Protein AF-A0A7I8XQY8-F1 (afdb_monomer)

Mean predicted aligned error: 16.62 Å

Radius of gyration: 31.5 Å; Cα contacts (8 Å, |Δi|>4): 261; chains: 1; bounding box: 73×99×75 Å

Structure (mmCIF, N/CA/C/O backbone):
data_AF-A0A7I8XQY8-F1
#
_entry.id   AF-A0A7I8XQY8-F1
#
loop_
_atom_site.group_PDB
_atom_site.id
_atom_site.type_symbol
_atom_site.label_atom_id
_atom_site.label_alt_id
_atom_site.label_comp_id
_atom_site.label_asym_id
_atom_site.label_entity_id
_atom_site.label_seq_id
_atom_site.pdbx_PDB_ins_code
_atom_site.Cartn_x
_atom_site.Cartn_y
_atom_site.Cartn_z
_atom_site.occupancy
_atom_site.B_iso_or_equiv
_atom_site.auth_seq_id
_atom_site.auth_comp_id
_atom_site.auth_asym_id
_atom_site.auth_atom_id
_atom_site.pdbx_PDB_model_num
ATOM 1 N N . MET A 1 1 ? -1.467 8.878 -18.994 1.00 71.81 1 MET A N 1
ATOM 2 C CA . MET A 1 1 ? -2.081 10.105 -18.421 1.00 71.81 1 MET A CA 1
ATOM 3 C C . MET A 1 1 ? -1.182 11.354 -18.354 1.00 71.81 1 MET A C 1
ATOM 5 O O . MET A 1 1 ? -1.746 12.441 -18.318 1.00 71.81 1 MET A O 1
ATOM 9 N N . TYR A 1 2 ? 0.158 11.271 -18.325 1.00 83.44 2 TYR A N 1
ATOM 10 C CA . TYR A 1 2 ? 1.060 12.410 -18.026 1.00 83.44 2 TYR A CA 1
ATOM 11 C C . TYR A 1 2 ? 1.220 13.486 -19.133 1.00 83.44 2 TYR A C 1
ATOM 13 O O . TYR A 1 2 ? 2.331 13.811 -19.542 1.00 83.44 2 TYR A O 1
ATOM 21 N N . ASN A 1 3 ? 0.113 14.069 -19.599 1.00 79.19 3 ASN A N 1
ATOM 22 C CA . ASN A 1 3 ? 0.091 15.165 -20.573 1.00 79.19 3 ASN A CA 1
ATOM 23 C C . ASN A 1 3 ? -0.238 16.500 -19.882 1.00 79.19 3 ASN A C 1
ATOM 25 O O . ASN A 1 3 ? -1.257 16.617 -19.199 1.00 79.19 3 ASN A O 1
ATOM 29 N N . PHE A 1 4 ? 0.591 17.526 -20.083 1.00 82.50 4 PHE A N 1
ATOM 30 C CA . PHE A 1 4 ? 0.445 18.851 -19.465 1.00 82.50 4 PHE A CA 1
ATOM 31 C C . PHE A 1 4 ? 0.315 19.942 -20.538 1.00 82.50 4 PHE A C 1
ATOM 33 O O . PHE A 1 4 ? 1.008 19.886 -21.553 1.00 82.50 4 PHE A O 1
ATOM 40 N N . ASN A 1 5 ? -0.562 20.931 -20.328 1.00 81.62 5 ASN A N 1
ATOM 41 C CA . ASN A 1 5 ? -0.655 22.107 -21.197 1.00 81.62 5 ASN A CA 1
ATOM 42 C C . ASN A 1 5 ? 0.425 23.141 -20.814 1.00 81.62 5 ASN A C 1
ATOM 44 O O . ASN A 1 5 ? 0.528 23.543 -19.654 1.00 81.62 5 ASN A O 1
ATOM 48 N N . VAL A 1 6 ? 1.196 23.599 -21.805 1.00 83.38 6 VAL A N 1
ATOM 49 C CA . VAL A 1 6 ? 2.226 24.646 -21.662 1.00 83.38 6 VAL A CA 1
ATOM 50 C C . VAL A 1 6 ? 1.632 25.964 -21.149 1.00 83.38 6 VAL A C 1
ATOM 52 O O . VAL A 1 6 ? 2.266 26.644 -20.347 1.00 83.38 6 VAL A O 1
ATOM 55 N N . GLY A 1 7 ? 0.394 26.299 -21.526 1.00 81.06 7 GLY A N 1
ATOM 56 C CA . GLY A 1 7 ? -0.305 27.499 -21.056 1.00 81.06 7 GLY A CA 1
ATOM 57 C C . GLY A 1 7 ? -0.424 27.573 -19.531 1.00 81.06 7 GLY A C 1
ATOM 58 O O . GLY A 1 7 ? -0.224 28.639 -18.959 1.00 81.06 7 GLY A O 1
ATOM 59 N N . VAL A 1 8 ? -0.628 26.442 -18.846 1.00 80.62 8 VAL A N 1
ATOM 60 C CA . VAL A 1 8 ? -0.712 26.413 -17.373 1.00 80.62 8 VAL A CA 1
ATOM 61 C C . VAL A 1 8 ? 0.657 26.659 -16.721 1.00 80.62 8 VAL A C 1
ATOM 63 O O . VAL A 1 8 ? 0.723 27.230 -15.634 1.00 80.62 8 VAL A O 1
ATOM 66 N N . LEU A 1 9 ? 1.757 26.296 -17.393 1.00 81.19 9 LEU A N 1
ATOM 67 C CA . LEU A 1 9 ? 3.116 26.632 -16.951 1.00 81.19 9 LEU A CA 1
ATOM 68 C C . LEU A 1 9 ? 3.424 28.124 -17.160 1.00 81.19 9 LEU A C 1
ATOM 70 O O . LEU A 1 9 ? 4.067 28.732 -16.307 1.00 81.19 9 LEU A O 1
ATOM 74 N N . LEU A 1 10 ? 2.907 28.736 -18.231 1.00 84.94 10 LEU A N 1
ATOM 75 C CA . LEU A 1 10 ? 2.990 30.186 -18.445 1.00 84.94 10 LEU A CA 1
ATOM 76 C C . LEU A 1 10 ? 2.165 30.954 -17.396 1.00 84.94 10 LEU A C 1
ATOM 78 O O . LEU A 1 10 ? 2.685 31.868 -16.764 1.00 84.94 10 LEU A O 1
ATOM 82 N N . GLU A 1 11 ? 0.935 30.522 -17.096 1.00 84.88 11 GLU A N 1
ATOM 83 C CA . GLU A 1 11 ? 0.156 31.101 -15.992 1.00 84.88 11 GLU A CA 1
ATOM 84 C C . GLU A 1 11 ? 0.830 30.919 -14.619 1.00 84.88 11 GLU A C 1
ATOM 86 O O . GLU A 1 11 ? 0.592 31.704 -13.697 1.00 84.88 11 GLU A O 1
ATOM 91 N N . LEU A 1 12 ? 1.589 29.836 -14.414 1.00 83.94 12 LEU A N 1
ATOM 92 C CA . LEU A 1 12 ? 2.356 29.610 -13.186 1.00 83.94 12 LEU A CA 1
ATOM 93 C C . LEU A 1 12 ? 3.515 30.613 -13.093 1.00 83.94 12 LEU A C 1
ATOM 95 O O . LEU A 1 12 ? 3.674 31.262 -12.060 1.00 83.94 12 LEU A O 1
ATOM 99 N N . PHE A 1 13 ? 4.262 30.779 -14.187 1.00 85.81 13 PHE A N 1
ATOM 100 C CA . PHE A 1 13 ? 5.341 31.755 -14.322 1.00 85.81 13 PHE A CA 1
ATOM 101 C C . PHE A 1 13 ? 4.848 33.186 -14.065 1.00 85.81 13 PHE A C 1
ATOM 103 O O . PHE A 1 13 ? 5.383 33.868 -13.190 1.00 85.81 13 PHE A O 1
ATOM 110 N N . ASP A 1 14 ? 3.771 33.608 -14.735 1.00 84.69 14 ASP A N 1
ATOM 111 C CA . ASP A 1 14 ? 3.189 34.945 -14.571 1.00 84.69 14 ASP A CA 1
ATOM 112 C C . ASP A 1 14 ? 2.736 35.208 -13.129 1.00 84.69 14 ASP A C 1
ATOM 114 O O . ASP A 1 14 ? 2.962 36.297 -12.600 1.00 84.69 14 ASP A O 1
ATOM 118 N N . ARG A 1 15 ? 2.142 34.214 -12.452 1.00 85.56 15 ARG A N 1
ATOM 119 C CA . ARG A 1 15 ? 1.747 34.338 -11.037 1.00 85.56 15 ARG A CA 1
ATOM 120 C C . ARG A 1 15 ? 2.945 34.538 -10.111 1.00 85.56 15 ARG A C 1
ATOM 122 O O . ARG A 1 15 ? 2.868 35.374 -9.213 1.00 85.56 15 ARG A O 1
ATOM 129 N N . ILE A 1 16 ? 4.041 33.811 -10.324 1.00 83.31 16 ILE A N 1
ATOM 130 C CA . ILE A 1 16 ? 5.259 33.921 -9.502 1.00 83.31 16 ILE A CA 1
ATOM 131 C C . ILE A 1 16 ? 5.960 35.261 -9.768 1.00 83.31 16 ILE A C 1
ATOM 133 O O . ILE A 1 16 ? 6.323 35.967 -8.829 1.00 83.31 16 ILE A O 1
ATOM 137 N N . PHE A 1 17 ? 6.048 35.680 -11.033 1.00 81.81 17 PHE A N 1
ATOM 138 C CA . PHE A 1 17 ? 6.603 36.980 -11.414 1.00 81.81 17 PHE A CA 1
ATOM 139 C C . PHE A 1 17 ? 5.788 38.162 -10.853 1.00 81.81 17 PHE A C 1
ATOM 141 O O . PHE A 1 17 ? 6.355 39.152 -10.388 1.00 81.81 17 PHE A O 1
ATOM 148 N N . GLN A 1 18 ? 4.453 38.057 -10.839 1.00 83.19 18 GLN A N 1
ATOM 149 C CA . GLN A 1 18 ? 3.571 39.054 -10.222 1.00 83.19 18 GLN A CA 1
ATOM 150 C C . GLN A 1 18 ? 3.697 39.085 -8.692 1.00 83.19 18 GLN A C 1
ATOM 152 O O . GLN A 1 18 ? 3.715 40.174 -8.116 1.00 83.19 18 GLN A O 1
ATOM 157 N N . LYS A 1 19 ? 3.813 37.919 -8.039 1.00 81.75 19 LYS A N 1
ATOM 158 C CA . LYS A 1 19 ? 3.994 37.790 -6.584 1.00 81.75 19 LYS A CA 1
ATOM 159 C C . LYS A 1 19 ? 5.303 38.441 -6.121 1.00 81.75 19 LYS A C 1
ATOM 161 O O . LYS A 1 19 ? 5.281 39.300 -5.243 1.00 81.75 19 LYS A O 1
ATOM 166 N N . ASN A 1 20 ? 6.421 38.111 -6.766 1.00 75.88 20 ASN A N 1
ATOM 167 C CA . ASN A 1 20 ? 7.767 38.487 -6.306 1.00 75.88 20 ASN A CA 1
ATOM 168 C C . ASN A 1 20 ? 8.225 39.853 -6.869 1.00 75.88 20 ASN A C 1
ATOM 170 O O . ASN A 1 20 ? 9.399 40.234 -6.814 1.00 75.88 20 ASN A O 1
ATOM 174 N N . ARG A 1 21 ? 7.282 40.643 -7.407 1.00 68.94 21 ARG A N 1
ATOM 175 C CA . ARG A 1 21 ? 7.532 41.917 -8.101 1.00 68.94 21 ARG A CA 1
ATOM 176 C C . ARG A 1 21 ? 8.273 42.956 -7.250 1.00 68.94 21 ARG A C 1
ATOM 178 O O . ARG A 1 21 ? 8.983 43.791 -7.814 1.00 68.94 21 ARG A O 1
ATOM 185 N N . ASN A 1 22 ? 8.167 42.886 -5.921 1.00 68.31 22 ASN A N 1
ATOM 186 C CA . ASN A 1 22 ? 8.643 43.920 -4.993 1.00 68.31 22 ASN A CA 1
ATOM 187 C C . ASN A 1 22 ? 9.753 43.462 -4.019 1.00 68.31 22 ASN A C 1
ATOM 189 O O . ASN A 1 22 ? 10.175 44.265 -3.195 1.00 68.31 22 ASN A O 1
ATOM 193 N N . GLU A 1 23 ? 10.218 42.208 -4.074 1.00 62.81 23 GLU A N 1
ATOM 194 C CA . GLU A 1 23 ? 10.983 41.604 -2.960 1.00 62.81 23 GLU A CA 1
ATOM 195 C C . GLU A 1 23 ? 12.460 42.037 -2.850 1.00 62.81 23 GLU A C 1
ATOM 197 O O . GLU A 1 23 ? 13.035 41.956 -1.767 1.00 62.81 23 GLU A O 1
ATOM 202 N N . SER A 1 24 ? 13.075 42.547 -3.923 1.00 61.44 24 SER A N 1
ATOM 203 C CA . SER A 1 24 ? 14.451 43.069 -3.894 1.00 61.44 24 SER A CA 1
ATOM 204 C C . SER A 1 24 ? 14.675 44.257 -4.837 1.00 61.44 24 SER A C 1
ATOM 206 O O . SER A 1 24 ? 13.964 44.437 -5.839 1.00 61.44 24 SER A O 1
ATOM 208 N N . SER A 1 25 ? 15.695 45.055 -4.497 1.00 63.25 25 SER A N 1
ATOM 209 C CA . SER A 1 25 ? 16.247 46.156 -5.298 1.00 63.25 25 SER A CA 1
ATOM 210 C C . SER A 1 25 ? 17.385 45.715 -6.226 1.00 63.25 25 SER A C 1
ATOM 212 O O . SER A 1 25 ? 17.472 46.225 -7.341 1.00 63.25 25 SER A O 1
ATOM 214 N N . ASP A 1 26 ? 18.224 44.761 -5.806 1.00 78.50 26 ASP A N 1
ATOM 215 C CA . ASP A 1 26 ? 19.160 44.084 -6.709 1.00 78.50 26 ASP A CA 1
ATOM 216 C C . ASP A 1 26 ? 18.408 43.118 -7.635 1.00 78.50 26 ASP A C 1
ATOM 218 O O . ASP A 1 26 ? 17.552 42.346 -7.193 1.00 78.50 26 ASP A O 1
ATOM 222 N N . VAL A 1 27 ? 18.756 43.175 -8.920 1.00 78.88 27 VAL A N 1
ATOM 223 C CA . VAL A 1 27 ? 18.166 42.392 -10.008 1.00 78.88 27 VAL A CA 1
ATOM 224 C C . VAL A 1 27 ? 18.697 40.959 -10.012 1.00 78.88 27 VAL A C 1
ATOM 226 O O . VAL A 1 27 ? 17.931 40.048 -10.318 1.00 78.88 27 VAL A O 1
ATOM 229 N N . LEU A 1 28 ? 19.964 40.729 -9.648 1.00 79.25 28 LEU A N 1
ATOM 230 C CA . LEU A 1 28 ? 20.546 39.382 -9.661 1.00 79.25 28 LEU A CA 1
ATOM 231 C C . LEU A 1 28 ? 19.956 38.517 -8.541 1.00 79.25 28 LEU A C 1
ATOM 233 O O . LEU A 1 28 ? 19.417 37.448 -8.824 1.00 79.25 28 LEU A O 1
ATOM 237 N N . ALA A 1 29 ? 19.927 39.027 -7.306 1.00 78.69 29 ALA A N 1
ATOM 238 C CA . ALA A 1 29 ? 19.223 38.386 -6.195 1.00 78.69 29 ALA A CA 1
ATOM 239 C C . ALA A 1 29 ? 17.729 38.151 -6.500 1.00 78.69 29 ALA A C 1
ATOM 241 O O . ALA A 1 29 ? 17.167 37.129 -6.107 1.00 78.69 29 ALA A O 1
ATOM 242 N N . LYS A 1 30 ? 17.081 39.058 -7.248 1.00 79.56 30 LYS A N 1
ATOM 243 C CA . LYS A 1 30 ? 15.674 38.902 -7.656 1.00 79.56 30 LYS A CA 1
ATOM 244 C C . LYS A 1 30 ? 15.454 37.716 -8.582 1.00 79.56 30 LYS A C 1
ATOM 246 O O . LYS A 1 30 ? 14.470 36.995 -8.436 1.00 79.56 30 LYS A O 1
ATOM 251 N N . LEU A 1 31 ? 16.344 37.559 -9.561 1.00 82.69 31 LEU A N 1
ATOM 252 C CA . LEU A 1 31 ? 16.255 36.501 -10.558 1.00 82.69 31 LEU A CA 1
ATOM 253 C C . LEU A 1 31 ? 16.474 35.129 -9.921 1.00 82.69 31 LEU A C 1
ATOM 255 O O . LEU A 1 31 ? 15.721 34.219 -10.249 1.00 82.69 31 LEU A O 1
ATOM 259 N N . ASP A 1 32 ? 17.404 34.996 -8.970 1.00 82.88 32 ASP A N 1
ATOM 260 C CA . ASP A 1 32 ? 17.580 33.748 -8.214 1.00 82.88 32 ASP A CA 1
ATOM 261 C C . ASP A 1 32 ? 16.344 33.427 -7.353 1.00 82.88 32 ASP A C 1
ATOM 263 O O . ASP A 1 32 ? 15.780 32.347 -7.484 1.00 82.88 32 ASP A O 1
ATOM 267 N N . ILE A 1 33 ? 15.805 34.380 -6.577 1.00 83.44 33 ILE A N 1
ATOM 268 C CA . ILE A 1 33 ? 14.571 34.159 -5.787 1.00 83.44 33 ILE A CA 1
ATOM 269 C C . ILE A 1 33 ? 13.397 33.700 -6.674 1.00 83.44 33 ILE A C 1
ATOM 271 O O . ILE A 1 33 ? 12.697 32.740 -6.339 1.00 83.44 33 ILE A O 1
ATOM 275 N N . ILE A 1 34 ? 13.191 34.352 -7.825 1.00 84.44 34 ILE A N 1
ATOM 276 C CA . ILE A 1 34 ? 12.155 33.967 -8.798 1.00 84.44 34 ILE A CA 1
ATOM 277 C C . ILE A 1 34 ? 12.449 32.587 -9.402 1.00 84.44 34 ILE A C 1
ATOM 279 O O . ILE A 1 34 ? 11.519 31.799 -9.576 1.00 84.44 34 ILE A O 1
ATOM 283 N N . TYR A 1 35 ? 13.712 32.270 -9.692 1.00 83.81 35 TYR A N 1
ATOM 284 C CA . TYR A 1 35 ? 14.127 30.971 -10.218 1.00 83.81 35 TYR A CA 1
ATOM 285 C C . TYR A 1 35 ? 13.852 29.841 -9.218 1.00 83.81 35 TYR A C 1
ATOM 287 O O . TYR A 1 35 ? 13.151 28.890 -9.560 1.00 83.81 35 TYR A O 1
ATOM 295 N N . GLN A 1 36 ? 14.299 29.977 -7.965 1.00 84.50 36 GLN A N 1
ATOM 296 C CA . GLN A 1 36 ? 14.071 28.986 -6.909 1.00 84.50 36 GLN A CA 1
ATOM 297 C C . GLN A 1 36 ? 12.573 28.737 -6.666 1.00 84.50 36 GLN A C 1
ATOM 299 O O . GLN A 1 36 ? 12.148 27.586 -6.525 1.00 84.50 36 GLN A O 1
ATOM 304 N N . GLU A 1 37 ? 11.738 29.787 -6.648 1.00 85.12 37 GLU A N 1
ATOM 305 C CA . GLU A 1 37 ? 10.289 29.611 -6.493 1.00 85.12 37 GLU A CA 1
ATOM 306 C C . GLU A 1 37 ? 9.640 28.996 -7.742 1.00 85.12 37 GLU A C 1
ATOM 308 O O . GLU A 1 37 ? 8.815 28.096 -7.602 1.00 85.12 37 GLU A O 1
ATOM 313 N N . LEU A 1 38 ? 10.053 29.375 -8.956 1.00 86.06 38 LEU A N 1
ATOM 314 C CA . LEU A 1 38 ? 9.571 28.768 -10.202 1.00 86.06 38 LEU A CA 1
ATOM 315 C C . LEU A 1 38 ? 9.901 27.272 -10.283 1.00 86.06 38 LEU A C 1
ATOM 317 O O . LEU A 1 38 ? 9.017 26.466 -10.587 1.00 86.06 38 LEU A O 1
ATOM 321 N N . VAL A 1 39 ? 11.143 26.895 -9.973 1.00 84.69 39 VAL A N 1
ATOM 322 C CA . VAL A 1 39 ? 11.623 25.507 -9.906 1.00 84.69 39 VAL A CA 1
ATOM 323 C C . VAL A 1 39 ? 10.778 24.711 -8.908 1.00 84.69 39 VAL A C 1
ATOM 325 O O . VAL A 1 39 ? 10.167 23.701 -9.270 1.00 84.69 39 VAL A O 1
ATOM 328 N N . LYS A 1 40 ? 10.647 25.214 -7.675 1.00 84.50 40 LYS A N 1
ATOM 329 C CA . LYS A 1 40 ? 9.878 24.587 -6.589 1.00 84.50 40 LYS A CA 1
ATOM 330 C C . LYS A 1 40 ? 8.387 24.446 -6.918 1.00 84.50 40 LYS A C 1
ATOM 332 O O . LYS A 1 40 ? 7.803 23.380 -6.715 1.00 84.50 40 LYS A O 1
ATOM 337 N N . SER A 1 41 ? 7.758 25.491 -7.451 1.00 82.94 41 SER A N 1
ATOM 338 C CA . SER A 1 41 ? 6.340 25.484 -7.823 1.00 82.94 41 SER A CA 1
ATOM 339 C C . SER A 1 41 ? 6.052 24.568 -9.011 1.00 82.94 41 SER A C 1
ATOM 341 O O . SER A 1 41 ? 5.048 23.856 -8.987 1.00 82.94 41 SER A O 1
ATOM 343 N N . THR A 1 42 ? 6.936 24.528 -10.012 1.00 86.19 42 THR A N 1
ATOM 344 C CA . THR A 1 42 ? 6.819 23.620 -11.166 1.00 86.19 42 THR A CA 1
ATOM 345 C C . THR A 1 42 ? 6.962 22.166 -10.723 1.00 86.19 42 THR A C 1
ATOM 347 O O . THR A 1 42 ? 6.120 21.333 -11.065 1.00 86.19 42 THR A O 1
ATOM 350 N N . PHE A 1 43 ? 7.960 21.871 -9.882 1.00 86.06 43 PHE A N 1
ATOM 351 C CA . PHE A 1 43 ? 8.168 20.543 -9.309 1.00 86.06 43 PHE A CA 1
ATOM 352 C C . PHE A 1 43 ? 6.935 20.054 -8.532 1.00 86.06 43 PHE A C 1
ATOM 354 O O . PHE A 1 43 ? 6.469 18.935 -8.761 1.00 86.06 43 PHE A O 1
ATOM 361 N N . TYR A 1 44 ? 6.343 20.893 -7.671 1.00 83.50 44 TYR A N 1
ATOM 362 C CA . TYR A 1 44 ? 5.111 20.536 -6.957 1.00 83.50 44 TYR A CA 1
ATOM 363 C C . TYR A 1 44 ? 3.880 20.432 -7.864 1.00 83.50 44 TYR A C 1
ATOM 365 O O . TYR A 1 44 ? 3.024 19.588 -7.601 1.00 83.50 44 TYR A O 1
ATOM 373 N N . TYR A 1 45 ? 3.756 21.262 -8.905 1.00 84.56 45 TYR A N 1
ATOM 374 C CA . TYR A 1 45 ? 2.634 21.181 -9.845 1.00 84.56 45 TYR A CA 1
ATOM 375 C C . TYR A 1 45 ? 2.634 19.841 -10.593 1.00 84.56 45 TYR A C 1
ATOM 377 O O . TYR A 1 45 ? 1.613 19.154 -10.610 1.00 84.56 45 TYR A O 1
ATOM 385 N N . VAL A 1 46 ? 3.788 19.425 -11.128 1.00 86.31 46 VAL A N 1
ATOM 386 C CA . VAL A 1 46 ? 3.931 18.133 -11.818 1.00 86.31 46 VAL A CA 1
ATOM 387 C C . VAL A 1 46 ? 3.796 16.963 -10.837 1.00 86.31 46 VAL A C 1
ATOM 389 O O . VAL A 1 46 ? 3.028 16.041 -11.098 1.00 86.31 46 VAL A O 1
ATOM 392 N N . SER A 1 47 ? 4.448 17.013 -9.670 1.00 85.81 47 SER A N 1
ATOM 393 C CA . SER A 1 47 ? 4.450 15.899 -8.701 1.00 85.81 47 SER A CA 1
ATOM 394 C C . SER A 1 47 ? 3.067 15.539 -8.140 1.00 85.81 47 SER A C 1
ATOM 396 O O . SER A 1 47 ? 2.861 14.396 -7.736 1.00 85.81 47 SER A O 1
ATOM 398 N N . ARG A 1 48 ? 2.100 16.471 -8.149 1.00 82.06 48 ARG A N 1
ATOM 399 C CA . ARG A 1 48 ? 0.687 16.204 -7.794 1.00 82.06 48 ARG A CA 1
ATOM 400 C C . ARG A 1 48 ? -0.027 15.294 -8.795 1.00 82.06 48 ARG A C 1
ATOM 402 O O . ARG A 1 48 ? -0.993 14.636 -8.425 1.00 82.06 48 ARG A O 1
ATOM 409 N N . ALA A 1 49 ? 0.430 15.272 -10.045 1.00 82.44 49 ALA A N 1
ATOM 410 C CA . ALA A 1 49 ? -0.143 14.484 -11.131 1.00 82.44 49 ALA A CA 1
ATOM 411 C C . ALA A 1 49 ? 0.537 13.116 -11.325 1.00 82.44 49 ALA A C 1
ATOM 413 O O . ALA A 1 49 ? 0.019 12.299 -12.081 1.00 82.44 49 ALA A O 1
ATOM 414 N N . LEU A 1 50 ? 1.685 12.875 -10.679 1.00 84.75 50 LEU A N 1
ATOM 415 C CA . LEU A 1 50 ? 2.458 11.633 -10.783 1.00 84.75 50 LEU A CA 1
ATOM 416 C C . LEU A 1 50 ? 2.069 10.633 -9.691 1.00 84.75 50 LEU A C 1
ATOM 418 O O . LEU A 1 50 ? 1.960 11.023 -8.524 1.00 84.75 50 LEU A O 1
ATOM 422 N N . TYR A 1 51 ? 1.961 9.350 -10.043 1.00 81.69 51 TYR A N 1
ATOM 423 C CA . TYR A 1 51 ? 1.919 8.246 -9.076 1.00 81.69 51 TYR A CA 1
ATOM 424 C C . TYR A 1 51 ? 3.207 8.193 -8.246 1.00 81.69 51 TYR A C 1
ATOM 426 O O . TYR A 1 51 ? 4.273 8.568 -8.741 1.00 81.69 51 TYR A O 1
ATOM 434 N N . LYS A 1 52 ? 3.135 7.701 -6.999 1.00 76.69 52 LYS A N 1
ATOM 435 C CA . LYS A 1 52 ? 4.277 7.587 -6.063 1.00 76.69 52 LYS A CA 1
ATOM 436 C C . LYS A 1 52 ? 5.556 7.076 -6.735 1.00 76.69 52 LYS A C 1
ATOM 438 O O . LYS A 1 52 ? 6.594 7.726 -6.633 1.00 76.69 52 LYS A O 1
ATOM 443 N N . GLN A 1 53 ? 5.448 5.948 -7.440 1.00 79.88 53 GLN A N 1
ATOM 444 C CA . GLN A 1 53 ? 6.548 5.240 -8.110 1.00 79.88 53 GLN A CA 1
ATOM 445 C C . GLN A 1 53 ? 7.311 6.107 -9.132 1.00 79.88 53 GLN A C 1
ATOM 447 O O . GLN A 1 53 ? 8.517 5.964 -9.309 1.00 79.88 53 GLN A O 1
ATOM 452 N N . ASP A 1 54 ? 6.628 7.058 -9.775 1.00 82.94 54 ASP A N 1
ATOM 453 C CA . ASP A 1 54 ? 7.211 7.896 -10.823 1.00 82.94 54 ASP A CA 1
ATOM 454 C C . ASP A 1 54 ? 7.848 9.179 -10.269 1.00 82.94 54 ASP A C 1
ATOM 456 O O . ASP A 1 54 ? 8.591 9.851 -10.983 1.00 82.94 54 ASP A O 1
ATOM 460 N N . ARG A 1 55 ? 7.606 9.531 -8.995 1.00 85.06 55 ARG A N 1
ATOM 461 C CA . ARG A 1 55 ? 8.103 10.785 -8.396 1.00 85.06 55 ARG A CA 1
ATOM 462 C C . ARG A 1 55 ? 9.624 10.805 -8.250 1.00 85.06 55 ARG A C 1
ATOM 464 O O . ARG A 1 55 ? 10.229 11.831 -8.546 1.00 85.06 55 ARG A O 1
ATOM 471 N N . LEU A 1 56 ? 10.246 9.687 -7.860 1.00 82.31 56 LEU A N 1
ATOM 472 C CA . LEU A 1 56 ? 11.710 9.571 -7.800 1.00 82.31 56 LEU A CA 1
ATOM 473 C C . LEU A 1 56 ? 12.323 9.636 -9.207 1.00 82.31 56 LEU A C 1
ATOM 475 O O . LEU A 1 56 ? 13.244 10.412 -9.449 1.00 82.31 56 LEU A O 1
ATOM 479 N N . THR A 1 57 ? 11.750 8.886 -10.150 1.00 83.56 57 THR A N 1
ATOM 480 C CA . THR A 1 57 ? 12.124 8.884 -11.573 1.00 83.56 57 THR A CA 1
ATOM 481 C C . THR A 1 57 ? 12.067 10.295 -12.177 1.00 83.56 57 THR A C 1
ATOM 483 O O . THR A 1 57 ? 13.008 10.729 -12.844 1.00 83.56 57 THR A O 1
ATOM 486 N N . PHE A 1 58 ? 11.000 11.050 -11.891 1.00 85.31 58 PHE A N 1
ATOM 487 C CA . PHE A 1 58 ? 10.856 12.450 -12.290 1.00 85.31 58 PHE A CA 1
ATOM 488 C C . PHE A 1 58 ? 11.879 13.361 -11.603 1.00 85.31 58 PHE A C 1
ATOM 490 O O . PHE A 1 58 ? 12.533 14.137 -12.294 1.00 85.31 58 PHE A O 1
ATOM 497 N N . ALA A 1 59 ? 12.069 13.254 -10.284 1.00 84.38 59 ALA A N 1
ATOM 498 C CA . ALA A 1 59 ? 13.019 14.085 -9.542 1.00 84.38 59 ALA A CA 1
ATOM 499 C C . ALA A 1 59 ? 14.464 13.905 -10.037 1.00 84.38 59 ALA A C 1
ATOM 501 O O . ALA A 1 59 ? 15.144 14.891 -10.315 1.00 84.38 59 ALA A O 1
ATOM 502 N N . LEU A 1 60 ? 14.905 12.659 -10.244 1.00 80.81 60 LEU A N 1
ATOM 503 C CA . LEU A 1 60 ? 16.219 12.357 -10.819 1.00 80.81 60 LEU A CA 1
ATOM 504 C C . LEU A 1 60 ? 16.363 12.948 -12.230 1.00 80.81 60 LEU A C 1
ATOM 506 O O . LEU A 1 60 ? 17.389 13.547 -12.546 1.00 80.81 60 LEU A O 1
ATOM 510 N N . ARG A 1 61 ? 15.326 12.842 -13.074 1.00 79.44 61 ARG A N 1
ATOM 511 C CA . ARG A 1 61 ? 15.347 13.406 -14.433 1.00 79.44 61 ARG A CA 1
ATOM 512 C C . ARG A 1 61 ? 15.284 14.939 -14.459 1.00 79.44 61 ARG A C 1
ATOM 514 O O . ARG A 1 61 ? 15.827 15.536 -15.384 1.00 79.44 61 ARG A O 1
ATOM 521 N N . PHE A 1 62 ? 14.645 15.557 -13.471 1.00 81.50 62 PHE A N 1
ATOM 522 C CA . PHE A 1 62 ? 14.555 17.006 -13.298 1.00 81.50 62 PHE A CA 1
ATOM 523 C C . PHE A 1 62 ? 15.918 17.588 -12.885 1.00 81.50 62 PHE A C 1
ATOM 525 O O . PHE A 1 62 ? 16.423 18.490 -13.544 1.00 81.50 62 PHE A O 1
ATOM 532 N N . VAL A 1 63 ? 16.574 16.981 -11.889 1.00 78.12 63 VAL A N 1
ATOM 533 C CA . VAL A 1 63 ? 17.926 17.355 -11.419 1.00 78.12 63 VAL A CA 1
ATOM 534 C C . VAL A 1 63 ? 19.022 17.067 -12.461 1.00 78.12 63 VAL A C 1
ATOM 536 O O . VAL A 1 63 ? 20.046 17.751 -12.498 1.00 78.12 63 VAL A O 1
ATOM 539 N N . LYS A 1 64 ? 18.808 16.099 -13.368 1.00 69.38 64 LYS A N 1
ATOM 540 C CA . LYS A 1 64 ? 19.750 15.749 -14.452 1.00 69.38 64 LYS A CA 1
ATOM 541 C C . LYS A 1 64 ? 20.198 16.948 -15.294 1.00 69.38 64 LYS A C 1
ATOM 543 O O . LYS A 1 64 ? 21.299 16.913 -15.831 1.00 69.38 64 LYS A O 1
ATOM 548 N N . ALA A 1 65 ? 19.356 17.973 -15.434 1.00 58.88 65 ALA A N 1
ATOM 549 C CA . ALA A 1 65 ? 19.637 19.143 -16.264 1.00 58.88 65 ALA A CA 1
ATOM 550 C C . ALA A 1 65 ? 20.806 20.014 -15.758 1.00 58.88 65 ALA A C 1
ATOM 552 O O . ALA A 1 65 ? 21.353 20.777 -16.549 1.00 58.88 65 ALA A O 1
ATOM 553 N N . GLU A 1 66 ? 21.188 19.897 -14.480 1.00 59.00 66 GLU A N 1
ATOM 554 C CA . GLU A 1 66 ? 22.174 20.784 -13.842 1.00 59.00 66 GLU A CA 1
ATOM 555 C C . GLU A 1 66 ? 23.448 20.072 -13.355 1.00 59.00 66 GLU A C 1
ATOM 557 O O . GLU A 1 66 ? 24.494 20.711 -13.264 1.00 59.00 66 GLU A O 1
ATOM 562 N N . LEU A 1 67 ? 23.380 18.772 -13.018 1.00 64.75 67 LEU A N 1
ATOM 563 C CA . LEU A 1 67 ? 24.416 18.107 -12.203 1.00 64.75 67 LEU A CA 1
ATOM 564 C C . LEU A 1 67 ? 25.187 16.942 -12.853 1.00 64.75 67 LEU A C 1
ATOM 566 O O . LEU A 1 67 ? 26.109 16.437 -12.217 1.00 64.75 67 LEU A O 1
ATOM 570 N N . PHE A 1 68 ? 24.844 16.487 -14.065 1.00 61.34 68 PHE A N 1
ATOM 571 C CA . PHE A 1 68 ? 25.460 15.291 -14.671 1.00 61.34 68 PHE A CA 1
ATOM 572 C C . PHE A 1 68 ? 25.805 15.484 -16.151 1.00 61.34 68 PHE A C 1
ATOM 574 O O . PHE A 1 68 ? 24.950 15.923 -16.926 1.00 61.34 68 PHE A O 1
ATOM 581 N N . ASP A 1 69 ? 27.005 15.060 -16.569 1.00 63.47 69 ASP A N 1
ATOM 582 C CA . ASP A 1 69 ? 27.321 14.928 -17.997 1.00 63.47 69 ASP A CA 1
ATOM 583 C C . ASP A 1 69 ? 26.458 13.830 -18.650 1.00 63.47 69 ASP A C 1
ATOM 585 O O . ASP A 1 69 ? 26.051 12.852 -18.015 1.00 63.47 69 ASP A O 1
ATOM 589 N N . ASP A 1 70 ? 26.192 13.955 -19.952 1.00 62.94 70 ASP A N 1
ATOM 590 C CA . ASP A 1 70 ? 25.410 12.968 -20.696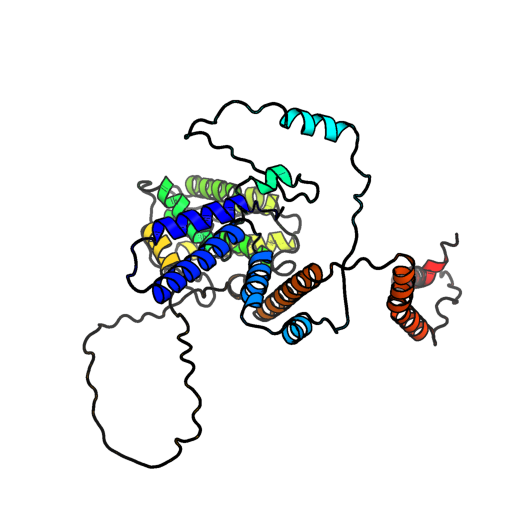 1.00 62.94 70 ASP A CA 1
ATOM 591 C C . ASP A 1 70 ? 26.069 11.582 -20.714 1.00 62.94 70 ASP A C 1
ATOM 593 O O . ASP A 1 70 ? 25.362 10.571 -20.721 1.00 62.94 70 ASP A O 1
ATOM 597 N N . LYS A 1 71 ? 27.406 11.492 -20.668 1.00 55.12 71 LYS A N 1
ATOM 598 C CA . LYS A 1 71 ? 28.110 10.199 -20.631 1.00 55.12 71 LYS A CA 1
ATOM 599 C C . LYS A 1 71 ? 27.994 9.536 -19.264 1.00 55.12 71 LYS A C 1
ATOM 601 O O . LYS A 1 71 ? 27.681 8.349 -19.195 1.00 55.12 71 LYS A O 1
ATOM 606 N N . GLU A 1 72 ? 28.171 10.302 -18.189 1.00 60.19 72 GLU A N 1
ATOM 607 C CA . GLU A 1 72 ? 27.987 9.831 -16.810 1.00 60.19 72 GLU A CA 1
ATOM 608 C C . GLU A 1 72 ? 26.544 9.381 -16.570 1.00 60.19 72 GLU A C 1
ATOM 610 O O . GLU A 1 72 ? 26.306 8.290 -16.051 1.00 60.19 72 GLU A O 1
ATOM 615 N N . TRP A 1 73 ? 25.570 10.170 -17.030 1.00 64.44 73 TRP A N 1
ATOM 616 C CA . TRP A 1 73 ? 24.155 9.828 -16.936 1.00 64.44 73 TRP A CA 1
ATOM 617 C C . TRP A 1 73 ? 23.796 8.568 -17.737 1.00 64.44 73 TRP A C 1
ATOM 619 O O . TRP A 1 73 ? 23.032 7.724 -17.263 1.00 64.44 73 TRP A O 1
ATOM 629 N N . ASN A 1 74 ? 24.344 8.404 -18.945 1.00 61.56 74 ASN A N 1
ATOM 630 C CA . ASN A 1 74 ? 24.119 7.199 -19.743 1.00 61.56 74 ASN A CA 1
ATOM 631 C C . ASN A 1 74 ? 24.779 5.961 -19.118 1.00 61.56 74 ASN A C 1
ATOM 633 O O . ASN A 1 74 ? 24.148 4.902 -19.101 1.00 61.56 74 ASN A O 1
ATOM 637 N N . PHE A 1 75 ? 25.967 6.098 -18.519 1.00 54.97 75 PHE A N 1
ATOM 638 C CA . PHE A 1 75 ? 26.611 5.037 -17.742 1.00 54.97 75 PHE A CA 1
ATOM 639 C C . PHE A 1 75 ? 25.808 4.664 -16.485 1.00 54.97 75 PHE A C 1
ATOM 641 O O . PHE A 1 75 ? 25.565 3.481 -16.254 1.00 54.97 75 PHE A O 1
ATOM 648 N N . PHE A 1 76 ? 25.307 5.645 -15.725 1.00 61.22 76 PHE A N 1
ATOM 649 C CA . PHE A 1 76 ? 24.402 5.430 -14.585 1.00 61.22 76 PHE A CA 1
ATOM 650 C C . PHE A 1 76 ? 23.112 4.705 -15.008 1.00 61.22 76 PHE A C 1
ATOM 652 O O . PHE A 1 76 ? 22.681 3.745 -14.370 1.00 61.22 76 PHE A O 1
ATOM 659 N N . CYS A 1 77 ? 22.542 5.082 -16.156 1.00 65.06 77 CYS A N 1
ATOM 660 C CA . CYS A 1 77 ? 21.424 4.365 -16.770 1.00 65.06 77 CYS A CA 1
ATOM 661 C C . CYS A 1 77 ? 21.827 3.008 -17.385 1.00 65.06 77 CYS A C 1
ATOM 663 O O . CYS A 1 77 ? 20.966 2.286 -17.880 1.00 65.06 77 CYS A O 1
ATOM 665 N N . GLY A 1 78 ? 23.100 2.606 -17.362 1.00 56.38 78 GLY A N 1
ATOM 666 C CA . GLY A 1 78 ? 23.597 1.345 -17.923 1.00 56.38 78 GLY A CA 1
ATOM 667 C C . GLY A 1 78 ? 23.443 1.217 -19.443 1.00 56.38 78 GLY A C 1
ATOM 668 O O . GLY A 1 78 ? 23.283 0.104 -19.942 1.00 56.38 78 GLY A O 1
ATOM 669 N N . ASN A 1 79 ? 23.451 2.334 -20.172 1.00 56.62 79 ASN A N 1
ATOM 670 C CA . ASN A 1 79 ? 23.480 2.352 -21.631 1.00 56.62 79 ASN A CA 1
ATOM 671 C C . ASN A 1 79 ? 24.939 2.457 -22.105 1.00 56.62 79 ASN A C 1
ATOM 673 O O . ASN A 1 79 ? 25.621 3.435 -21.802 1.00 56.62 79 ASN A O 1
ATOM 677 N N . LEU A 1 80 ? 25.403 1.479 -22.888 1.00 44.41 80 LEU A N 1
ATOM 678 C CA . LEU A 1 80 ? 26.595 1.658 -23.721 1.00 44.41 80 LEU A CA 1
ATOM 679 C C . LEU A 1 80 ? 26.245 2.586 -24.895 1.00 44.41 80 LEU A C 1
ATOM 681 O O . LEU A 1 80 ? 25.117 2.566 -25.388 1.00 44.41 80 LEU A O 1
ATOM 685 N N . VAL A 1 81 ? 27.199 3.426 -25.290 1.00 37.38 81 VAL A N 1
ATOM 686 C CA . VAL A 1 81 ? 26.990 4.561 -26.200 1.00 37.38 81 VAL A CA 1
ATOM 687 C C . VAL A 1 81 ? 27.295 4.150 -27.643 1.00 37.38 81 VAL A C 1
ATOM 689 O O . VAL A 1 81 ? 28.342 3.554 -27.868 1.00 37.38 81 VAL A O 1
ATOM 692 N N . ASP A 1 82 ? 26.390 4.453 -28.585 1.00 30.38 82 ASP A N 1
ATOM 693 C CA . ASP A 1 82 ? 26.705 5.259 -29.784 1.00 30.38 82 ASP A CA 1
ATOM 694 C C . ASP A 1 82 ? 25.457 5.614 -30.635 1.00 30.38 82 ASP A C 1
ATOM 696 O O . ASP A 1 82 ? 24.608 4.771 -30.908 1.00 30.38 82 ASP A O 1
ATOM 700 N N . GLU A 1 83 ? 25.413 6.898 -31.021 1.00 30.09 83 GLU A N 1
ATOM 701 C CA . GLU A 1 83 ? 24.687 7.605 -32.108 1.00 30.09 83 GLU A CA 1
ATOM 702 C C . GLU A 1 83 ? 23.145 7.492 -32.322 1.00 30.09 83 GLU A C 1
ATOM 704 O O . GLU A 1 83 ? 22.444 6.601 -31.851 1.00 30.09 83 GLU A O 1
ATOM 709 N N . ALA A 1 84 ? 22.592 8.538 -32.965 1.00 30.52 84 ALA A N 1
ATOM 710 C CA . ALA A 1 84 ? 21.168 8.933 -33.049 1.00 30.52 84 ALA A CA 1
ATOM 711 C C . ALA A 1 84 ? 21.031 10.066 -34.126 1.00 30.52 84 ALA A C 1
ATOM 713 O O . ALA A 1 84 ? 22.066 10.537 -34.587 1.00 30.52 84 ALA A O 1
ATOM 714 N N . VAL A 1 85 ? 19.909 10.661 -34.584 1.00 34.91 85 VAL A N 1
ATOM 715 C CA . VAL A 1 85 ? 18.418 10.563 -34.485 1.00 34.91 85 VAL A CA 1
ATOM 716 C C . VAL A 1 85 ? 17.862 11.521 -35.604 1.00 34.91 85 VAL A C 1
ATOM 718 O O . VAL A 1 85 ? 18.670 12.204 -36.228 1.00 34.91 85 VAL A O 1
ATOM 721 N N . LEU A 1 86 ? 16.595 11.694 -36.030 1.00 38.88 86 LEU A N 1
ATOM 722 C CA . LEU A 1 86 ? 15.246 11.489 -35.475 1.00 38.88 86 LEU A CA 1
ATOM 723 C C . LEU A 1 86 ? 14.414 10.443 -36.278 1.00 38.88 86 LEU A C 1
ATOM 725 O O . LEU A 1 86 ? 14.803 9.283 -36.348 1.00 38.88 86 LEU A O 1
ATOM 729 N N . ASP A 1 87 ? 13.237 10.835 -36.799 1.00 31.80 87 ASP A N 1
ATOM 730 C CA . ASP A 1 87 ? 12.141 9.993 -37.304 1.00 31.80 87 ASP A CA 1
ATOM 731 C C . ASP A 1 87 ? 11.101 10.818 -38.121 1.00 31.80 87 ASP A C 1
ATOM 733 O O . ASP A 1 87 ? 11.157 12.049 -38.123 1.00 31.80 87 ASP A O 1
ATOM 737 N N . SER A 1 88 ? 10.107 10.173 -38.759 1.00 32.69 88 SER A N 1
ATOM 738 C CA . SER A 1 88 ? 8.853 10.814 -39.212 1.00 32.69 88 SER A CA 1
ATOM 739 C C . SER A 1 88 ? 7.594 9.936 -39.020 1.00 32.69 88 SER A C 1
ATOM 741 O O . SER A 1 88 ? 7.590 8.729 -39.258 1.00 32.69 88 SER A O 1
ATOM 743 N N . ALA A 1 89 ? 6.504 10.553 -38.553 1.00 42.41 89 ALA A N 1
ATOM 744 C CA . ALA A 1 89 ? 5.348 9.885 -37.945 1.00 42.41 89 ALA A CA 1
ATOM 745 C C . ALA A 1 89 ? 4.452 9.033 -38.875 1.00 42.41 89 ALA A C 1
ATOM 747 O O . ALA A 1 89 ? 4.290 9.313 -40.059 1.00 42.41 89 ALA A O 1
ATOM 748 N N . SER A 1 90 ? 3.741 8.075 -38.269 1.00 36.06 90 SER A N 1
ATOM 749 C CA . SER A 1 90 ? 2.427 7.586 -38.725 1.00 36.06 90 SER A CA 1
ATOM 750 C C . SER A 1 90 ? 1.655 6.985 -37.536 1.00 36.06 90 SER A C 1
ATOM 752 O O . SER A 1 90 ? 2.266 6.440 -36.615 1.00 36.06 90 SER A O 1
ATOM 754 N N . ALA A 1 91 ? 0.326 7.140 -37.511 1.00 35.03 91 ALA A N 1
ATOM 755 C CA . ALA A 1 91 ? -0.531 6.710 -36.398 1.00 35.03 91 ALA A CA 1
ATOM 756 C C . ALA A 1 91 ? -1.205 5.346 -36.683 1.00 35.03 91 ALA A C 1
ATOM 758 O O . ALA A 1 91 ? -1.565 5.087 -37.833 1.00 35.03 91 ALA A O 1
ATOM 759 N N . PRO A 1 92 ? -1.392 4.472 -35.674 1.00 40.16 92 PRO A N 1
ATOM 760 C CA . PRO A 1 92 ? -1.901 3.115 -35.879 1.00 40.16 92 PRO A CA 1
ATOM 761 C C . PRO A 1 92 ? -3.438 3.045 -35.983 1.00 40.16 92 PRO A C 1
ATOM 763 O O . PRO A 1 92 ? -4.171 3.763 -35.306 1.00 40.16 92 PRO A O 1
ATOM 766 N N . SER A 1 93 ? -3.928 2.131 -36.821 1.00 42.44 93 SER A N 1
ATOM 767 C CA . SER A 1 93 ? -5.300 2.088 -37.349 1.00 42.44 93 SER A CA 1
ATOM 768 C C . SER A 1 93 ? -6.259 1.180 -36.558 1.00 42.44 93 SER A C 1
ATOM 770 O O . SER A 1 93 ? -6.742 0.185 -37.096 1.00 42.44 93 SER A O 1
ATOM 772 N N . TRP A 1 94 ? -6.513 1.482 -35.279 1.00 48.84 94 TRP A N 1
ATOM 773 C CA . TRP A 1 94 ? -7.293 0.603 -34.381 1.00 48.84 94 TRP A CA 1
ATOM 774 C C . TRP A 1 94 ? -8.538 1.239 -33.729 1.00 48.84 94 TRP A C 1
ATOM 776 O O . TRP A 1 94 ? -9.159 0.611 -32.875 1.00 48.84 94 TRP A O 1
ATOM 786 N N . LEU A 1 95 ? -8.953 2.448 -34.135 1.00 38.47 95 LEU A N 1
ATOM 787 C CA . LEU A 1 95 ? -10.243 3.007 -33.699 1.00 38.47 95 LEU A CA 1
ATOM 788 C C . LEU A 1 95 ? -11.421 2.327 -34.412 1.00 38.47 95 LEU A C 1
ATOM 790 O O . LEU A 1 95 ? -11.437 2.251 -35.640 1.00 38.47 95 LEU A O 1
ATOM 794 N N . SER A 1 96 ? -12.443 1.936 -33.648 1.00 53.12 96 SER A N 1
ATOM 795 C CA . SER A 1 96 ? -13.758 1.558 -34.173 1.00 53.12 96 SER A CA 1
ATOM 796 C C . SER A 1 96 ? -14.641 2.787 -34.441 1.00 53.12 96 SER A C 1
ATOM 798 O O . SER A 1 96 ? -14.481 3.854 -33.840 1.00 53.12 96 SER A O 1
ATOM 800 N N . GLU A 1 97 ? -15.583 2.631 -35.371 1.00 48.75 97 GLU A N 1
ATOM 801 C CA . GLU A 1 97 ? -16.363 3.726 -35.966 1.00 48.75 97 GLU A CA 1
ATOM 802 C C . GLU A 1 97 ? -17.294 4.438 -34.959 1.00 48.75 97 GLU A C 1
ATOM 804 O O . GLU A 1 97 ? -17.482 5.654 -35.025 1.00 48.75 97 GLU A O 1
ATOM 809 N N . GLU A 1 98 ? -17.796 3.721 -33.948 1.00 46.41 98 GLU A N 1
ATOM 810 C CA . GLU A 1 98 ? -18.701 4.269 -32.924 1.00 46.41 98 GLU A CA 1
ATOM 811 C C . GLU A 1 98 ? -18.023 5.261 -31.957 1.00 46.41 98 GLU A C 1
ATOM 813 O O . GLU A 1 98 ? -18.668 6.190 -31.460 1.00 46.41 98 GLU A O 1
ATOM 818 N N . VAL A 1 99 ? -16.716 5.115 -31.701 1.00 49.31 99 VAL A N 1
ATOM 819 C CA . VAL A 1 99 ? -15.996 5.937 -30.705 1.00 49.31 99 VAL A CA 1
ATOM 820 C C . VAL A 1 99 ? -15.765 7.366 -31.211 1.00 49.31 99 VAL A C 1
ATOM 822 O O . VAL A 1 99 ? -15.804 8.320 -30.430 1.00 49.31 99 VAL A O 1
ATOM 825 N N . GLN A 1 100 ? -15.597 7.554 -32.525 1.00 46.66 100 GLN A N 1
ATOM 826 C CA . GLN A 1 100 ? -15.394 8.883 -33.118 1.00 46.66 100 GLN A CA 1
ATOM 827 C C . GLN A 1 100 ? -16.627 9.787 -32.950 1.00 46.66 100 GLN A C 1
ATOM 829 O O . GLN A 1 100 ? -16.499 10.985 -32.682 1.00 46.66 100 GLN A O 1
ATOM 834 N N . LEU A 1 101 ? -17.827 9.209 -33.050 1.00 45.91 101 LEU A N 1
ATOM 835 C CA . LEU A 1 101 ? -19.096 9.942 -33.062 1.00 45.91 101 LEU A CA 1
ATOM 836 C C . LEU A 1 101 ? -19.470 10.495 -31.670 1.00 45.91 101 LEU A C 1
ATOM 838 O O . LEU A 1 101 ? -20.087 11.557 -31.568 1.00 45.91 101 LEU A O 1
ATOM 842 N N . GLN A 1 102 ? -19.032 9.835 -30.592 1.00 40.97 102 GLN A N 1
ATOM 843 C CA . GLN A 1 102 ? -19.180 10.334 -29.217 1.00 40.97 102 GLN A CA 1
ATOM 844 C C . GLN A 1 102 ? -18.237 11.516 -28.928 1.00 40.97 102 GLN A C 1
ATOM 846 O O . GLN A 1 102 ? -18.662 12.529 -28.372 1.00 40.97 102 GLN A O 1
ATOM 851 N N . VAL A 1 103 ? -16.969 11.432 -29.352 1.00 39.06 103 VAL A N 1
ATOM 852 C CA . VAL A 1 103 ? -15.972 12.496 -29.116 1.00 39.06 103 VAL A CA 1
ATOM 853 C C . VAL A 1 103 ? -16.279 13.757 -29.935 1.00 39.06 103 VAL A C 1
ATOM 855 O O . VAL A 1 103 ? -16.087 14.868 -29.438 1.00 39.06 103 VAL A O 1
ATOM 858 N N . ALA A 1 104 ? -16.817 13.616 -31.151 1.00 40.47 104 ALA A N 1
ATOM 859 C CA . ALA A 1 104 ? -17.248 14.751 -31.972 1.00 40.47 104 ALA A CA 1
ATOM 860 C C . ALA A 1 104 ? -18.325 15.609 -31.276 1.00 40.47 104 ALA A C 1
ATOM 862 O O . ALA A 1 104 ? -18.217 16.836 -31.243 1.00 40.47 104 ALA A O 1
ATOM 863 N N . ARG A 1 105 ? -19.319 14.972 -30.638 1.00 40.75 105 ARG A N 1
ATOM 864 C CA . ARG A 1 105 ? -20.431 15.656 -29.947 1.00 40.75 105 ARG A CA 1
ATOM 865 C C . ARG A 1 105 ? -19.997 16.486 -28.736 1.00 40.75 105 ARG A C 1
ATOM 867 O O . ARG A 1 105 ? -20.691 17.429 -28.373 1.00 40.75 105 ARG A O 1
ATOM 874 N N . LEU A 1 106 ? -18.839 16.187 -28.147 1.00 41.28 106 LEU A N 1
ATOM 875 C CA . LEU A 1 106 ? -18.245 16.969 -27.056 1.00 41.28 106 LEU A CA 1
ATOM 876 C C . LEU A 1 106 ? -17.518 18.243 -27.529 1.00 41.28 106 LEU A C 1
ATOM 878 O O . LEU A 1 106 ? -17.060 19.022 -26.694 1.00 41.28 106 LEU A O 1
ATOM 882 N N . ARG A 1 107 ? -17.402 18.474 -28.847 1.00 38.41 107 ARG A N 1
ATOM 883 C CA . ARG A 1 107 ? -16.624 19.586 -29.421 1.00 38.41 107 ARG A CA 1
ATOM 884 C C . ARG A 1 107 ? -17.447 20.763 -29.953 1.00 38.41 107 ARG A C 1
ATOM 886 O O . ARG A 1 107 ? -16.885 21.843 -30.098 1.00 38.41 107 ARG A O 1
ATOM 893 N N . GLU A 1 108 ? -18.746 20.595 -30.204 1.00 37.31 108 GLU A N 1
ATOM 894 C CA . GLU A 1 108 ? -19.598 21.655 -30.784 1.00 37.31 108 GLU A CA 1
ATOM 895 C C . GLU A 1 108 ? -20.317 22.540 -29.746 1.00 37.31 108 GLU A C 1
ATOM 897 O O . GLU A 1 108 ? -20.902 23.561 -30.102 1.00 37.31 108 GLU A O 1
ATOM 902 N N . SER A 1 109 ? -20.247 22.221 -28.448 1.00 37.22 109 SER A N 1
ATOM 903 C CA . SER A 1 109 ? -20.901 23.007 -27.391 1.00 37.22 109 SER A CA 1
ATOM 904 C C . SER A 1 109 ? -19.930 23.909 -26.613 1.00 37.22 109 SER A C 1
ATOM 906 O O . SER A 1 109 ? -19.632 23.641 -25.449 1.00 37.22 109 SER A O 1
ATOM 908 N N . HIS A 1 110 ? -19.463 25.005 -27.223 1.00 39.75 110 HIS A N 1
ATOM 909 C CA . HIS A 1 110 ? -18.803 26.103 -26.496 1.00 39.75 110 HIS A CA 1
ATOM 910 C C . HIS A 1 110 ? -19.159 27.491 -27.055 1.00 39.75 110 HIS A C 1
ATOM 912 O O . HIS A 1 110 ? -18.571 27.971 -28.019 1.00 39.75 110 HIS A O 1
ATOM 918 N N . THR A 1 111 ? -20.095 28.178 -26.392 1.00 38.12 111 THR A N 1
ATOM 919 C CA . THR A 1 111 ? -20.184 29.657 -26.386 1.00 38.12 111 THR A CA 1
ATOM 920 C C . THR A 1 111 ? -20.989 30.154 -25.181 1.00 38.12 111 THR A C 1
ATOM 922 O O . THR A 1 111 ? -21.977 30.878 -25.281 1.00 38.12 111 THR A O 1
ATOM 925 N N . ARG A 1 112 ? -20.541 29.775 -23.982 1.00 40.53 112 ARG A N 1
ATOM 926 C CA . ARG A 1 112 ? -20.884 30.500 -22.756 1.00 40.53 112 ARG A CA 1
ATOM 927 C C . ARG A 1 112 ? -19.653 30.532 -21.868 1.00 40.53 112 ARG A C 1
ATOM 929 O O . ARG A 1 112 ? -19.058 29.487 -21.623 1.00 40.53 112 ARG A O 1
ATOM 936 N N . SER A 1 113 ? -19.262 31.714 -21.404 1.00 47.75 113 SER A N 1
ATOM 937 C CA . SER A 1 113 ? -18.260 31.816 -20.350 1.00 47.75 113 SER A CA 1
ATOM 938 C C . SER A 1 113 ? -18.797 31.097 -19.103 1.00 47.75 113 SER A C 1
ATOM 940 O O . SER A 1 113 ? -19.942 31.353 -18.709 1.00 47.75 113 SER A O 1
ATOM 942 N N . PRO A 1 114 ? -18.031 30.178 -18.486 1.00 51.38 114 PRO A N 1
ATOM 943 C CA . PRO A 1 114 ? -18.431 29.593 -17.214 1.00 51.38 114 PRO A CA 1
ATOM 944 C C . PRO A 1 114 ? -18.529 30.700 -16.159 1.00 51.38 114 PRO A C 1
ATOM 946 O O . PRO A 1 114 ? -17.791 31.688 -16.207 1.00 51.38 114 PRO A O 1
ATOM 949 N N . SER A 1 115 ? -19.428 30.549 -15.183 1.00 52.09 115 SER A N 1
ATOM 950 C CA . SER A 1 115 ? -19.435 31.469 -14.043 1.00 52.09 115 SER A CA 1
ATOM 951 C C . SER A 1 115 ? -18.096 31.361 -13.293 1.00 52.09 115 SER A C 1
ATOM 953 O O . SER A 1 115 ? -17.549 30.260 -13.203 1.00 52.09 115 SER A O 1
ATOM 955 N N . PRO A 1 116 ? -17.570 32.440 -12.680 1.00 67.00 116 PRO A N 1
ATOM 956 C CA . PRO A 1 116 ? -16.317 32.374 -11.910 1.00 67.00 116 PRO A CA 1
ATOM 957 C C . PRO A 1 116 ? -16.323 31.323 -10.779 1.00 67.00 116 PRO A C 1
ATOM 959 O O . PRO A 1 116 ? -15.272 30.859 -10.331 1.00 67.00 116 PRO A O 1
ATOM 962 N N . SER A 1 117 ? -17.519 30.925 -10.336 1.00 71.62 117 SER A N 1
ATOM 963 C CA . SER A 1 117 ? -17.795 29.873 -9.353 1.00 71.62 117 SER A CA 1
ATOM 964 C C . SER A 1 117 ? -17.816 28.439 -9.906 1.00 71.62 117 SER A C 1
ATOM 966 O O . SER A 1 117 ? -17.731 27.505 -9.114 1.00 71.62 117 SER A O 1
ATOM 968 N N . PHE A 1 118 ? -17.937 28.228 -11.221 1.00 60.62 118 PHE A N 1
ATOM 969 C CA . PHE A 1 118 ? -18.074 26.888 -11.802 1.00 60.62 118 PHE A CA 1
ATOM 970 C C . PHE A 1 118 ? -16.794 26.060 -11.632 1.00 60.62 118 PHE A C 1
ATOM 972 O O . PHE A 1 118 ? -15.687 26.558 -11.843 1.00 60.62 118 PHE A O 1
ATOM 979 N N . ARG A 1 119 ? -16.939 24.784 -11.267 1.00 63.34 119 ARG A N 1
ATOM 980 C CA . ARG A 1 119 ? -15.851 23.802 -11.170 1.00 63.34 119 ARG A CA 1
ATOM 981 C C . ARG A 1 119 ? -16.354 22.470 -11.717 1.00 63.34 119 ARG A C 1
ATOM 983 O O . ARG A 1 119 ? -17.430 22.025 -11.328 1.00 63.34 119 ARG A O 1
ATOM 990 N N . LEU A 1 120 ? -15.567 21.845 -12.587 1.00 59.06 120 LEU A N 1
ATOM 991 C CA . LEU A 1 120 ? -15.793 20.483 -13.062 1.00 59.06 120 LEU A CA 1
ATOM 992 C C . LEU A 1 120 ? -14.854 19.540 -12.304 1.00 59.06 120 LEU A C 1
ATOM 994 O O . LEU A 1 120 ? -13.661 19.817 -12.201 1.00 59.06 120 LEU A O 1
ATOM 998 N N . TRP A 1 121 ? -15.395 18.437 -11.796 1.00 66.69 121 TRP A N 1
ATOM 999 C CA . TRP A 1 121 ? -14.637 17.364 -11.155 1.00 66.69 121 TRP A CA 1
ATOM 1000 C C . TRP A 1 121 ? -14.794 16.094 -11.987 1.00 66.69 121 TRP A C 1
ATOM 1002 O O . TRP A 1 121 ? -15.898 15.787 -12.432 1.00 66.69 121 TRP A O 1
ATOM 1012 N N . LEU A 1 122 ? -13.693 15.377 -12.207 1.00 59.31 122 LEU A N 1
ATOM 1013 C CA . LEU A 1 122 ? -13.644 14.148 -12.995 1.00 59.31 122 LEU A CA 1
ATOM 1014 C C . LEU A 1 122 ? -12.849 13.094 -12.221 1.00 59.31 122 LEU A C 1
ATOM 1016 O O . LEU A 1 122 ? -11.773 13.386 -11.703 1.00 59.31 122 LEU A O 1
ATOM 1020 N N . SER A 1 123 ? -13.373 11.873 -12.177 1.00 63.31 123 SER A N 1
ATOM 1021 C CA . SER A 1 123 ? -12.718 10.685 -11.627 1.00 63.31 123 SER A CA 1
ATOM 1022 C C . SER A 1 123 ? -12.535 9.669 -12.751 1.00 63.31 123 SER A C 1
ATOM 1024 O O . SER A 1 123 ? -13.518 9.298 -13.393 1.00 63.31 123 SER A O 1
ATOM 1026 N N . ALA A 1 124 ? -11.300 9.238 -13.004 1.00 66.69 124 ALA A N 1
ATOM 1027 C CA . ALA A 1 124 ? -10.974 8.273 -14.049 1.00 66.69 124 ALA A CA 1
ATOM 1028 C C . ALA A 1 124 ? -9.753 7.434 -13.651 1.00 66.69 124 ALA A C 1
ATOM 1030 O O . ALA A 1 124 ? -8.837 7.936 -12.997 1.00 66.69 124 ALA A O 1
ATOM 1031 N N . GLU A 1 125 ? -9.740 6.176 -14.079 1.00 67.81 125 GLU A N 1
ATOM 1032 C CA . GLU A 1 125 ? -8.605 5.261 -13.935 1.00 67.81 125 GLU A CA 1
ATOM 1033 C C . GLU A 1 125 ? -7.551 5.487 -15.040 1.00 67.81 125 GLU A C 1
ATOM 1035 O O . GLU A 1 125 ? -7.864 6.076 -16.083 1.00 67.81 125 GLU A O 1
ATOM 1040 N N . PRO A 1 126 ? -6.287 5.062 -14.838 1.00 72.69 126 PRO A N 1
ATOM 1041 C CA . PRO A 1 126 ? -5.223 5.244 -15.821 1.00 72.69 126 PRO A CA 1
ATOM 1042 C C . PRO A 1 126 ? -5.393 4.349 -17.052 1.00 72.69 126 PRO A C 1
ATOM 1044 O O . PRO A 1 126 ? -4.903 3.224 -17.099 1.00 72.69 126 PRO A O 1
ATOM 1047 N N . ASP A 1 127 ? -5.999 4.905 -18.097 1.00 71.44 127 ASP A N 1
ATOM 1048 C CA . ASP A 1 127 ? -6.023 4.304 -19.429 1.00 71.44 127 ASP A CA 1
ATOM 1049 C C . ASP A 1 127 ? -4.954 4.929 -20.356 1.00 71.44 127 ASP A C 1
ATOM 1051 O O . ASP A 1 127 ? -4.703 6.142 -20.358 1.00 71.44 127 ASP A O 1
ATOM 1055 N N . ASN A 1 128 ? -4.323 4.078 -21.168 1.00 72.06 128 ASN A N 1
ATOM 1056 C CA . ASN A 1 128 ? -3.410 4.453 -22.247 1.00 72.06 128 ASN A CA 1
ATOM 1057 C C . ASN A 1 128 ? -4.153 4.987 -23.484 1.00 72.06 128 ASN A C 1
ATOM 1059 O O . ASN A 1 128 ? -3.557 5.710 -24.281 1.00 72.06 128 ASN A O 1
ATOM 1063 N N . GLN A 1 129 ? -5.440 4.660 -23.638 1.00 72.19 129 GLN A N 1
ATOM 1064 C CA . GLN A 1 129 ? -6.300 5.140 -24.724 1.00 72.19 129 GLN A CA 1
ATOM 1065 C C . GLN A 1 129 ? -6.947 6.506 -24.415 1.00 72.19 129 GLN A C 1
ATOM 1067 O O . GLN A 1 129 ? -7.566 7.111 -25.292 1.00 72.19 129 GLN A O 1
ATOM 1072 N N . PHE A 1 130 ? -6.792 7.023 -23.187 1.00 66.25 130 PHE A N 1
ATOM 1073 C CA . PHE A 1 130 ? -7.462 8.245 -22.738 1.00 66.25 130 PHE A CA 1
ATOM 1074 C C . PHE A 1 130 ? -7.052 9.477 -23.583 1.00 66.25 130 PHE A C 1
ATOM 1076 O O . PHE A 1 130 ? -5.857 9.787 -23.671 1.00 66.25 130 PHE A O 1
ATOM 1083 N N . PRO A 1 131 ? -8.003 10.243 -24.163 1.00 69.50 131 PRO A N 1
ATOM 1084 C CA . PRO A 1 131 ? -7.693 11.344 -25.077 1.00 69.50 131 PRO A CA 1
ATOM 1085 C C . PRO A 1 131 ? -6.766 12.426 -24.497 1.00 69.50 131 PRO A C 1
ATOM 1087 O O . PRO A 1 131 ? -7.016 13.005 -23.439 1.00 69.50 131 PRO A O 1
ATOM 1090 N N . ALA A 1 132 ? -5.709 12.766 -25.242 1.00 70.12 132 ALA A N 1
ATOM 1091 C CA . ALA A 1 132 ? -4.675 13.698 -24.787 1.00 70.12 132 ALA A CA 1
ATOM 1092 C C . ALA A 1 132 ? -5.160 15.149 -24.587 1.00 70.12 132 ALA A C 1
ATOM 1094 O O . ALA A 1 132 ? -4.627 15.840 -23.724 1.00 70.12 132 ALA A O 1
ATOM 1095 N N . VAL A 1 133 ? -6.170 15.597 -25.343 1.00 68.12 133 VAL A N 1
ATOM 1096 C CA . VAL A 1 133 ? -6.697 16.977 -25.289 1.00 68.12 133 VAL A CA 1
ATOM 1097 C C . VAL A 1 133 ? -7.355 17.301 -23.934 1.00 68.12 133 VAL A C 1
ATOM 1099 O O . VAL A 1 133 ? -6.847 18.183 -23.246 1.00 68.12 133 VAL A O 1
ATOM 1102 N N . PRO A 1 134 ? -8.402 16.583 -23.466 1.00 62.69 134 PRO A N 1
ATOM 1103 C CA . PRO A 1 134 ? -8.971 16.835 -22.139 1.00 62.69 134 PRO A CA 1
ATOM 1104 C C . PRO A 1 134 ? -7.987 16.544 -20.999 1.00 62.69 134 PRO A C 1
ATOM 1106 O O . PRO A 1 134 ? -8.134 17.119 -19.925 1.00 62.69 134 PRO A O 1
ATOM 1109 N N . LEU A 1 135 ? -6.959 15.705 -21.212 1.00 68.56 135 LEU A N 1
ATOM 1110 C CA . LEU A 1 135 ? -5.854 15.614 -20.256 1.00 68.56 135 LEU A CA 1
ATOM 1111 C C . LEU A 1 135 ? -5.077 16.926 -20.191 1.00 68.56 135 LEU A C 1
ATOM 1113 O O . LEU A 1 135 ? -4.907 17.438 -19.094 1.00 68.56 135 LEU A O 1
ATOM 1117 N N . GLN A 1 136 ? -4.608 17.485 -21.310 1.00 72.31 136 GLN A N 1
ATOM 1118 C CA . GLN A 1 136 ? -3.778 18.697 -21.315 1.00 72.31 136 GLN A CA 1
ATOM 1119 C C . GLN A 1 136 ? -4.398 19.824 -20.474 1.00 72.31 136 GLN A C 1
ATOM 1121 O O . GLN A 1 136 ? -3.722 20.312 -19.562 1.00 72.31 136 GLN A O 1
ATOM 1126 N N . ASP A 1 137 ? -5.682 20.120 -20.685 1.00 65.56 137 ASP A N 1
ATOM 1127 C CA . ASP A 1 137 ? -6.405 21.229 -20.041 1.00 65.56 137 ASP A CA 1
ATOM 1128 C C . ASP A 1 137 ? -6.921 20.936 -18.615 1.00 65.56 137 ASP A C 1
ATOM 1130 O O . ASP A 1 137 ? -7.375 21.844 -17.918 1.00 65.56 137 ASP A O 1
ATOM 1134 N N . ALA A 1 138 ? -6.833 19.692 -18.134 1.00 68.06 138 ALA A N 1
ATOM 1135 C CA . ALA A 1 138 ? -7.257 19.330 -16.781 1.00 68.06 138 ALA A CA 1
ATOM 1136 C C . ALA A 1 138 ? -6.183 19.596 -15.708 1.00 68.06 138 ALA A C 1
ATOM 1138 O O . ALA A 1 138 ? -4.984 19.378 -15.911 1.00 68.06 138 ALA A O 1
ATOM 1139 N N . LEU A 1 139 ? -6.621 19.944 -14.494 1.00 76.44 139 LEU A N 1
ATOM 1140 C CA . LEU A 1 139 ? -5.818 19.753 -13.283 1.00 76.44 139 LEU A CA 1
ATOM 1141 C C . LEU A 1 139 ? -5.882 18.270 -12.888 1.00 76.44 139 LEU A C 1
ATOM 1143 O O . LEU A 1 139 ? -6.956 17.768 -12.567 1.00 76.44 139 LEU A O 1
ATOM 1147 N N . LYS A 1 140 ? -4.739 17.578 -12.896 1.00 81.62 140 LYS A N 1
ATOM 1148 C CA . LYS A 1 140 ? -4.634 16.170 -12.484 1.00 81.62 140 LYS A CA 1
ATOM 1149 C C . LYS A 1 140 ? -4.188 16.088 -11.029 1.00 81.62 140 LYS A C 1
ATOM 1151 O O . LYS A 1 140 ? -3.314 16.848 -10.612 1.00 81.62 140 LYS A O 1
ATOM 1156 N N . ILE A 1 141 ? -4.755 15.142 -10.290 1.00 80.12 141 ILE A N 1
ATOM 1157 C CA . ILE A 1 141 ? -4.359 14.807 -8.921 1.00 80.12 141 ILE A CA 1
ATOM 1158 C C . ILE A 1 141 ? -4.314 13.280 -8.832 1.00 80.12 141 ILE A C 1
ATOM 1160 O O . ILE A 1 141 ? -5.335 12.630 -9.042 1.00 80.12 141 ILE A O 1
ATOM 1164 N N . ALA A 1 142 ? -3.146 12.711 -8.537 1.00 78.38 142 ALA A N 1
ATOM 1165 C CA . ALA A 1 142 ? -3.021 11.290 -8.233 1.00 78.38 142 ALA A CA 1
ATOM 1166 C C . ALA A 1 142 ? -3.584 11.031 -6.825 1.00 78.38 142 ALA A C 1
ATOM 1168 O O . ALA A 1 142 ? -3.043 11.529 -5.835 1.00 78.38 142 ALA A O 1
ATOM 1169 N N . TYR A 1 143 ? -4.693 10.293 -6.733 1.00 74.06 143 TYR A N 1
ATOM 1170 C CA . TYR A 1 143 ? -5.316 9.943 -5.456 1.00 74.06 143 TYR A CA 1
ATOM 1171 C C . TYR A 1 143 ? -4.794 8.587 -4.968 1.00 74.06 143 TYR A C 1
ATOM 1173 O O . TYR A 1 143 ? -5.267 7.532 -5.380 1.00 74.06 143 TYR A O 1
ATOM 1181 N N . GLU A 1 144 ? -3.787 8.631 -4.099 1.00 69.56 144 GLU A N 1
ATOM 1182 C CA . GLU A 1 144 ? -3.141 7.469 -3.484 1.00 69.56 144 GLU A CA 1
ATOM 1183 C C . GLU A 1 144 ? -3.106 7.673 -1.961 1.00 69.56 144 GLU A C 1
ATOM 1185 O O . GLU A 1 144 ? -2.828 8.785 -1.503 1.00 69.56 144 GLU A O 1
ATOM 1190 N N . THR A 1 145 ? -3.307 6.616 -1.163 1.00 64.88 145 THR A N 1
ATOM 1191 C CA . THR A 1 145 ? -3.055 6.652 0.294 1.00 64.88 145 THR A CA 1
ATOM 1192 C C . THR A 1 145 ? -1.642 7.189 0.553 1.00 64.88 145 THR A C 1
ATOM 1194 O O . THR A 1 145 ? -0.705 6.686 -0.077 1.00 64.88 145 THR A O 1
ATOM 1197 N N . PRO A 1 146 ? -1.426 8.193 1.425 1.00 65.62 146 PRO A N 1
ATOM 1198 C CA . PRO A 1 146 ? -0.086 8.729 1.662 1.00 65.62 146 PRO A CA 1
ATOM 1199 C C . PRO A 1 146 ? 0.826 7.636 2.249 1.00 65.62 146 PRO A C 1
ATOM 1201 O O . PRO A 1 146 ? 0.350 6.838 3.051 1.00 65.62 146 PRO A O 1
ATOM 1204 N N . PRO A 1 147 ? 2.103 7.549 1.829 1.00 69.00 147 PRO A N 1
ATOM 1205 C CA . PRO A 1 147 ? 2.972 6.438 2.201 1.00 69.00 147 PRO A CA 1
ATOM 1206 C C . PRO A 1 147 ? 3.418 6.530 3.663 1.00 69.00 147 PRO A C 1
ATOM 1208 O O . PRO A 1 147 ? 3.692 7.623 4.167 1.00 69.00 147 PRO A O 1
ATOM 1211 N N . GLY A 1 148 ? 3.561 5.373 4.299 1.00 79.50 148 GLY A N 1
ATOM 1212 C CA . GLY A 1 148 ? 4.083 5.233 5.651 1.00 79.50 148 GLY A CA 1
ATOM 1213 C C . GLY A 1 148 ? 2.999 5.304 6.727 1.00 79.50 148 GLY A C 1
ATOM 1214 O O . GLY A 1 148 ? 2.115 6.172 6.706 1.00 79.50 148 GLY A O 1
ATOM 1215 N N . ILE A 1 149 ? 3.098 4.414 7.715 1.00 81.69 149 ILE A N 1
ATOM 1216 C CA . ILE A 1 149 ? 2.136 4.238 8.812 1.00 81.69 149 ILE A CA 1
ATOM 1217 C C . ILE A 1 149 ? 1.847 5.570 9.521 1.00 81.69 149 ILE A C 1
ATOM 1219 O O . ILE A 1 149 ? 0.687 5.897 9.786 1.00 81.69 149 ILE A O 1
ATOM 1223 N N . LYS A 1 150 ? 2.877 6.398 9.743 1.00 82.69 150 LYS A N 1
ATOM 1224 C CA . LYS A 1 150 ? 2.760 7.739 10.346 1.00 82.69 150 LYS A CA 1
ATOM 1225 C C . LYS A 1 150 ? 1.752 8.634 9.613 1.00 82.69 150 LYS A C 1
ATOM 1227 O O . LYS A 1 150 ? 0.940 9.294 10.267 1.00 82.69 150 LYS A O 1
ATOM 1232 N N . HIS A 1 151 ? 1.771 8.672 8.278 1.00 82.00 151 HIS A N 1
ATOM 1233 C CA . HIS A 1 151 ? 0.849 9.502 7.492 1.00 82.00 151 HIS A CA 1
ATOM 1234 C C . HIS A 1 151 ? -0.563 8.921 7.456 1.00 82.00 151 HIS A C 1
ATOM 1236 O O . HIS A 1 151 ? -1.534 9.672 7.572 1.00 82.00 151 HIS A O 1
ATOM 1242 N N . ASN A 1 152 ? -0.667 7.599 7.337 1.00 86.25 152 ASN A N 1
ATOM 1243 C CA . ASN A 1 152 ? -1.924 6.861 7.300 1.00 86.25 152 ASN A CA 1
ATOM 1244 C C . ASN A 1 152 ? -2.729 7.066 8.608 1.00 86.25 152 ASN A C 1
ATOM 1246 O O . ASN A 1 152 ? -3.873 7.539 8.591 1.00 86.25 152 ASN A O 1
ATOM 1250 N N . ILE A 1 153 ? -2.074 6.880 9.761 1.00 87.50 153 ILE A N 1
ATOM 1251 C CA . ILE A 1 153 ? -2.652 7.165 11.083 1.00 87.50 153 ILE A CA 1
ATOM 1252 C C . ILE A 1 153 ? -2.923 8.668 11.253 1.00 87.50 153 ILE A C 1
ATOM 1254 O O . ILE A 1 153 ? -4.008 9.043 11.693 1.00 87.50 153 ILE A O 1
ATOM 1258 N N . SER A 1 154 ? -1.996 9.553 10.862 1.00 85.81 154 SER A N 1
ATOM 1259 C CA . SER A 1 154 ? -2.204 11.010 10.967 1.00 85.81 154 SER A CA 1
ATOM 1260 C C . SER A 1 154 ? -3.420 11.509 10.181 1.00 85.81 154 SER A C 1
ATOM 1262 O O . SER A 1 154 ? -4.080 12.450 10.619 1.00 85.81 154 SER A O 1
ATOM 1264 N N . GLY A 1 155 ? -3.704 10.923 9.013 1.00 84.69 155 GLY A N 1
ATOM 1265 C CA . GLY A 1 155 ? -4.899 11.225 8.223 1.00 84.69 155 GLY A CA 1
ATOM 1266 C C . GLY A 1 155 ? -6.169 10.738 8.920 1.00 84.69 155 GLY A C 1
ATOM 1267 O O . GLY A 1 155 ? -7.096 11.520 9.126 1.00 84.69 155 GLY A O 1
ATOM 1268 N N . THR A 1 156 ? -6.157 9.478 9.361 1.00 87.62 156 THR A N 1
ATOM 1269 C CA . THR A 1 156 ? -7.257 8.838 10.097 1.00 87.62 156 THR A CA 1
ATOM 1270 C C . THR A 1 156 ? -7.641 9.615 11.360 1.00 87.62 156 THR A C 1
ATOM 1272 O O . THR A 1 156 ? -8.807 9.958 11.549 1.00 87.62 156 THR A O 1
ATOM 1275 N N . LEU A 1 157 ? -6.665 9.956 12.209 1.00 86.38 157 LEU A N 1
ATOM 1276 C CA . LEU A 1 157 ? -6.917 10.666 13.465 1.00 86.38 157 LEU A CA 1
ATOM 1277 C C . LEU A 1 157 ? -7.477 12.075 13.230 1.00 86.38 157 LEU A C 1
ATOM 1279 O O . LEU A 1 157 ? -8.414 12.462 13.922 1.00 86.38 157 LEU A O 1
ATOM 1283 N N . LYS A 1 158 ? -6.975 12.821 12.232 1.00 86.00 158 LYS A N 1
ATOM 1284 C CA . LYS A 1 158 ? -7.545 14.130 11.848 1.00 86.00 158 LYS A CA 1
ATOM 1285 C C . LYS A 1 158 ? -9.009 13.999 11.429 1.00 86.00 158 LYS A C 1
ATOM 1287 O O . LYS A 1 158 ? -9.856 14.681 11.994 1.00 86.00 158 LYS A O 1
ATOM 1292 N N . GLN A 1 159 ? -9.309 13.062 10.525 1.00 85.31 159 GLN A N 1
ATOM 1293 C CA . GLN A 1 159 ? -10.675 12.805 10.061 1.00 85.31 159 GLN A CA 1
ATOM 1294 C C . GLN A 1 159 ? -11.631 12.474 11.219 1.00 85.31 159 GLN A C 1
ATOM 1296 O O . GLN A 1 159 ? -12.808 12.825 11.165 1.00 85.31 159 GLN A O 1
ATOM 1301 N N . TRP A 1 160 ? -11.151 11.801 12.268 1.00 86.06 160 TRP A N 1
ATOM 1302 C CA . TRP A 1 160 ? -11.958 11.508 13.453 1.00 86.06 160 TRP A CA 1
ATOM 1303 C C . TRP A 1 160 ? -12.088 12.708 14.400 1.00 86.06 160 TRP A C 1
ATOM 1305 O O . TRP A 1 160 ? -13.179 12.934 14.914 1.00 86.06 160 TRP A O 1
ATOM 1315 N N . ILE A 1 161 ? -11.035 13.509 14.596 1.00 82.06 161 ILE A N 1
ATOM 1316 C CA . ILE A 1 161 ? -11.080 14.745 15.402 1.00 82.06 161 ILE A CA 1
ATOM 1317 C C . ILE A 1 161 ? -12.089 15.743 14.820 1.00 82.06 161 ILE A C 1
ATOM 1319 O O . ILE A 1 161 ? -12.923 16.260 15.563 1.00 82.06 161 ILE A O 1
ATOM 1323 N N . ASP A 1 162 ? -12.066 15.947 13.500 1.00 73.94 162 ASP A N 1
ATOM 1324 C CA . ASP A 1 162 ? -12.969 16.865 12.791 1.00 73.94 162 ASP A CA 1
ATOM 1325 C C . ASP A 1 162 ? -14.456 16.466 12.928 1.00 73.94 162 ASP A C 1
ATOM 1327 O O . ASP A 1 162 ? -15.343 17.314 12.839 1.00 73.94 162 ASP A O 1
ATOM 1331 N N . VAL A 1 163 ? -14.737 15.178 13.171 1.00 75.00 163 VAL A N 1
ATOM 1332 C CA . VAL A 1 163 ? -16.093 14.621 13.339 1.00 75.00 163 VAL A CA 1
ATOM 1333 C C . VAL A 1 163 ? -16.508 14.502 14.814 1.00 75.00 163 VAL A C 1
ATOM 1335 O O . VAL A 1 163 ? -17.694 14.602 15.125 1.00 75.00 163 VAL A O 1
ATOM 1338 N N . GLU A 1 164 ? -15.566 14.291 15.738 1.00 66.81 164 GLU A N 1
ATOM 1339 C CA . GLU A 1 164 ? -15.845 13.874 17.124 1.00 66.81 164 GLU A CA 1
ATOM 1340 C C . GLU A 1 164 ? -15.330 14.822 18.217 1.00 66.81 164 GLU A C 1
ATOM 1342 O O . GLU A 1 164 ? -15.227 14.421 19.376 1.00 66.81 164 GLU A O 1
ATOM 1347 N N . ALA A 1 165 ? -15.083 16.094 17.894 1.00 54.53 165 ALA A N 1
ATOM 1348 C CA . ALA A 1 165 ? -14.564 17.113 18.818 1.00 54.53 165 ALA A CA 1
ATOM 1349 C C . ALA A 1 165 ? -15.309 17.269 20.171 1.00 54.53 165 ALA A C 1
ATOM 1351 O O . ALA A 1 165 ? -14.765 17.881 21.085 1.00 54.53 165 ALA A O 1
ATOM 1352 N N . ASN A 1 166 ? -16.527 16.726 20.322 1.00 53.94 166 ASN A N 1
ATOM 1353 C CA . ASN A 1 166 ? -17.295 16.686 21.578 1.00 53.94 166 ASN A CA 1
ATOM 1354 C C . ASN A 1 166 ? -17.959 15.311 21.853 1.00 53.94 166 ASN A C 1
ATOM 1356 O O . ASN A 1 166 ? -19.032 15.254 22.447 1.00 53.94 166 ASN A O 1
ATOM 1360 N N . SER A 1 167 ? -17.376 14.189 21.407 1.00 65.00 167 SER A N 1
ATOM 1361 C CA . SER A 1 167 ? -18.033 12.864 21.485 1.00 65.00 167 SER A CA 1
ATOM 1362 C C . SER A 1 167 ? -18.196 12.276 22.894 1.00 65.00 167 SER A C 1
ATOM 1364 O O . SER A 1 167 ? -18.981 11.347 23.069 1.00 65.00 167 SER A O 1
ATOM 1366 N N . GLY A 1 168 ? -17.471 12.782 23.899 1.00 70.31 168 GLY A N 1
ATOM 1367 C CA . GLY A 1 168 ? -17.579 12.331 25.295 1.00 70.31 168 GLY A CA 1
ATOM 1368 C C . GLY A 1 168 ? -17.077 10.904 25.570 1.00 70.31 168 GLY A C 1
ATOM 1369 O O . GLY A 1 168 ? -17.301 10.392 26.666 1.00 70.31 168 GLY A O 1
ATOM 1370 N N . LYS A 1 169 ? -16.413 10.271 24.594 1.00 78.69 169 LYS A N 1
ATOM 1371 C CA . LYS A 1 169 ? -15.849 8.915 24.692 1.00 78.69 169 LYS A CA 1
ATOM 1372 C C . LYS A 1 169 ? -14.758 8.838 25.768 1.00 78.69 169 LYS A C 1
ATOM 1374 O O . LYS A 1 169 ? -13.987 9.779 25.956 1.00 78.69 169 LYS A O 1
ATOM 1379 N N . SER A 1 170 ? -14.693 7.712 26.471 1.00 83.62 170 SER A N 1
ATOM 1380 C CA . SER A 1 170 ? -13.699 7.450 27.514 1.00 83.62 170 SER A CA 1
ATOM 1381 C C . SER A 1 170 ? -12.287 7.256 26.951 1.00 83.62 170 SER A C 1
ATOM 1383 O O . SER A 1 170 ? -12.097 6.918 25.782 1.00 83.62 170 SER A O 1
ATOM 1385 N N . GLU A 1 171 ? -11.280 7.387 27.821 1.00 82.44 171 GLU A N 1
ATOM 1386 C CA . GLU A 1 171 ? -9.873 7.084 27.511 1.00 82.44 171 GLU A CA 1
ATOM 1387 C C . GLU A 1 171 ? -9.707 5.672 26.910 1.00 82.44 171 GLU A C 1
ATOM 1389 O O . GLU A 1 171 ? -8.914 5.473 25.992 1.00 82.44 171 GLU A O 1
ATOM 1394 N N . LEU A 1 172 ? -10.517 4.706 27.363 1.00 83.50 172 LEU A N 1
ATOM 1395 C CA . LEU A 1 172 ? -10.506 3.325 26.878 1.00 83.50 172 LEU A CA 1
ATOM 1396 C C . LEU A 1 172 ? -11.046 3.197 25.443 1.00 83.50 172 LEU A C 1
ATOM 1398 O O . LEU A 1 172 ? -10.463 2.483 24.625 1.00 83.50 172 LEU A O 1
ATOM 1402 N N . GLU A 1 173 ? -12.128 3.909 25.121 1.00 85.81 173 GLU A N 1
ATOM 1403 C CA . GLU A 1 173 ? -12.714 3.944 23.775 1.00 85.81 173 GLU A CA 1
ATOM 1404 C C . GLU A 1 173 ? -11.777 4.637 22.779 1.00 85.81 173 GLU A C 1
ATOM 1406 O O . GLU A 1 173 ? -11.507 4.094 21.706 1.00 85.81 173 GLU A O 1
ATOM 1411 N N . LEU A 1 174 ? -11.208 5.788 23.158 1.00 85.81 174 LEU A N 1
ATOM 1412 C CA . LEU A 1 174 ? -10.236 6.523 22.340 1.00 85.81 174 LEU A CA 1
ATOM 1413 C C . LEU A 1 174 ? -8.984 5.680 22.049 1.00 85.81 174 LEU A C 1
ATOM 1415 O O . LEU A 1 174 ? -8.556 5.575 20.899 1.00 85.81 174 LEU A O 1
ATOM 1419 N N . LYS A 1 175 ? -8.439 5.011 23.070 1.00 86.12 175 LYS A N 1
ATOM 1420 C CA . LYS A 1 175 ? -7.282 4.112 22.956 1.00 86.12 175 LYS A CA 1
ATOM 1421 C C . LYS A 1 175 ? -7.567 2.891 22.075 1.00 86.12 175 LYS A C 1
ATOM 1423 O O . LYS A 1 175 ? -6.727 2.508 21.264 1.00 86.12 175 LYS A O 1
ATOM 1428 N N . THR A 1 176 ? -8.761 2.306 22.182 1.00 88.81 176 THR A N 1
ATOM 1429 C CA . THR A 1 176 ? -9.172 1.172 21.334 1.00 88.81 176 THR A CA 1
ATOM 1430 C C . THR A 1 176 ? -9.329 1.597 19.871 1.00 88.81 176 THR A C 1
ATOM 1432 O O . THR A 1 176 ? -8.896 0.885 18.967 1.00 88.81 176 THR A O 1
ATOM 1435 N N . GLN A 1 177 ? -9.877 2.788 19.616 1.00 89.31 177 GLN A N 1
ATOM 1436 C CA . GLN A 1 177 ? -9.948 3.349 18.265 1.00 89.31 177 GLN A CA 1
ATOM 1437 C C . GLN A 1 177 ? -8.559 3.676 17.697 1.00 89.31 177 GLN A C 1
ATOM 1439 O O . GLN A 1 177 ? -8.311 3.383 16.528 1.00 89.31 177 GLN A O 1
ATOM 1444 N N . PHE A 1 178 ? -7.637 4.222 18.500 1.00 89.44 178 PHE A N 1
ATOM 1445 C CA . PHE A 1 178 ? -6.244 4.416 18.083 1.00 89.44 178 PHE A CA 1
ATOM 1446 C C . PHE A 1 178 ? -5.597 3.087 17.664 1.00 89.44 178 PHE A C 1
ATOM 1448 O O . PHE A 1 178 ? -4.987 3.015 16.600 1.00 89.44 178 PHE A O 1
ATOM 1455 N N . LEU A 1 179 ? -5.791 2.016 18.442 1.00 91.00 179 LEU A N 1
ATOM 1456 C CA . LEU A 1 179 ? -5.286 0.679 18.107 1.00 91.00 179 LEU A CA 1
ATOM 1457 C C . LEU A 1 179 ? -5.924 0.099 16.830 1.00 91.00 179 LEU A C 1
ATOM 1459 O O . LEU A 1 179 ? -5.233 -0.581 16.074 1.00 91.00 179 LEU A O 1
ATOM 1463 N N . LEU A 1 180 ? -7.186 0.424 16.522 1.00 93.00 180 LEU A N 1
ATOM 1464 C CA . LEU A 1 180 ? -7.804 0.086 15.231 1.00 93.00 180 LEU A CA 1
ATOM 1465 C C . LEU A 1 180 ? -7.200 0.883 14.058 1.00 93.00 180 LEU A C 1
ATOM 1467 O O . LEU A 1 180 ? -6.948 0.304 13.002 1.00 93.00 180 LEU A O 1
ATOM 1471 N N . ALA A 1 181 ? -6.944 2.186 14.222 1.00 91.44 181 ALA A N 1
ATOM 1472 C CA . ALA A 1 181 ? -6.263 2.996 13.203 1.00 91.44 181 ALA A CA 1
ATOM 1473 C C . ALA A 1 181 ? -4.832 2.493 12.945 1.00 91.44 181 ALA A C 1
ATOM 1475 O O . ALA A 1 181 ? -4.398 2.390 11.799 1.00 91.44 181 ALA A O 1
ATOM 1476 N N . TRP A 1 182 ? -4.128 2.128 14.019 1.00 90.75 182 TRP A N 1
ATOM 1477 C CA . TRP A 1 182 ? -2.794 1.536 13.998 1.00 90.75 182 TRP A CA 1
ATOM 1478 C C . TRP A 1 182 ? -2.769 0.192 13.254 1.00 90.75 182 TRP A C 1
ATOM 1480 O O . TRP A 1 182 ? -1.968 -0.001 12.339 1.00 90.75 182 TRP A O 1
ATOM 1490 N N . PHE A 1 183 ? -3.704 -0.706 13.583 1.00 93.94 183 PHE A N 1
ATOM 1491 C CA . PHE A 1 183 ? -3.928 -1.963 12.867 1.00 93.94 183 PHE A CA 1
ATOM 1492 C C . PHE A 1 183 ? -4.192 -1.732 11.368 1.00 93.94 183 PHE A C 1
ATOM 1494 O O . PHE A 1 183 ? -3.519 -2.340 10.535 1.00 93.94 183 PHE A O 1
ATOM 1501 N N . HIS A 1 184 ? -5.116 -0.825 11.021 1.00 93.56 184 HIS A N 1
ATOM 1502 C CA . HIS A 1 184 ? -5.489 -0.540 9.630 1.00 93.56 184 HIS A CA 1
ATOM 1503 C C . HIS A 1 184 ? -4.306 -0.017 8.805 1.00 93.56 184 HIS A C 1
ATOM 1505 O O . HIS A 1 184 ? -4.084 -0.475 7.684 1.00 93.56 184 HIS A O 1
ATOM 1511 N N . ALA A 1 185 ? -3.507 0.890 9.373 1.00 90.19 185 ALA A N 1
ATOM 1512 C CA . ALA A 1 185 ? -2.307 1.403 8.723 1.00 90.19 185 ALA A CA 1
ATOM 1513 C C . ALA A 1 185 ? -1.273 0.295 8.456 1.00 90.19 185 ALA A C 1
ATOM 1515 O O . ALA A 1 185 ? -0.746 0.210 7.348 1.00 90.19 185 ALA A O 1
ATOM 1516 N N . ILE A 1 186 ? -1.031 -0.601 9.422 1.00 90.06 186 ILE A N 1
ATOM 1517 C CA . ILE A 1 186 ? -0.088 -1.718 9.249 1.00 90.06 186 ILE A CA 1
ATOM 1518 C C . ILE A 1 186 ? -0.534 -2.670 8.133 1.00 90.06 186 ILE A C 1
ATOM 1520 O O . ILE A 1 186 ? 0.264 -2.967 7.244 1.00 90.06 186 ILE A O 1
ATOM 1524 N N . ILE A 1 187 ? -1.793 -3.126 8.123 1.00 91.75 187 ILE A N 1
ATOM 1525 C CA . ILE A 1 187 ? -2.265 -4.051 7.074 1.00 91.75 187 ILE A CA 1
ATOM 1526 C C . ILE A 1 187 ? -2.282 -3.397 5.684 1.00 91.75 187 ILE A C 1
ATOM 1528 O O . ILE A 1 187 ? -2.078 -4.092 4.684 1.00 91.75 187 ILE A O 1
ATOM 1532 N N . GLN A 1 188 ? -2.474 -2.072 5.612 1.00 89.81 188 GLN A N 1
ATOM 1533 C CA . GLN A 1 188 ? -2.423 -1.311 4.367 1.00 89.81 188 GLN A CA 1
ATOM 1534 C C . GLN A 1 188 ? -1.000 -1.111 3.837 1.00 89.81 188 GLN A C 1
ATOM 1536 O O . GLN A 1 188 ? -0.778 -1.377 2.653 1.00 89.81 188 GLN A O 1
ATOM 1541 N N . GLU A 1 189 ? -0.044 -0.666 4.657 1.00 88.06 189 GLU A N 1
ATOM 1542 C CA . GLU A 1 189 ? 1.329 -0.428 4.188 1.00 88.06 189 GLU A CA 1
ATOM 1543 C C . GLU A 1 189 ? 2.090 -1.750 3.963 1.00 88.06 189 GLU A C 1
ATOM 1545 O O . GLU A 1 189 ? 2.898 -1.831 3.038 1.00 88.06 189 GLU A O 1
ATOM 1550 N N . ARG A 1 190 ? 1.747 -2.845 4.669 1.00 88.81 190 ARG A N 1
ATOM 1551 C CA . ARG A 1 190 ? 2.327 -4.190 4.440 1.00 88.81 190 ARG A CA 1
ATOM 1552 C C . ARG A 1 190 ? 2.089 -4.740 3.020 1.00 88.81 190 ARG A C 1
ATOM 1554 O O . ARG A 1 190 ? 2.801 -5.641 2.575 1.00 88.81 190 ARG A O 1
ATOM 1561 N N . ARG A 1 191 ? 1.152 -4.161 2.256 1.00 87.00 191 ARG A N 1
ATOM 1562 C CA . ARG A 1 191 ? 0.945 -4.442 0.816 1.00 87.00 191 ARG A CA 1
ATOM 1563 C C . ARG A 1 191 ? 2.122 -4.016 -0.071 1.00 87.00 191 ARG A C 1
ATOM 1565 O O . ARG A 1 191 ? 2.207 -4.479 -1.201 1.00 87.00 191 ARG A O 1
ATOM 1572 N N . THR A 1 192 ? 3.044 -3.192 0.428 1.00 81.69 192 THR A N 1
ATOM 1573 C CA . THR A 1 192 ? 4.312 -2.877 -0.261 1.00 81.69 192 THR A CA 1
ATOM 1574 C C . THR A 1 192 ? 5.263 -4.079 -0.344 1.00 81.69 192 THR A C 1
ATOM 1576 O O . THR A 1 192 ? 6.130 -4.110 -1.213 1.00 81.69 192 THR A O 1
ATOM 1579 N N . CYS A 1 193 ? 5.087 -5.090 0.516 1.00 82.75 193 CYS A N 1
ATOM 1580 C CA . CYS A 1 193 ? 6.019 -6.205 0.696 1.00 82.75 193 CYS A CA 1
ATOM 1581 C C . CYS A 1 193 ? 5.583 -7.529 0.033 1.00 82.75 193 CYS A C 1
ATOM 1583 O O . CYS A 1 193 ? 6.072 -8.589 0.425 1.00 82.75 193 CYS A O 1
ATOM 1585 N N . ILE A 1 194 ? 4.641 -7.525 -0.915 1.00 85.88 194 ILE A N 1
ATOM 1586 C CA . ILE A 1 194 ? 4.151 -8.747 -1.593 1.00 85.88 194 ILE A CA 1
ATOM 1587 C C . ILE A 1 194 ? 5.330 -9.479 -2.282 1.00 85.88 194 ILE A C 1
ATOM 1589 O O . ILE A 1 194 ? 6.104 -8.822 -2.979 1.00 85.88 194 ILE A O 1
ATOM 1593 N N . PRO A 1 195 ? 5.506 -10.812 -2.123 1.00 87.50 195 PRO A N 1
ATOM 1594 C CA . PRO A 1 195 ? 4.603 -11.778 -1.480 1.00 87.50 195 PRO A CA 1
ATOM 1595 C C . PRO A 1 195 ? 4.857 -12.040 0.023 1.00 87.50 195 PRO A C 1
ATOM 1597 O O . PRO A 1 195 ? 4.164 -12.854 0.620 1.00 87.50 195 PRO A O 1
ATOM 1600 N N . GLN A 1 196 ? 5.850 -11.397 0.648 1.00 85.88 196 GLN A N 1
ATOM 1601 C CA . GLN A 1 196 ? 6.216 -11.613 2.065 1.00 85.88 196 GLN A CA 1
ATOM 1602 C C . GLN A 1 196 ? 5.269 -10.890 3.046 1.00 85.88 196 GLN A C 1
ATOM 1604 O O . GLN A 1 196 ? 5.077 -11.301 4.193 1.00 85.88 196 GLN A O 1
ATOM 1609 N N . GLY A 1 197 ? 4.683 -9.776 2.604 1.00 85.50 197 GLY A N 1
ATOM 1610 C CA . GLY A 1 197 ? 3.687 -9.018 3.356 1.00 85.50 197 GLY A CA 1
ATOM 1611 C C . GLY A 1 197 ? 2.300 -9.661 3.327 1.00 85.50 197 GLY A C 1
ATOM 1612 O O . GLY A 1 197 ? 1.678 -9.843 4.368 1.00 85.50 197 GLY A O 1
ATOM 1613 N N . TRP A 1 198 ? 1.863 -10.010 2.121 1.00 91.38 198 TRP A N 1
ATOM 1614 C CA . TRP A 1 198 ? 0.614 -10.687 1.778 1.00 91.38 198 TRP A CA 1
ATOM 1615 C C . TRP A 1 198 ? 0.879 -11.496 0.507 1.00 91.38 198 TRP A C 1
ATOM 1617 O O . TRP A 1 198 ? 1.631 -11.018 -0.347 1.00 91.38 198 TRP A O 1
ATOM 1627 N N . LEU A 1 199 ? 0.263 -12.666 0.326 1.00 91.25 199 LEU A N 1
ATOM 1628 C CA . LEU A 1 199 ? 0.477 -13.471 -0.890 1.00 91.25 199 LEU A CA 1
ATOM 1629 C C . LEU A 1 199 ? -0.177 -12.853 -2.142 1.00 91.25 199 LEU A C 1
ATOM 1631 O O . LEU A 1 199 ? 0.257 -13.116 -3.264 1.00 91.25 199 LEU A O 1
ATOM 1635 N N . LYS A 1 200 ? -1.196 -12.006 -1.953 1.00 90.50 200 LYS A N 1
ATOM 1636 C CA . LYS A 1 200 ? -1.944 -11.288 -2.997 1.00 90.50 200 LYS A CA 1
ATOM 1637 C C . LYS A 1 200 ? -2.139 -9.821 -2.588 1.00 90.50 200 LYS A C 1
ATOM 1639 O O . LYS A 1 200 ? -2.065 -9.478 -1.410 1.00 90.50 200 LYS A O 1
ATOM 1644 N N . PHE A 1 201 ? -2.402 -8.935 -3.550 1.00 89.44 201 PHE A N 1
ATOM 1645 C CA . PHE A 1 201 ? -2.831 -7.569 -3.235 1.00 89.44 201 PHE A CA 1
ATOM 1646 C C . PHE A 1 201 ? -4.300 -7.557 -2.792 1.00 89.44 201 PHE A C 1
ATOM 1648 O O . PHE A 1 201 ? -5.180 -7.937 -3.564 1.00 89.44 201 PHE A O 1
ATOM 1655 N N . TYR A 1 202 ? -4.559 -7.069 -1.576 1.00 91.56 202 TYR A N 1
ATOM 1656 C CA . TYR A 1 202 ? -5.902 -6.911 -1.014 1.00 91.56 202 TYR A CA 1
ATOM 1657 C C . TYR A 1 202 ? -6.268 -5.425 -0.855 1.00 91.56 202 TYR A C 1
ATOM 1659 O O . TYR A 1 202 ? -5.532 -4.627 -0.263 1.00 91.56 202 TYR A O 1
ATOM 1667 N N . GLU A 1 203 ? -7.425 -5.019 -1.377 1.00 89.56 203 GLU A N 1
ATOM 1668 C CA . GLU A 1 203 ? -7.869 -3.619 -1.356 1.00 89.56 203 GLU A CA 1
ATOM 1669 C C . GLU A 1 203 ? -8.563 -3.244 -0.033 1.00 89.56 203 GLU A C 1
ATOM 1671 O O . GLU A 1 203 ? -9.748 -2.935 -0.001 1.00 89.56 203 GLU A O 1
ATOM 1676 N N . PHE A 1 204 ? -7.831 -3.256 1.083 1.00 91.50 204 PHE A N 1
ATOM 1677 C CA . PHE A 1 204 ? -8.325 -2.667 2.334 1.00 91.50 204 PHE A CA 1
ATOM 1678 C C . PHE A 1 204 ? -8.530 -1.158 2.158 1.00 91.50 204 PHE A C 1
ATOM 1680 O O . PHE A 1 204 ? -7.583 -0.461 1.765 1.00 91.50 204 PHE A O 1
ATOM 1687 N N . ASN A 1 205 ? -9.726 -0.654 2.469 1.00 89.19 205 ASN A N 1
ATOM 1688 C CA . ASN A 1 205 ? -10.131 0.729 2.216 1.00 89.19 205 ASN A CA 1
ATOM 1689 C C . ASN A 1 205 ? -10.794 1.411 3.431 1.00 89.19 205 ASN A C 1
ATOM 1691 O O . ASN A 1 205 ? -11.099 0.790 4.449 1.00 89.19 205 ASN A O 1
ATOM 1695 N N . SER A 1 206 ? -11.007 2.728 3.346 1.00 88.12 206 SER A N 1
ATOM 1696 C CA . SER A 1 206 ? -11.498 3.536 4.474 1.00 88.12 206 SER A CA 1
ATOM 1697 C C . SER A 1 206 ? -12.931 3.206 4.917 1.00 88.12 206 SER A C 1
ATOM 1699 O O . SER A 1 206 ? -13.331 3.606 6.012 1.00 88.12 206 SER A O 1
ATOM 1701 N N . ASN A 1 207 ? -13.715 2.483 4.108 1.00 90.50 207 ASN A N 1
ATOM 1702 C CA . ASN A 1 207 ? -15.025 1.996 4.534 1.00 90.50 207 ASN A CA 1
ATOM 1703 C C . ASN A 1 207 ? -14.891 0.796 5.483 1.00 90.50 207 ASN A C 1
ATOM 1705 O O . ASN A 1 207 ? -15.607 0.749 6.479 1.00 90.50 207 ASN A O 1
ATOM 1709 N N . ASP A 1 208 ? -13.931 -0.102 5.248 1.00 94.12 208 ASP A N 1
ATOM 1710 C CA . ASP A 1 208 ? -13.628 -1.228 6.147 1.00 94.12 208 ASP A CA 1
ATOM 1711 C C . ASP A 1 208 ? -13.271 -0.713 7.551 1.00 94.12 208 ASP A C 1
ATOM 1713 O O . ASP A 1 208 ? -13.821 -1.153 8.562 1.00 94.12 208 ASP A O 1
ATOM 1717 N N . LEU A 1 209 ? -12.417 0.318 7.609 1.00 93.50 209 LEU A N 1
ATOM 1718 C CA . LEU A 1 209 ? -12.068 1.029 8.840 1.00 93.50 209 LEU A CA 1
ATOM 1719 C C . LEU A 1 209 ? -13.290 1.679 9.505 1.00 93.50 209 LEU A C 1
ATOM 1721 O O . LEU A 1 209 ? -13.448 1.596 10.723 1.00 93.50 209 LEU A O 1
ATOM 1725 N N . ARG A 1 210 ? -14.168 2.317 8.722 1.00 91.56 210 ARG A N 1
ATOM 1726 C CA . ARG A 1 210 ? -15.391 2.952 9.233 1.00 91.56 210 ARG A CA 1
ATOM 1727 C C . ARG A 1 210 ? -16.344 1.930 9.853 1.00 91.56 210 ARG A C 1
ATOM 1729 O O . ARG A 1 210 ? -16.845 2.181 10.946 1.00 91.56 210 ARG A O 1
ATOM 1736 N N . VAL A 1 211 ? -16.571 0.795 9.190 1.00 92.88 211 VAL A N 1
ATOM 1737 C CA . VAL A 1 211 ? -17.437 -0.279 9.700 1.00 92.88 211 VAL A CA 1
ATOM 1738 C C . VAL A 1 211 ? -16.810 -0.914 10.942 1.00 92.88 211 VAL A C 1
ATOM 1740 O O . VAL A 1 211 ? -17.491 -1.043 11.955 1.00 92.88 211 VAL A O 1
ATOM 1743 N N . ALA A 1 212 ? -15.502 -1.195 10.940 1.00 93.25 212 ALA A N 1
ATOM 1744 C CA . ALA A 1 212 ? -14.804 -1.716 12.119 1.00 93.25 212 ALA A CA 1
ATOM 1745 C C . ALA A 1 212 ? -14.877 -0.748 13.317 1.00 93.25 212 ALA A C 1
ATOM 1747 O O . ALA A 1 212 ? -15.048 -1.174 14.459 1.00 93.25 212 ALA A O 1
ATOM 1748 N N . ARG A 1 213 ? -14.836 0.569 13.072 1.00 91.06 213 ARG A N 1
ATOM 1749 C CA . ARG A 1 213 ? -15.023 1.590 14.115 1.00 91.06 213 ARG A CA 1
ATOM 1750 C C . ARG A 1 213 ? -16.458 1.626 14.647 1.00 91.06 213 ARG A C 1
ATOM 1752 O O . ARG A 1 213 ? -16.643 1.758 15.850 1.00 91.06 213 ARG A O 1
ATOM 1759 N N . GLN A 1 214 ? -17.465 1.459 13.788 1.00 90.12 214 GLN A N 1
ATOM 1760 C CA . GLN A 1 214 ? -18.867 1.331 14.212 1.00 90.12 214 GLN A CA 1
ATOM 1761 C C . GLN A 1 214 ? -19.100 0.053 15.034 1.00 90.12 214 GLN A C 1
ATOM 1763 O O . GLN A 1 214 ? -19.805 0.094 16.038 1.00 90.12 214 GLN A O 1
ATOM 1768 N N . VAL A 1 215 ? -18.460 -1.057 14.659 1.00 90.88 215 VAL A N 1
ATOM 1769 C CA . VAL A 1 215 ? -18.450 -2.319 15.417 1.00 90.88 215 VAL A CA 1
ATOM 1770 C C . VAL A 1 215 ? -17.858 -2.118 16.821 1.00 90.88 215 VAL A C 1
ATOM 1772 O O . VAL A 1 215 ? -18.453 -2.574 17.799 1.00 90.88 215 VAL A O 1
ATOM 1775 N N . LEU A 1 216 ? -16.756 -1.365 16.951 1.00 89.19 216 LEU A N 1
ATOM 1776 C CA . LEU A 1 216 ? -16.198 -0.976 18.254 1.00 89.19 216 LEU A CA 1
ATOM 1777 C C . LEU A 1 216 ? -17.111 -0.037 19.055 1.00 89.19 216 LEU A C 1
ATOM 1779 O O . LEU A 1 216 ? -17.291 -0.264 20.246 1.00 89.19 216 LEU A O 1
ATOM 1783 N N . ASP A 1 217 ? -17.683 0.999 18.436 1.00 86.50 217 ASP A N 1
ATOM 1784 C CA . ASP A 1 217 ? -18.553 1.965 19.126 1.00 86.50 217 ASP A CA 1
ATOM 1785 C C . ASP A 1 217 ? -19.866 1.310 19.618 1.00 86.50 217 ASP A C 1
ATOM 1787 O O . ASP A 1 217 ? -20.412 1.710 20.645 1.00 86.50 217 ASP A O 1
ATOM 1791 N N . VAL A 1 218 ? -20.367 0.274 18.929 1.00 86.12 218 VAL A N 1
ATOM 1792 C CA . VAL A 1 218 ? -21.554 -0.499 19.349 1.00 86.12 218 VAL A CA 1
ATOM 1793 C C . VAL A 1 218 ? -21.221 -1.513 20.452 1.00 86.12 218 VAL A C 1
ATOM 1795 O O . VAL A 1 218 ? -21.974 -1.624 21.421 1.00 86.12 218 VAL A O 1
ATOM 1798 N N . MET A 1 219 ? -20.108 -2.250 20.341 1.00 83.94 219 MET A N 1
ATOM 1799 C CA . MET A 1 219 ? -19.737 -3.288 21.322 1.00 83.94 219 MET A CA 1
ATOM 1800 C C . MET A 1 219 ? -18.900 -2.786 22.511 1.00 83.94 219 MET A C 1
ATOM 1802 O O . MET A 1 219 ? -18.773 -3.503 23.500 1.00 83.94 219 MET A O 1
ATOM 1806 N N . GLY A 1 220 ? -18.368 -1.563 22.464 1.00 72.31 220 GLY A N 1
ATOM 1807 C CA . GLY A 1 220 ? -17.569 -0.946 23.533 1.00 72.31 220 GLY A CA 1
ATOM 1808 C C . GLY A 1 220 ? -18.362 -0.354 24.698 1.00 72.31 220 GLY A C 1
ATOM 1809 O O . GLY A 1 220 ? -17.791 0.317 25.555 1.00 72.31 220 GLY A O 1
ATOM 1810 N N . SER A 1 221 ? -19.677 -0.580 24.732 1.00 64.25 221 SER A N 1
ATOM 1811 C CA . SER A 1 221 ? -20.583 -0.035 25.745 1.00 64.25 221 SER A CA 1
ATOM 1812 C C . SER A 1 221 ? -20.237 -0.480 27.179 1.00 64.25 221 SER A C 1
ATOM 1814 O O . SER A 1 221 ? -19.483 -1.425 27.410 1.00 64.25 221 SER A O 1
ATOM 1816 N N . LYS A 1 222 ? -20.850 0.197 28.159 1.00 57.12 222 LYS A N 1
ATOM 1817 C CA . LYS A 1 222 ? -20.540 0.256 29.609 1.00 57.12 222 LYS A CA 1
ATOM 1818 C C . LYS A 1 222 ? -20.300 -1.069 30.358 1.00 57.12 222 LYS A C 1
ATOM 1820 O O . LYS A 1 222 ? -19.837 -1.025 31.493 1.00 57.12 222 LYS A O 1
ATOM 1825 N N . ASN A 1 223 ? -20.613 -2.214 29.759 1.00 59.47 223 ASN A N 1
ATOM 1826 C CA . ASN A 1 223 ? -20.408 -3.544 30.337 1.00 59.47 223 ASN A CA 1
ATOM 1827 C C . ASN A 1 223 ? -19.022 -4.140 30.003 1.00 59.47 223 ASN A C 1
ATOM 1829 O O . ASN A 1 223 ? -18.649 -5.155 30.586 1.00 59.47 223 ASN A O 1
ATOM 1833 N N . GLY A 1 224 ? -18.259 -3.509 29.102 1.00 74.25 224 GLY A N 1
ATOM 1834 C CA . GLY A 1 224 ? -16.918 -3.930 28.698 1.00 74.25 224 GLY A CA 1
ATOM 1835 C C . GLY A 1 224 ? -16.872 -4.669 27.356 1.00 74.25 224 GLY A C 1
ATOM 1836 O O . GLY A 1 224 ? -17.846 -5.267 26.905 1.00 74.25 224 GLY A O 1
ATOM 1837 N N . TYR A 1 225 ? -15.703 -4.617 26.719 1.00 83.56 225 TYR A N 1
ATOM 1838 C CA . TYR A 1 225 ? -15.452 -5.165 25.386 1.00 83.56 225 TYR A CA 1
ATOM 1839 C C . TYR A 1 225 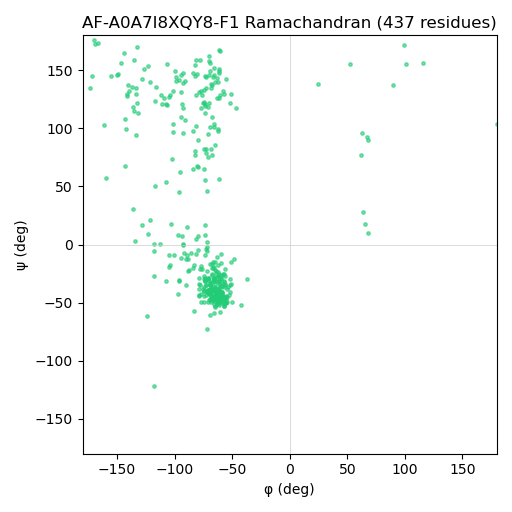? -15.379 -6.703 25.378 1.00 83.56 225 TYR A C 1
ATOM 1841 O O . TYR A 1 225 ? -14.475 -7.287 25.981 1.00 83.56 225 TYR A O 1
ATOM 1849 N N . ASN A 1 226 ? -16.253 -7.361 24.607 1.00 89.38 226 ASN A N 1
ATOM 1850 C CA . ASN A 1 226 ? -16.053 -8.760 24.214 1.00 89.38 226 ASN A CA 1
ATOM 1851 C C . ASN A 1 226 ? -15.060 -8.828 23.041 1.00 89.38 226 ASN A C 1
ATOM 1853 O O . ASN A 1 226 ? -15.448 -8.775 21.873 1.00 89.38 226 ASN A O 1
ATOM 1857 N N . TRP A 1 227 ? -13.771 -8.940 23.360 1.00 90.19 227 TRP A N 1
ATOM 1858 C CA . TRP A 1 227 ? -12.699 -8.970 22.362 1.00 90.19 227 TRP A CA 1
ATOM 1859 C C . TRP A 1 227 ? -12.793 -10.147 21.393 1.00 90.19 227 TRP A C 1
ATOM 1861 O O . TRP A 1 227 ? -12.377 -10.000 20.252 1.00 90.19 227 TRP A O 1
ATOM 1871 N N . GLU A 1 228 ? -13.301 -11.306 21.814 1.00 91.44 228 GLU A N 1
ATOM 1872 C CA . GLU A 1 228 ? -13.445 -12.485 20.947 1.00 91.44 228 GLU A CA 1
ATOM 1873 C C . GLU A 1 228 ? -14.468 -12.219 19.838 1.00 91.44 228 GLU A C 1
ATOM 1875 O O . GLU A 1 228 ? -14.134 -12.313 18.659 1.00 91.44 228 GLU A O 1
ATOM 1880 N N . ALA A 1 229 ? -15.661 -11.739 20.205 1.00 91.38 229 ALA A N 1
ATOM 1881 C CA . ALA A 1 229 ? -16.676 -11.327 19.237 1.00 91.38 229 ALA A CA 1
ATOM 1882 C C . ALA A 1 229 ? -16.192 -10.173 18.342 1.00 91.38 229 ALA A C 1
ATOM 1884 O O . ALA A 1 229 ? -16.422 -10.192 17.137 1.00 91.38 229 ALA A O 1
ATOM 1885 N N . ILE A 1 230 ? -15.493 -9.180 18.903 1.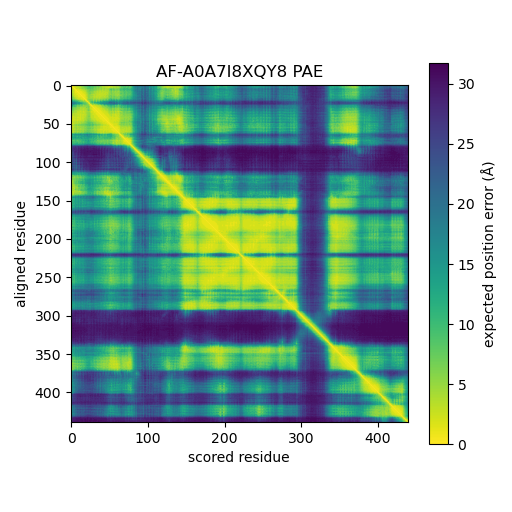00 92.25 230 ILE A N 1
ATOM 1886 C CA . ILE A 1 230 ? -14.951 -8.045 18.138 1.00 92.25 230 ILE A CA 1
ATOM 1887 C C . ILE A 1 230 ? -13.924 -8.500 17.102 1.00 92.25 230 ILE A C 1
ATOM 1889 O O . ILE A 1 230 ? -13.979 -8.029 15.968 1.00 92.25 230 ILE A O 1
ATOM 1893 N N . ARG A 1 231 ? -13.012 -9.413 17.462 1.00 94.06 231 ARG A N 1
ATOM 1894 C CA . ARG A 1 231 ? -12.042 -9.951 16.503 1.00 94.06 231 ARG A CA 1
ATOM 1895 C C . ARG A 1 231 ? -12.745 -10.775 15.432 1.00 94.06 231 ARG A C 1
ATOM 1897 O O . ARG A 1 231 ? -12.557 -10.444 14.273 1.00 94.06 231 ARG A O 1
ATOM 1904 N N . GLY A 1 232 ? -13.653 -11.687 15.789 1.00 92.88 232 GLY A N 1
ATOM 1905 C CA . GLY A 1 232 ? -14.455 -12.440 14.812 1.00 92.88 232 GLY A CA 1
ATOM 1906 C C . GLY A 1 232 ? -15.238 -11.550 13.835 1.00 92.88 232 GLY A C 1
ATOM 1907 O O . GLY A 1 232 ? -15.172 -11.750 12.630 1.00 92.88 232 GLY A O 1
ATOM 1908 N N . PHE A 1 233 ? -15.900 -10.486 14.310 1.00 93.31 233 PHE A N 1
ATOM 1909 C CA . PHE A 1 233 ? -16.594 -9.539 13.422 1.00 93.31 233 PHE A CA 1
ATOM 1910 C C . PHE A 1 233 ? -15.649 -8.770 12.485 1.00 93.31 233 PHE A C 1
ATOM 1912 O O . PHE A 1 233 ? -16.020 -8.487 11.348 1.00 93.31 233 PHE A O 1
ATOM 1919 N N . ILE A 1 234 ? -14.452 -8.398 12.943 1.00 94.25 234 ILE A N 1
ATOM 1920 C CA . ILE A 1 234 ? -13.476 -7.662 12.125 1.00 94.25 234 ILE A CA 1
ATOM 1921 C C . ILE A 1 234 ? -12.746 -8.614 11.157 1.00 94.25 234 ILE A C 1
ATOM 1923 O O . ILE A 1 234 ? -12.452 -8.231 10.024 1.00 94.25 234 ILE A O 1
ATOM 1927 N N . GLU A 1 235 ? -12.512 -9.854 11.573 1.00 95.75 235 GLU A N 1
ATOM 1928 C CA . GLU A 1 235 ? -11.923 -10.929 10.781 1.00 95.75 235 GLU A CA 1
ATOM 1929 C C . GLU A 1 235 ? -12.912 -11.420 9.718 1.00 95.75 235 GLU A C 1
ATOM 1931 O O . GLU A 1 235 ? -12.767 -11.051 8.557 1.00 95.75 235 GLU A O 1
ATOM 1936 N N . ASP A 1 236 ? -13.967 -12.143 10.093 1.00 92.56 236 ASP A N 1
ATOM 1937 C CA . ASP A 1 236 ? -14.873 -12.815 9.153 1.00 92.56 236 ASP A CA 1
ATOM 1938 C C . ASP A 1 236 ? -15.635 -11.830 8.250 1.00 92.56 236 ASP A C 1
ATOM 1940 O O . ASP A 1 236 ? -15.745 -12.033 7.040 1.00 92.56 236 ASP A O 1
ATOM 1944 N N . ALA A 1 237 ? -16.178 -10.753 8.831 1.00 91.62 237 ALA A N 1
ATOM 1945 C CA . ALA A 1 237 ? -17.184 -9.920 8.165 1.00 91.62 237 ALA A CA 1
ATOM 1946 C C . ALA A 1 237 ? -16.653 -8.612 7.549 1.00 91.62 237 ALA A C 1
ATOM 1948 O O . ALA A 1 237 ? -17.409 -7.941 6.842 1.00 91.62 237 ALA A O 1
ATOM 1949 N N . ILE A 1 238 ? -15.395 -8.223 7.805 1.00 94.00 238 ILE A N 1
ATOM 1950 C CA . ILE A 1 238 ? -14.832 -6.947 7.318 1.00 94.00 238 ILE A CA 1
ATOM 1951 C C . ILE A 1 238 ? -13.559 -7.154 6.491 1.00 94.00 238 ILE A C 1
ATOM 1953 O O . ILE A 1 238 ? -13.539 -6.788 5.317 1.00 94.00 238 ILE A O 1
ATOM 1957 N N . TYR A 1 239 ? -12.494 -7.711 7.074 1.00 94.81 239 TYR A N 1
ATOM 1958 C CA . TYR A 1 239 ? -11.194 -7.805 6.394 1.00 94.81 239 TYR A CA 1
ATOM 1959 C C . TYR A 1 239 ? -10.964 -9.166 5.725 1.00 94.81 239 TYR A C 1
ATOM 1961 O O . TYR A 1 239 ? -10.519 -9.210 4.580 1.00 94.81 239 TYR A O 1
ATOM 1969 N N . GLY A 1 240 ? -11.320 -10.266 6.390 1.00 92.75 240 GLY A N 1
ATOM 1970 C CA . GLY A 1 240 ? -11.214 -11.638 5.882 1.00 92.75 240 GLY A CA 1
ATOM 1971 C C . GLY A 1 240 ? -12.131 -11.914 4.691 1.00 92.75 240 GLY A C 1
ATOM 1972 O O . GLY A 1 240 ? -11.734 -12.632 3.782 1.00 92.75 240 GLY A O 1
ATOM 1973 N N . GLY A 1 241 ? -13.275 -11.227 4.586 1.00 89.81 241 GLY A N 1
ATOM 1974 C CA . GLY A 1 241 ? -14.124 -11.236 3.383 1.00 89.81 241 GLY A CA 1
ATOM 1975 C C . GLY A 1 241 ? -13.446 -10.725 2.096 1.00 89.81 241 GLY A C 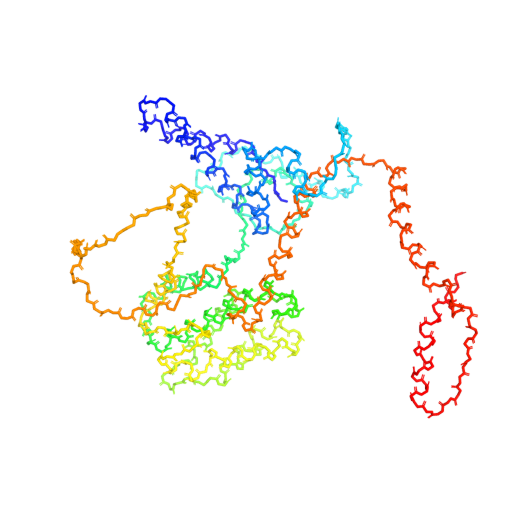1
ATOM 1976 O O . GLY A 1 241 ? -14.024 -10.845 1.017 1.00 89.81 241 GLY A O 1
ATOM 1977 N N . ARG A 1 242 ? -12.226 -10.168 2.186 1.00 89.94 242 ARG A N 1
ATOM 1978 C CA . ARG A 1 242 ? -11.365 -9.807 1.044 1.00 89.94 242 ARG A CA 1
ATOM 1979 C C . ARG A 1 242 ? -10.193 -10.775 0.827 1.00 89.94 242 ARG A C 1
ATOM 1981 O O . ARG A 1 242 ? -9.490 -10.626 -0.169 1.00 89.94 242 ARG A O 1
ATOM 1988 N N . ILE A 1 243 ? -9.945 -11.709 1.748 1.00 93.44 243 ILE A N 1
ATOM 1989 C CA . ILE A 1 243 ? -8.761 -12.576 1.772 1.00 93.44 243 ILE A CA 1
ATOM 1990 C C . ILE A 1 243 ? -9.144 -13.998 1.351 1.00 93.44 243 ILE A C 1
ATOM 1992 O O . ILE A 1 243 ? -9.942 -14.669 1.993 1.00 93.44 243 ILE A O 1
ATOM 1996 N N . GLU A 1 244 ? -8.526 -14.479 0.274 1.00 89.88 244 GLU A N 1
ATOM 1997 C CA . GLU A 1 244 ? -8.796 -15.811 -0.291 1.00 89.88 244 GLU A CA 1
ATOM 1998 C C . GLU A 1 244 ? -7.920 -16.916 0.324 1.00 89.88 244 GLU A C 1
AT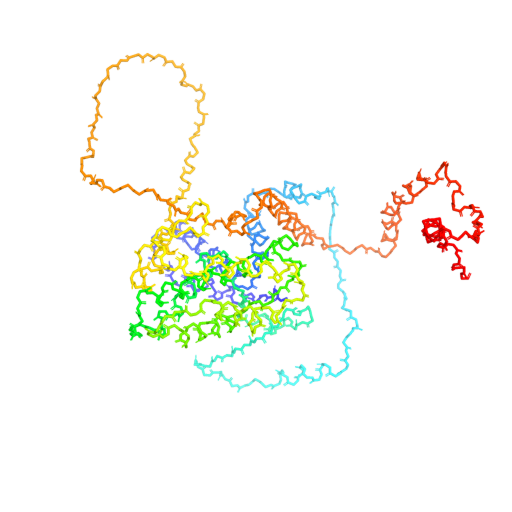OM 2000 O O . GLU A 1 244 ? -8.266 -18.094 0.252 1.00 89.88 244 GLU A O 1
ATOM 2005 N N . ASN A 1 245 ? -6.761 -16.562 0.890 1.00 91.44 245 ASN A N 1
ATOM 2006 C CA . ASN A 1 245 ? -5.746 -17.526 1.310 1.00 91.44 245 ASN A CA 1
ATOM 2007 C C . ASN A 1 245 ? -5.724 -17.725 2.833 1.00 91.44 245 ASN A C 1
ATOM 2009 O O . ASN A 1 245 ? -5.569 -16.771 3.590 1.00 91.44 245 ASN A O 1
ATOM 2013 N N . GLN A 1 246 ? -5.786 -18.980 3.286 1.00 91.50 246 GLN A N 1
ATOM 2014 C CA . GLN A 1 246 ? -5.770 -19.340 4.711 1.00 91.50 246 GLN A CA 1
ATOM 2015 C C . GLN A 1 246 ? -4.506 -18.877 5.461 1.00 91.50 246 GLN A C 1
ATOM 2017 O O . GLN A 1 246 ? -4.583 -18.581 6.651 1.00 91.50 246 GLN A O 1
ATOM 2022 N N . LEU A 1 247 ? -3.357 -18.772 4.782 1.00 91.44 247 LEU A N 1
ATOM 2023 C CA . LEU A 1 247 ? -2.120 -18.251 5.379 1.00 91.44 247 LEU A CA 1
ATOM 2024 C C . LEU A 1 247 ? -2.202 -16.737 5.621 1.00 91.44 247 LEU A C 1
ATOM 2026 O O . LEU A 1 247 ? -1.767 -16.257 6.666 1.00 91.44 247 LEU A O 1
ATOM 2030 N N . ASP A 1 248 ? -2.809 -15.999 4.688 1.00 94.38 248 ASP A N 1
ATOM 2031 C CA . ASP A 1 248 ? -3.090 -14.572 4.858 1.00 94.38 248 ASP A CA 1
ATOM 2032 C C . ASP A 1 248 ? -4.177 -14.357 5.939 1.00 94.38 248 ASP A C 1
ATOM 2034 O O . ASP A 1 248 ? -4.075 -13.421 6.729 1.00 94.38 248 ASP A O 1
ATOM 2038 N N . ILE A 1 249 ? -5.174 -15.247 6.059 1.00 94.50 249 ILE A N 1
ATOM 2039 C CA . ILE A 1 249 ? -6.156 -15.196 7.161 1.00 94.50 249 ILE A CA 1
ATOM 2040 C C . ILE A 1 249 ? -5.451 -15.371 8.513 1.00 94.50 249 ILE A C 1
ATOM 2042 O O . ILE A 1 249 ? -5.574 -14.494 9.357 1.00 94.50 249 ILE A O 1
ATOM 2046 N N . GLY A 1 250 ? -4.632 -16.413 8.704 1.00 93.88 250 GLY A N 1
ATOM 2047 C CA . GLY A 1 250 ? -3.897 -16.606 9.967 1.00 93.88 250 GLY A CA 1
ATOM 2048 C C . GLY A 1 250 ? -2.948 -15.448 10.318 1.00 93.88 250 GLY A C 1
ATOM 2049 O O . GLY A 1 250 ? -2.715 -15.149 11.491 1.00 93.88 250 GLY A O 1
ATOM 2050 N N . VAL A 1 251 ? -2.436 -14.744 9.303 1.00 93.50 251 VAL A N 1
ATOM 2051 C CA . VAL A 1 251 ? -1.721 -13.472 9.469 1.00 93.50 251 VAL A CA 1
ATOM 2052 C C . VAL A 1 251 ? -2.650 -12.358 9.973 1.00 93.50 251 VAL A C 1
ATOM 2054 O O . VAL A 1 251 ? -2.271 -11.635 10.896 1.00 93.50 251 VAL A O 1
ATOM 2057 N N . LEU A 1 252 ? -3.848 -12.208 9.402 1.00 95.12 252 LEU A N 1
ATOM 2058 C CA . LEU A 1 252 ? -4.854 -11.238 9.846 1.00 95.12 252 LEU A CA 1
ATOM 2059 C C . LEU A 1 252 ? -5.253 -11.482 11.313 1.00 95.12 252 LEU A C 1
ATOM 2061 O O . LEU A 1 252 ? -5.207 -10.535 12.106 1.00 95.12 252 LEU A O 1
ATOM 2065 N N . SER A 1 253 ? -5.551 -12.732 11.693 1.00 94.75 253 SER A N 1
ATOM 2066 C CA . SER A 1 253 ? -5.912 -13.116 13.067 1.00 94.75 253 SER A CA 1
ATOM 2067 C C . SER A 1 253 ? -4.820 -12.715 14.063 1.00 94.75 253 SER A C 1
ATOM 2069 O O . SER A 1 253 ? -5.101 -12.076 15.076 1.00 94.75 253 SER A O 1
ATOM 2071 N N . ALA A 1 254 ? -3.548 -12.991 13.746 1.00 93.44 254 ALA A N 1
ATOM 2072 C CA . ALA A 1 254 ? -2.413 -12.656 14.610 1.00 93.44 254 ALA A CA 1
ATOM 2073 C C . ALA A 1 254 ? -2.269 -11.140 14.867 1.00 93.44 254 ALA A C 1
ATOM 2075 O O . ALA A 1 254 ? -1.883 -10.718 15.962 1.00 93.44 254 ALA A O 1
ATOM 2076 N N . TYR A 1 255 ? -2.613 -10.301 13.884 1.00 93.81 255 TYR A N 1
ATOM 2077 C CA . TYR A 1 255 ? -2.632 -8.845 14.051 1.00 93.81 255 TYR A CA 1
ATOM 2078 C C . TYR A 1 255 ? -3.815 -8.348 14.882 1.00 93.81 255 TYR A C 1
ATOM 2080 O O . TYR A 1 255 ? -3.654 -7.421 15.685 1.00 93.81 255 TYR A O 1
ATOM 2088 N N . LEU A 1 256 ? -4.981 -8.976 14.727 1.00 94.12 256 LEU A N 1
ATOM 2089 C CA . LEU A 1 256 ? -6.153 -8.702 15.551 1.00 94.12 256 LEU A CA 1
ATOM 2090 C C . LEU A 1 256 ? -5.896 -9.118 17.009 1.00 94.12 256 LEU A C 1
ATOM 2092 O O . LEU A 1 256 ? -6.151 -8.323 17.911 1.00 94.12 256 LEU A O 1
ATOM 2096 N N . ASP A 1 257 ? -5.328 -10.303 17.258 1.00 92.50 257 ASP A N 1
ATOM 2097 C CA . ASP A 1 257 ? -4.928 -10.777 18.593 1.00 92.50 257 ASP A CA 1
ATOM 2098 C C . ASP A 1 257 ? -3.901 -9.842 19.259 1.00 92.50 257 ASP A C 1
ATOM 2100 O O . ASP A 1 257 ? -4.008 -9.542 20.455 1.00 92.50 257 ASP A O 1
ATOM 2104 N N . LYS A 1 258 ? -2.919 -9.337 18.496 1.00 90.62 258 LYS A N 1
ATOM 2105 C CA . LYS A 1 258 ? -1.917 -8.394 19.016 1.00 90.62 258 LYS A CA 1
ATOM 2106 C C . LYS A 1 258 ? -2.549 -7.067 19.444 1.00 90.62 258 LYS A C 1
ATOM 2108 O O . LYS A 1 258 ? -2.312 -6.628 20.570 1.00 90.62 258 LYS A O 1
ATOM 2113 N N . PHE A 1 259 ? -3.313 -6.409 18.568 1.00 90.56 259 PHE A N 1
ATOM 2114 C CA . PHE A 1 259 ? -3.742 -5.021 18.794 1.00 90.56 259 PHE A CA 1
ATOM 2115 C C . PHE A 1 259 ? -5.138 -4.869 19.417 1.00 90.56 259 PHE A C 1
ATOM 2117 O O . PHE A 1 259 ? -5.343 -3.938 20.193 1.00 90.56 259 PHE A O 1
ATOM 2124 N N . LEU A 1 260 ? -6.080 -5.777 19.143 1.00 90.31 260 LEU A N 1
ATOM 2125 C CA . LEU A 1 260 ? -7.464 -5.731 19.640 1.00 90.31 260 LEU A CA 1
ATOM 2126 C C . LEU A 1 260 ? -7.709 -6.794 20.721 1.00 90.31 260 LEU A C 1
ATOM 2128 O O . LEU A 1 260 ? -8.636 -7.603 20.647 1.00 90.31 260 LEU A O 1
ATOM 2132 N N . SER A 1 261 ? -6.865 -6.776 21.755 1.00 88.44 261 SER A N 1
ATOM 2133 C CA . SER A 1 261 ? -6.975 -7.648 22.926 1.00 88.44 261 SER A CA 1
ATOM 2134 C C . SER A 1 261 ? -6.986 -6.869 24.240 1.00 88.44 261 SER A C 1
ATOM 2136 O O . SER A 1 261 ? -6.353 -5.820 24.385 1.00 88.44 261 SER A O 1
ATOM 2138 N N . GLN A 1 262 ? -7.655 -7.434 25.252 1.00 87.38 262 GLN A N 1
ATOM 2139 C CA . GLN A 1 262 ? -7.718 -6.859 26.600 1.00 87.38 262 GLN A CA 1
ATOM 2140 C C . GLN A 1 262 ? -6.325 -6.577 27.180 1.00 87.38 262 GLN A C 1
ATOM 2142 O O . GLN A 1 262 ? -6.139 -5.563 27.846 1.00 87.38 262 GLN A O 1
ATOM 2147 N N . LYS A 1 263 ? -5.336 -7.439 26.903 1.00 86.75 263 LYS A N 1
ATOM 2148 C CA . LYS A 1 263 ? -3.949 -7.251 27.348 1.00 86.75 263 LYS A CA 1
ATOM 2149 C C . LYS A 1 263 ? -3.362 -5.948 26.801 1.00 86.75 263 LYS A C 1
ATOM 2151 O O . LYS A 1 263 ? -2.803 -5.176 27.574 1.00 86.75 263 LYS A O 1
ATOM 2156 N N . MET A 1 264 ? -3.501 -5.694 25.498 1.00 85.75 264 MET A N 1
ATOM 2157 C CA . MET A 1 264 ? -2.948 -4.494 24.869 1.00 85.75 264 MET A CA 1
ATOM 2158 C C . MET A 1 264 ? -3.681 -3.231 25.335 1.00 85.75 264 MET A C 1
ATOM 2160 O O . MET A 1 264 ? -3.053 -2.267 25.765 1.00 85.75 264 MET A O 1
ATOM 2164 N N . VAL A 1 265 ? -5.016 -3.264 25.344 1.00 84.56 265 VAL A N 1
ATOM 2165 C CA . VAL A 1 265 ? -5.854 -2.104 25.685 1.00 84.56 265 VAL A CA 1
ATOM 2166 C C . VAL A 1 265 ? -5.752 -1.726 27.172 1.00 84.56 265 VAL A C 1
ATOM 2168 O O . VAL A 1 265 ? -5.762 -0.539 27.499 1.00 84.56 265 VAL A O 1
ATOM 2171 N N . MET A 1 266 ? -5.573 -2.694 28.079 1.00 82.69 266 MET A N 1
ATOM 2172 C CA . MET A 1 266 ? -5.388 -2.429 29.516 1.00 82.69 266 MET A CA 1
ATOM 2173 C C . MET A 1 266 ? -3.938 -2.106 29.909 1.00 82.69 266 MET A C 1
ATOM 2175 O O . MET A 1 266 ? -3.726 -1.506 30.963 1.00 82.69 266 MET A O 1
ATOM 2179 N N . SER A 1 267 ? -2.935 -2.472 29.100 1.00 80.88 267 SER A N 1
ATOM 2180 C CA . SER A 1 267 ? -1.532 -2.171 29.423 1.00 80.88 267 SER A CA 1
ATOM 2181 C C . SER A 1 267 ? -1.251 -0.667 29.382 1.00 80.88 267 SER A C 1
ATOM 2183 O O . SER A 1 267 ? -1.786 0.052 28.535 1.00 80.88 267 SER A O 1
ATOM 2185 N N . ARG A 1 268 ? -0.380 -0.190 30.277 1.00 68.44 268 ARG A N 1
ATOM 2186 C CA . ARG A 1 268 ? 0.209 1.158 30.196 1.00 68.44 268 ARG A CA 1
ATOM 2187 C C . ARG A 1 268 ? 1.411 1.123 29.255 1.00 68.44 268 ARG A C 1
ATOM 2189 O O . ARG A 1 268 ? 1.371 1.733 28.196 1.00 68.44 268 ARG A O 1
ATOM 2196 N N . ASP A 1 269 ? 2.385 0.267 29.554 1.00 67.12 269 ASP A N 1
ATOM 2197 C CA . ASP A 1 269 ? 3.465 -0.122 28.642 1.00 67.12 269 ASP A CA 1
ATOM 2198 C C . ASP A 1 269 ? 2.986 -1.180 27.626 1.00 67.12 269 ASP A C 1
ATOM 2200 O O . ASP A 1 269 ? 3.371 -2.348 27.682 1.00 67.12 269 ASP A O 1
ATOM 2204 N N . GLY A 1 270 ? 2.071 -0.820 26.722 1.00 72.88 270 GLY A N 1
ATOM 2205 C CA . GLY A 1 270 ? 1.725 -1.691 25.589 1.00 72.88 270 GLY A CA 1
ATOM 2206 C C . GLY A 1 270 ? 2.773 -1.590 24.483 1.00 72.88 270 GLY A C 1
ATOM 2207 O O . GLY A 1 270 ? 3.147 -0.489 24.083 1.00 72.88 270 GLY A O 1
ATOM 2208 N N . GLU A 1 271 ? 3.247 -2.727 23.985 1.00 78.44 271 GLU A N 1
ATOM 2209 C CA . GLU A 1 271 ? 4.299 -2.803 22.967 1.00 78.44 271 GLU A CA 1
ATOM 2210 C C . GLU A 1 271 ? 3.685 -2.813 21.557 1.00 78.44 271 GLU A C 1
ATOM 2212 O O . GLU A 1 271 ? 3.055 -3.785 21.132 1.00 78.44 271 GLU A O 1
ATOM 2217 N N . LEU A 1 272 ? 3.830 -1.698 20.837 1.00 74.88 272 LEU A N 1
ATOM 2218 C CA . LEU A 1 272 ? 3.338 -1.545 19.465 1.00 74.88 272 LEU A CA 1
ATOM 2219 C C . LEU A 1 272 ? 4.291 -2.237 18.476 1.00 74.88 272 LEU A C 1
ATOM 2221 O O . LEU A 1 272 ? 3.848 -3.000 17.616 1.00 74.88 272 LEU A O 1
ATOM 2225 N N . ASP A 1 273 ? 5.595 -2.040 18.670 1.00 71.62 273 ASP A N 1
ATOM 2226 C CA . ASP A 1 273 ? 6.716 -2.757 18.046 1.00 71.62 273 ASP A CA 1
ATOM 2227 C C . ASP A 1 273 ? 7.845 -2.901 19.090 1.00 71.62 273 ASP A C 1
ATOM 2229 O O . ASP A 1 273 ? 7.849 -2.192 20.095 1.00 71.62 273 ASP A O 1
ATOM 2233 N N . SER A 1 274 ? 8.810 -3.777 18.817 1.00 65.00 274 SER A N 1
ATOM 2234 C CA . SER A 1 274 ? 10.050 -4.071 19.555 1.00 65.00 274 SER A CA 1
ATOM 2235 C C . SER A 1 274 ? 10.763 -2.876 20.207 1.00 65.00 274 SER A C 1
ATOM 2237 O O . SER A 1 274 ? 11.442 -3.027 21.221 1.00 65.00 274 SER A O 1
ATOM 2239 N N . ASN A 1 275 ? 10.639 -1.683 19.618 1.00 66.50 275 ASN A N 1
ATOM 2240 C CA . ASN A 1 275 ? 11.249 -0.440 20.093 1.00 66.50 275 ASN A CA 1
ATOM 2241 C C . ASN A 1 275 ? 10.235 0.714 20.226 1.00 66.50 275 ASN A C 1
ATOM 2243 O O . ASN A 1 275 ? 10.635 1.871 20.320 1.00 66.50 275 ASN A O 1
ATOM 2247 N N . LEU A 1 276 ? 8.928 0.425 20.240 1.00 71.75 276 LEU A N 1
ATOM 2248 C CA . LEU A 1 276 ? 7.866 1.425 20.346 1.00 71.75 276 LEU A CA 1
ATOM 2249 C C . LEU A 1 276 ? 6.827 1.039 21.403 1.00 71.75 276 LEU A C 1
ATOM 2251 O O . LEU A 1 276 ? 6.037 0.107 21.229 1.00 71.75 276 LEU A O 1
ATOM 2255 N N . ARG A 1 277 ? 6.773 1.832 22.475 1.00 75.38 277 ARG A N 1
ATOM 2256 C CA . ARG A 1 277 ? 5.720 1.752 23.492 1.00 75.38 277 ARG A CA 1
ATOM 2257 C C . ARG A 1 277 ? 4.572 2.703 23.177 1.00 75.38 277 ARG A C 1
ATOM 2259 O O . ARG A 1 277 ? 4.763 3.786 22.629 1.00 75.38 277 ARG A O 1
ATOM 2266 N N . MET A 1 278 ? 3.380 2.284 23.568 1.00 75.25 278 MET A N 1
ATOM 2267 C CA . MET A 1 278 ? 2.166 3.085 23.564 1.00 75.25 278 MET A CA 1
ATOM 2268 C C . MET A 1 278 ? 2.249 4.204 24.628 1.00 75.25 278 MET A C 1
ATOM 2270 O O . MET A 1 278 ? 2.660 3.924 25.754 1.00 75.25 278 MET A O 1
ATOM 2274 N N . PRO A 1 279 ? 1.872 5.456 24.310 1.00 72.19 279 PRO A N 1
ATOM 2275 C CA . PRO A 1 279 ? 1.859 6.567 25.262 1.00 72.19 279 PRO A CA 1
ATOM 2276 C C . PRO A 1 279 ? 0.642 6.524 26.204 1.00 72.19 279 PRO A C 1
ATOM 2278 O O . PRO A 1 279 ? -0.408 5.975 25.866 1.00 72.19 279 PRO A O 1
ATOM 2281 N N . GLU A 1 280 ? 0.745 7.197 27.355 1.00 74.56 280 GLU A N 1
ATOM 2282 C CA . GLU A 1 280 ? -0.430 7.620 28.131 1.00 74.56 280 GLU A CA 1
ATOM 2283 C C . GLU A 1 280 ? -0.982 8.927 27.519 1.00 74.56 280 GLU A C 1
ATOM 2285 O O . GLU A 1 280 ? -0.420 9.999 27.735 1.00 74.56 280 GLU A O 1
ATOM 2290 N N . ALA A 1 281 ? -2.063 8.837 26.735 1.00 78.00 281 ALA A N 1
ATOM 2291 C CA . ALA A 1 281 ? -2.711 9.970 26.063 1.00 78.00 281 ALA A CA 1
ATOM 2292 C C . ALA A 1 281 ? -4.242 9.923 26.237 1.00 78.00 281 ALA A C 1
ATOM 2294 O O . ALA A 1 281 ? -4.881 8.895 25.999 1.00 78.00 281 ALA A O 1
ATOM 2295 N N . LYS A 1 282 ? -4.833 11.044 26.667 1.00 78.06 282 LYS A N 1
ATOM 2296 C CA . LYS A 1 282 ? -6.213 11.127 27.186 1.00 78.06 282 LYS A CA 1
ATOM 2297 C C . LYS A 1 282 ? -7.208 11.746 26.213 1.00 78.06 282 LYS A C 1
ATOM 2299 O O . LYS A 1 282 ? -8.409 11.528 26.350 1.00 78.06 282 LYS A O 1
ATOM 2304 N N . SER A 1 283 ? -6.725 12.486 25.220 1.00 81.69 283 SER A N 1
ATOM 2305 C CA . SER A 1 283 ? -7.533 13.048 24.137 1.00 81.69 283 SER A CA 1
ATOM 2306 C C . SER A 1 283 ? -7.032 12.597 22.767 1.00 81.69 283 SER A C 1
ATOM 2308 O O . SER A 1 283 ? -5.848 12.325 22.574 1.00 81.69 283 SER A O 1
ATOM 2310 N N . MET A 1 284 ? -7.925 12.566 21.773 1.00 80.94 284 MET A N 1
ATOM 2311 C CA . MET A 1 284 ? -7.558 12.241 20.386 1.00 80.94 284 MET A CA 1
ATOM 2312 C C . MET A 1 284 ? -6.506 13.218 19.816 1.00 80.94 284 MET A C 1
ATOM 2314 O O . MET A 1 284 ? -5.715 12.840 18.955 1.00 80.94 284 MET A O 1
ATOM 2318 N N . ASN A 1 285 ? -6.449 14.452 20.336 1.00 82.81 285 ASN A N 1
ATOM 2319 C CA . ASN A 1 285 ? -5.408 15.423 19.996 1.00 82.81 285 ASN A CA 1
ATOM 2320 C C . ASN A 1 285 ? -4.037 15.024 20.557 1.00 82.81 285 ASN A C 1
ATOM 2322 O O . ASN A 1 285 ? -3.066 15.093 19.816 1.00 82.81 285 ASN A O 1
ATOM 2326 N N . GLU A 1 286 ? -3.944 14.531 21.798 1.00 82.12 286 GLU A N 1
ATOM 2327 C CA . GLU A 1 286 ? -2.688 13.978 22.339 1.00 82.12 286 GLU A CA 1
ATOM 2328 C C . GLU A 1 286 ? -2.215 12.751 21.543 1.00 82.12 286 GLU A C 1
ATOM 2330 O O . GLU A 1 286 ? -1.024 12.624 21.272 1.00 82.12 286 GLU A O 1
ATOM 2335 N N . TRP A 1 287 ? -3.134 11.884 21.095 1.00 82.31 287 TRP A N 1
ATOM 2336 C CA . TRP A 1 287 ? -2.804 10.764 20.201 1.00 82.31 287 TRP A CA 1
ATOM 2337 C C . TRP A 1 287 ? -2.289 11.238 18.835 1.00 82.31 287 TRP A C 1
ATOM 2339 O O . TRP A 1 287 ? -1.288 10.721 18.337 1.00 82.31 287 TRP A O 1
ATOM 2349 N N . LEU A 1 288 ? -2.925 12.248 18.232 1.00 82.38 288 LEU A N 1
ATOM 2350 C CA . LEU A 1 288 ? -2.450 12.845 16.983 1.00 82.38 288 LEU A CA 1
ATOM 2351 C C . LEU A 1 288 ? -1.102 13.562 17.174 1.00 82.38 288 LEU A C 1
ATOM 2353 O O . LEU A 1 288 ? -0.239 13.472 16.304 1.00 82.38 288 LEU A O 1
ATOM 2357 N N . ASP A 1 289 ? -0.901 14.257 18.291 1.00 80.75 289 ASP A N 1
ATOM 2358 C CA . ASP A 1 289 ? 0.330 14.991 18.585 1.00 80.75 289 ASP A CA 1
ATOM 2359 C C . ASP A 1 289 ? 1.484 14.053 18.947 1.00 80.75 289 ASP A C 1
ATOM 2361 O O . ASP A 1 289 ? 2.610 14.327 18.546 1.00 80.75 289 ASP A O 1
ATOM 2365 N N . PHE A 1 290 ? 1.225 12.897 19.565 1.00 79.12 290 PHE A N 1
ATOM 2366 C CA . PHE A 1 290 ? 2.189 11.795 19.640 1.00 79.12 290 PHE A CA 1
ATOM 2367 C C . PHE A 1 290 ? 2.634 11.361 18.235 1.00 79.12 290 PHE A C 1
ATOM 2369 O O . PHE A 1 290 ? 3.828 11.384 17.938 1.00 79.12 290 PHE A O 1
ATOM 2376 N N . VAL A 1 291 ? 1.694 11.058 17.329 1.00 77.31 291 VAL A N 1
ATOM 2377 C CA . VAL A 1 291 ? 2.020 10.631 15.953 1.00 77.31 291 VAL A CA 1
ATOM 2378 C C . VAL A 1 291 ?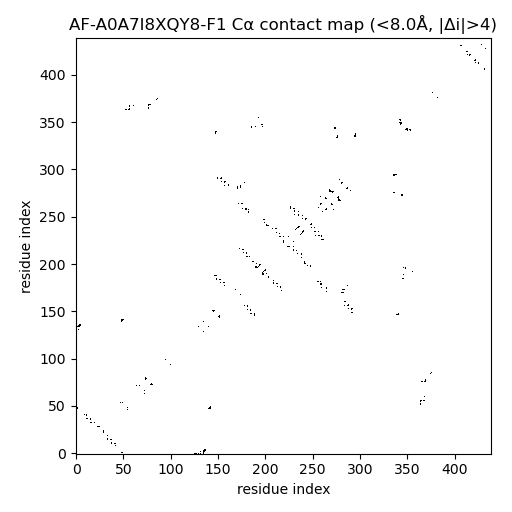 2.712 11.742 15.143 1.00 77.31 291 VAL A C 1
ATOM 2380 O O . VAL A 1 291 ? 3.573 11.438 14.317 1.00 77.31 291 VAL A O 1
ATOM 2383 N N . LYS A 1 292 ? 2.422 13.030 15.385 1.00 73.81 292 LYS A N 1
ATOM 2384 C CA . LYS A 1 292 ? 3.167 14.160 14.790 1.00 73.81 292 LYS A CA 1
ATOM 2385 C C . LYS A 1 292 ? 4.586 14.266 15.360 1.00 73.81 292 LYS A C 1
ATOM 2387 O O . LYS A 1 292 ? 5.542 14.130 14.598 1.00 73.81 292 LYS A O 1
ATOM 2392 N N . ASN A 1 293 ? 4.698 14.478 16.676 1.00 64.62 293 ASN A N 1
ATOM 2393 C CA . ASN A 1 293 ? 5.923 14.827 17.414 1.00 64.62 293 ASN A CA 1
ATOM 2394 C C . ASN A 1 293 ? 6.916 13.659 17.543 1.00 64.62 293 ASN A C 1
ATOM 2396 O O . ASN A 1 293 ? 8.045 13.842 17.989 1.00 64.62 293 ASN A O 1
ATOM 2400 N N . MET A 1 294 ? 6.520 12.470 17.093 1.00 58.03 294 MET A N 1
ATOM 2401 C CA . MET A 1 294 ? 7.365 11.354 16.659 1.00 58.03 294 MET A CA 1
ATOM 2402 C C . MET A 1 294 ? 8.233 11.751 15.441 1.00 58.03 294 MET A C 1
ATOM 2404 O O . MET A 1 294 ? 8.111 11.183 14.359 1.00 58.03 294 MET A O 1
ATOM 2408 N N . LEU A 1 295 ? 9.027 12.812 15.587 1.00 37.56 295 LEU A N 1
ATOM 2409 C CA . LEU A 1 295 ? 9.900 13.410 14.579 1.00 37.56 295 LEU A CA 1
ATOM 2410 C C . LEU A 1 295 ? 10.952 14.273 15.289 1.00 37.56 295 LEU A C 1
ATOM 2412 O O . LEU A 1 295 ? 10.640 15.382 15.710 1.00 37.56 295 LEU A O 1
ATOM 2416 N N . HIS A 1 296 ? 12.181 13.768 15.414 1.00 33.78 296 HIS A N 1
ATOM 2417 C CA . HIS A 1 296 ? 13.418 14.554 15.302 1.00 33.78 296 HIS A CA 1
ATOM 2418 C C . HIS A 1 296 ? 14.635 13.639 15.504 1.00 33.78 296 HIS A C 1
ATOM 2420 O O . HIS A 1 296 ? 15.000 13.338 16.638 1.00 33.78 296 HIS A O 1
ATOM 2426 N N . ILE A 1 297 ? 15.301 13.295 14.400 1.00 29.73 297 ILE A N 1
ATOM 2427 C CA . ILE A 1 297 ? 16.706 13.640 14.136 1.00 29.73 297 ILE A CA 1
ATOM 2428 C C . ILE A 1 297 ? 16.777 13.925 12.632 1.00 29.73 297 ILE A C 1
ATOM 2430 O O . ILE A 1 297 ? 16.686 13.019 11.811 1.00 29.73 297 ILE A O 1
ATOM 2434 N N . THR A 1 298 ? 16.939 15.193 12.258 1.00 25.66 298 THR A N 1
ATOM 2435 C CA . THR A 1 298 ? 17.511 15.502 10.945 1.00 25.66 298 THR A CA 1
ATOM 2436 C C . THR A 1 298 ? 18.996 15.211 11.067 1.00 25.66 298 THR A C 1
ATOM 2438 O O . THR A 1 298 ? 19.649 15.777 11.947 1.00 25.66 298 THR A O 1
ATOM 2441 N N . VAL A 1 299 ? 19.541 14.335 10.222 1.00 25.88 299 VAL A N 1
ATOM 2442 C CA . VAL A 1 299 ? 20.988 14.101 10.202 1.00 25.88 299 VAL A CA 1
ATOM 2443 C C . VAL A 1 299 ? 21.661 15.390 9.738 1.00 25.88 299 VAL A C 1
ATOM 2445 O O . VAL A 1 299 ? 21.700 15.694 8.546 1.00 25.88 299 VAL A O 1
ATOM 2448 N N . LEU A 1 300 ? 22.203 16.153 10.691 1.00 24.12 300 LEU A N 1
ATOM 2449 C CA . LEU A 1 300 ? 23.148 17.234 10.428 1.00 24.12 300 LEU A CA 1
ATOM 2450 C C . LEU A 1 300 ? 24.446 16.606 9.918 1.00 24.12 300 LEU A C 1
ATOM 2452 O O . LEU A 1 300 ? 25.430 16.473 10.641 1.00 24.12 300 LEU A O 1
ATOM 2456 N N . CYS A 1 301 ? 24.433 16.206 8.647 1.00 22.97 301 CYS A N 1
ATOM 2457 C CA . CYS A 1 301 ? 25.606 15.750 7.923 1.00 22.97 301 CYS A CA 1
ATOM 2458 C C . CYS A 1 301 ? 26.477 16.969 7.585 1.00 22.97 301 CYS A C 1
ATOM 2460 O O . CYS A 1 301 ? 26.645 17.355 6.426 1.00 22.97 301 CYS A O 1
ATOM 2462 N N . VAL A 1 302 ? 27.005 17.614 8.631 1.00 25.45 302 VAL A N 1
ATOM 2463 C CA . VAL A 1 302 ? 28.118 18.547 8.512 1.00 25.45 302 VAL A CA 1
ATOM 2464 C C . VAL A 1 302 ? 29.275 17.721 7.982 1.00 25.45 302 VAL A C 1
ATOM 2466 O O . VAL A 1 302 ? 29.917 16.966 8.708 1.00 25.45 302 VAL A O 1
ATOM 2469 N N . ARG A 1 303 ? 29.489 17.823 6.672 1.00 27.17 303 ARG A N 1
ATOM 2470 C CA . ARG A 1 303 ? 30.599 17.196 5.965 1.00 27.17 303 ARG A CA 1
ATOM 2471 C C . ARG A 1 303 ? 31.879 17.931 6.346 1.00 27.17 303 ARG A C 1
ATOM 2473 O O . ARG A 1 303 ? 32.388 18.740 5.567 1.00 27.17 303 ARG A O 1
ATOM 2480 N N . GLU A 1 304 ? 32.364 17.672 7.559 1.00 28.59 304 GLU A N 1
ATOM 2481 C CA . GLU A 1 304 ? 33.702 18.071 7.970 1.00 28.59 304 GLU A CA 1
ATOM 2482 C C . GLU A 1 304 ? 34.675 17.571 6.905 1.00 28.59 304 GLU A C 1
ATOM 2484 O O . GLU A 1 304 ? 34.696 16.394 6.533 1.00 28.59 304 GLU A O 1
ATOM 2489 N N . ARG A 1 305 ? 35.426 18.508 6.325 1.00 29.77 305 ARG A N 1
ATOM 2490 C CA . ARG A 1 305 ? 36.451 18.155 5.354 1.00 29.77 305 ARG A CA 1
ATOM 2491 C C . ARG A 1 305 ? 37.557 17.475 6.140 1.00 29.77 305 ARG A C 1
ATOM 2493 O O . ARG A 1 305 ? 38.145 18.105 7.012 1.00 29.77 305 ARG A O 1
ATOM 2500 N N . PHE A 1 306 ? 37.824 16.215 5.819 1.00 29.75 306 PHE A N 1
ATOM 2501 C CA . PHE A 1 306 ? 38.982 15.502 6.335 1.00 29.75 306 PHE A CA 1
ATOM 2502 C C . PHE A 1 306 ? 40.246 16.227 5.854 1.00 29.75 306 PHE A C 1
ATOM 2504 O O . PHE A 1 306 ? 40.648 16.083 4.699 1.00 29.75 306 PHE A O 1
ATOM 2511 N N . ASP A 1 307 ? 40.806 17.073 6.716 1.00 30.55 307 ASP A N 1
ATOM 2512 C CA . ASP A 1 307 ? 42.032 17.830 6.482 1.00 30.55 307 ASP A CA 1
ATOM 2513 C C . ASP A 1 307 ? 43.210 17.034 7.074 1.00 30.55 307 ASP A C 1
ATOM 2515 O O . ASP A 1 307 ? 43.312 16.935 8.300 1.00 30.55 307 ASP A O 1
ATOM 2519 N N . PRO A 1 308 ? 44.102 16.449 6.250 1.00 30.95 308 PRO A N 1
ATOM 2520 C CA . PRO A 1 308 ? 45.183 15.595 6.744 1.00 30.95 308 PRO A CA 1
ATOM 2521 C C . PRO A 1 308 ? 46.308 16.347 7.479 1.00 30.95 308 PRO A C 1
ATOM 2523 O O . PRO A 1 308 ? 47.305 15.729 7.836 1.00 30.95 308 PRO A O 1
ATOM 2526 N N . SER A 1 309 ? 46.212 17.670 7.662 1.00 32.81 309 SER A N 1
ATOM 2527 C CA . SER A 1 309 ? 47.328 18.513 8.124 1.00 32.81 309 SER A CA 1
ATOM 2528 C C . SER A 1 309 ? 47.407 18.760 9.641 1.00 32.81 309 SER A C 1
ATOM 2530 O O . SER A 1 309 ? 48.244 19.545 10.085 1.00 32.81 309 SER A O 1
ATOM 2532 N N . ARG A 1 310 ? 46.571 18.099 10.458 1.00 38.00 310 ARG A N 1
ATOM 2533 C CA . ARG A 1 310 ? 46.503 18.301 11.924 1.00 38.00 310 ARG A CA 1
ATOM 2534 C C . ARG A 1 310 ? 46.865 17.077 12.776 1.00 38.00 310 ARG A C 1
ATOM 2536 O O . ARG A 1 310 ? 46.193 16.774 13.756 1.00 38.00 310 ARG A O 1
ATOM 2543 N N . GLU A 1 311 ? 48.003 16.457 12.478 1.00 35.41 311 GLU A N 1
ATOM 2544 C CA . GLU A 1 311 ? 48.767 15.700 13.480 1.00 35.41 311 GLU A CA 1
ATOM 2545 C C . GLU A 1 311 ? 49.963 16.528 13.978 1.00 35.41 311 GLU A C 1
ATOM 2547 O O . GLU A 1 311 ? 51.015 16.551 13.344 1.00 35.41 311 GLU A O 1
ATOM 2552 N N . SER A 1 312 ? 49.830 17.217 15.118 1.00 30.30 312 SER A N 1
ATOM 2553 C CA . SER A 1 312 ? 50.956 17.440 16.046 1.00 30.30 312 SER A CA 1
ATOM 2554 C C . SER A 1 312 ? 50.546 18.078 17.381 1.00 30.30 312 SER A C 1
ATOM 2556 O O . SER A 1 312 ? 49.706 18.968 17.438 1.00 30.30 312 SER A O 1
ATOM 2558 N N . LEU A 1 313 ? 51.257 17.635 18.423 1.00 31.64 313 LEU A N 1
ATOM 2559 C CA . LEU A 1 313 ? 51.653 18.377 19.627 1.00 31.64 313 LEU A CA 1
ATOM 2560 C C . LEU A 1 313 ? 50.580 18.926 20.597 1.00 31.64 313 LEU A C 1
ATOM 2562 O O . LEU A 1 313 ? 50.219 20.098 20.590 1.00 31.64 313 LEU A O 1
ATOM 2566 N N . ASP A 1 314 ? 50.367 18.084 21.612 1.00 30.00 314 ASP A N 1
ATOM 2567 C CA . ASP A 1 314 ? 50.706 18.376 23.019 1.00 30.00 314 ASP A CA 1
ATOM 2568 C C . ASP A 1 314 ? 49.605 18.850 23.991 1.00 30.00 314 ASP A C 1
ATOM 2570 O O . ASP A 1 314 ? 48.426 18.986 23.676 1.00 30.00 314 ASP A O 1
ATOM 2574 N N . SER A 1 315 ? 50.015 18.907 25.255 1.00 31.00 315 SER A N 1
ATOM 2575 C CA . SER A 1 315 ? 49.248 18.559 26.443 1.00 31.00 315 SER A CA 1
ATOM 2576 C C . SER A 1 315 ? 48.776 19.748 27.284 1.00 31.00 315 SER A C 1
ATOM 2578 O O . SER A 1 315 ? 49.434 20.780 27.380 1.00 31.00 315 SER A O 1
ATOM 2580 N N . GLY A 1 316 ? 47.691 19.517 28.033 1.00 28.64 316 GLY A N 1
ATOM 2581 C CA . GLY A 1 316 ? 47.488 20.136 29.346 1.00 28.64 316 GLY A CA 1
ATOM 2582 C C . GLY A 1 316 ? 46.302 21.094 29.511 1.00 28.64 316 GLY A C 1
ATOM 2583 O O . GLY A 1 316 ? 45.843 21.728 28.571 1.00 28.64 316 GLY A O 1
ATOM 2584 N N . LEU A 1 317 ? 45.891 21.211 30.780 1.00 30.28 317 LEU A N 1
ATOM 2585 C CA . LEU A 1 317 ? 45.060 22.267 31.379 1.00 30.28 317 LEU A CA 1
ATOM 2586 C C . LEU A 1 317 ? 43.588 22.381 30.927 1.00 30.28 317 LEU A C 1
ATOM 2588 O O . LEU A 1 317 ? 43.219 23.091 30.003 1.00 30.28 317 LEU A O 1
ATOM 2592 N N . GLU A 1 318 ? 42.750 21.688 31.701 1.00 27.50 318 GLU A N 1
ATOM 2593 C CA . GLU A 1 318 ? 41.604 22.230 32.451 1.00 27.50 318 GLU A CA 1
ATOM 2594 C C . GLU A 1 318 ? 40.903 23.543 32.023 1.00 27.50 318 GLU A C 1
ATOM 2596 O O . GLU A 1 318 ? 41.508 24.603 31.912 1.00 27.50 318 GLU A O 1
ATOM 2601 N N . ASN A 1 319 ? 39.566 23.481 32.106 1.00 30.56 319 ASN A N 1
ATOM 2602 C CA . ASN A 1 319 ? 38.639 24.583 32.410 1.00 30.56 319 ASN A CA 1
ATOM 2603 C C . ASN A 1 319 ? 38.480 25.724 31.388 1.00 30.56 319 ASN A C 1
ATOM 2605 O O . ASN A 1 319 ? 38.996 26.819 31.585 1.00 30.56 319 ASN A O 1
ATOM 2609 N N . ASP A 1 320 ? 37.525 25.545 30.466 1.00 25.44 320 ASP A N 1
ATOM 2610 C CA . ASP A 1 320 ? 36.592 26.639 30.143 1.00 25.44 320 ASP A CA 1
ATOM 2611 C C . ASP A 1 320 ? 35.159 26.125 29.865 1.00 25.44 320 ASP A C 1
ATOM 2613 O O . ASP A 1 320 ? 34.638 26.121 28.749 1.00 25.44 320 ASP A O 1
ATOM 2617 N N . VAL A 1 321 ? 34.504 25.608 30.915 1.00 27.91 321 VAL A N 1
ATOM 2618 C CA . VAL A 1 321 ? 33.107 25.135 30.855 1.00 27.91 321 VAL A CA 1
ATOM 2619 C C . VAL A 1 321 ? 32.153 26.325 31.011 1.00 27.91 321 VAL A C 1
ATOM 2621 O O . VAL A 1 321 ? 31.564 26.547 32.073 1.00 27.91 321 VAL A O 1
ATOM 2624 N N . ILE A 1 322 ? 31.987 27.099 29.936 1.00 30.16 322 ILE A N 1
ATOM 2625 C CA . ILE A 1 322 ? 30.992 28.180 29.866 1.00 30.16 322 ILE A CA 1
ATOM 2626 C C . ILE A 1 322 ? 29.593 27.548 29.844 1.00 30.16 322 ILE A C 1
ATOM 2628 O O . ILE A 1 322 ? 29.146 26.963 28.859 1.00 30.16 322 ILE A O 1
ATOM 2632 N N . GLY A 1 323 ? 28.941 27.576 31.006 1.00 27.47 323 GLY A N 1
ATOM 2633 C CA . GLY A 1 323 ? 27.881 26.627 31.326 1.00 27.47 323 GLY A CA 1
ATOM 2634 C C . GLY A 1 323 ? 26.500 26.929 30.743 1.00 27.47 323 GLY A C 1
ATOM 2635 O O . GLY A 1 323 ? 26.026 28.063 30.750 1.00 27.47 323 GLY A O 1
ATOM 2636 N N . ILE A 1 324 ? 25.781 25.853 30.421 1.00 29.31 324 ILE A N 1
ATOM 2637 C CA . ILE A 1 324 ? 24.315 25.820 30.413 1.00 29.31 324 ILE A CA 1
ATOM 2638 C C . ILE A 1 324 ? 23.881 25.108 31.701 1.00 29.31 324 ILE A C 1
ATOM 2640 O O . ILE A 1 324 ? 24.006 23.890 31.823 1.00 29.31 324 ILE A O 1
ATOM 2644 N N . ARG A 1 325 ? 23.404 25.866 32.696 1.00 26.97 325 ARG A N 1
ATOM 2645 C CA . ARG A 1 325 ? 22.806 25.309 33.923 1.00 26.97 325 ARG A CA 1
ATOM 2646 C C . ARG A 1 325 ? 21.286 25.209 33.779 1.00 26.97 325 ARG A C 1
ATOM 2648 O O . ARG A 1 325 ? 20.658 26.105 33.232 1.00 26.97 325 ARG A O 1
ATOM 2655 N N . ASN A 1 326 ? 20.719 24.168 34.386 1.00 27.36 326 ASN A N 1
ATOM 2656 C CA . ASN A 1 326 ? 19.286 23.967 34.626 1.00 27.36 326 ASN A CA 1
ATOM 2657 C C . ASN A 1 326 ? 18.381 23.865 33.381 1.00 27.36 326 ASN A C 1
ATOM 2659 O O . ASN A 1 326 ? 17.539 24.725 33.137 1.00 27.36 326 ASN A O 1
ATOM 2663 N N . VAL A 1 327 ? 18.414 22.702 32.725 1.00 30.33 327 VAL A N 1
ATOM 2664 C CA . VAL A 1 327 ? 17.164 22.048 32.300 1.00 30.33 327 VAL A CA 1
ATOM 2665 C C . VAL A 1 327 ? 16.978 20.814 33.183 1.00 30.33 327 VAL A C 1
ATOM 2667 O O . VAL A 1 327 ? 17.898 20.013 33.347 1.00 30.33 327 VAL A O 1
ATOM 2670 N N . SER A 1 328 ? 15.815 20.700 33.823 1.00 26.28 328 SER A N 1
ATOM 2671 C CA . SER A 1 328 ? 15.523 19.622 34.773 1.00 26.28 328 SER A CA 1
ATOM 2672 C C . SER A 1 328 ? 15.393 18.262 34.087 1.00 26.28 328 SER A C 1
ATOM 2674 O O . SER A 1 328 ? 14.916 18.165 32.959 1.00 26.28 328 SER A O 1
ATOM 2676 N N . ARG A 1 329 ? 15.757 17.197 34.814 1.00 31.67 329 ARG A N 1
ATOM 2677 C CA . ARG A 1 329 ? 15.588 15.796 34.398 1.00 31.67 329 ARG A CA 1
ATOM 2678 C C . ARG A 1 329 ? 14.185 15.512 33.844 1.00 31.67 329 ARG A C 1
ATOM 2680 O O . ARG A 1 329 ? 13.224 15.470 34.608 1.00 31.67 329 ARG A O 1
ATOM 2687 N N . MET A 1 330 ? 14.118 15.135 32.572 1.00 23.81 330 MET A N 1
ATOM 2688 C CA . MET A 1 330 ? 13.168 14.138 32.080 1.00 23.81 330 MET A CA 1
ATOM 2689 C C . MET A 1 330 ? 13.940 13.148 31.207 1.00 23.81 330 MET A C 1
ATOM 2691 O O . MET A 1 330 ? 14.587 13.548 30.242 1.00 23.81 330 MET A O 1
ATOM 2695 N N . ASN A 1 331 ? 13.904 11.862 31.571 1.00 28.00 331 ASN A N 1
ATOM 2696 C CA . ASN A 1 331 ? 14.523 10.795 30.784 1.00 28.00 331 ASN A CA 1
ATOM 2697 C C . ASN A 1 331 ? 13.660 10.516 29.551 1.00 28.00 331 ASN A C 1
ATOM 2699 O O . ASN A 1 331 ? 12.862 9.580 29.531 1.00 28.00 331 ASN A O 1
ATOM 2703 N N . TYR A 1 332 ? 13.838 11.332 28.518 1.00 31.98 332 TYR A N 1
ATOM 2704 C CA . TYR A 1 332 ? 13.320 11.052 27.190 1.00 31.98 332 TYR A CA 1
ATOM 2705 C C . TYR A 1 332 ? 14.135 9.927 26.540 1.00 31.98 332 TYR A C 1
ATOM 2707 O O . TYR A 1 332 ? 14.970 10.164 25.670 1.00 31.98 332 TYR A O 1
ATOM 2715 N N . ASN A 1 333 ? 13.847 8.682 26.935 1.00 29.92 333 ASN A N 1
ATOM 2716 C CA . ASN A 1 333 ? 14.062 7.537 26.053 1.00 29.92 333 ASN A CA 1
ATOM 2717 C C . ASN A 1 333 ? 13.097 7.710 24.873 1.00 29.92 333 ASN A C 1
ATOM 2719 O O . ASN A 1 333 ? 11.953 7.258 24.909 1.00 29.92 333 ASN A O 1
ATOM 2723 N N . LEU A 1 334 ? 13.541 8.469 23.871 1.00 37.16 334 LEU A N 1
ATOM 2724 C CA . LEU A 1 334 ? 12.782 8.823 22.679 1.00 37.16 334 LEU A CA 1
ATOM 2725 C C . LEU A 1 334 ? 12.657 7.599 21.766 1.00 37.16 334 LEU A C 1
ATOM 2727 O O . LEU A 1 334 ? 13.399 7.429 20.803 1.00 37.16 334 LEU A O 1
ATOM 2731 N N . PHE A 1 335 ? 11.688 6.749 22.096 1.00 40.72 335 PHE A N 1
ATOM 2732 C CA . PHE A 1 335 ? 11.196 5.664 21.255 1.00 40.72 335 PHE A CA 1
ATOM 2733 C C . PHE A 1 335 ? 10.465 6.260 20.038 1.00 40.72 335 PHE A C 1
ATOM 2735 O O . PHE A 1 335 ? 9.249 6.447 20.046 1.00 40.72 335 PHE A O 1
ATOM 2742 N N . GLN A 1 336 ? 11.237 6.649 19.022 1.00 50.31 336 GLN A N 1
ATOM 2743 C CA . GLN A 1 336 ? 10.753 7.227 17.767 1.00 50.31 336 GLN A CA 1
ATOM 2744 C C . GLN A 1 336 ? 10.511 6.125 16.726 1.00 50.31 336 GLN A C 1
ATOM 2746 O O . GLN A 1 336 ? 11.339 5.225 16.580 1.00 50.31 336 GLN A O 1
ATOM 2751 N N . ILE A 1 337 ? 9.441 6.245 15.934 1.00 47.84 337 ILE A N 1
ATOM 2752 C CA . ILE A 1 337 ? 9.415 5.605 14.612 1.00 47.84 337 ILE A CA 1
ATOM 2753 C C . ILE A 1 337 ? 10.271 6.479 13.675 1.00 47.84 337 ILE A C 1
ATOM 2755 O O . ILE A 1 337 ? 10.085 7.700 13.688 1.00 47.84 337 ILE A O 1
ATOM 2759 N N . PRO A 1 338 ? 11.203 5.906 12.892 1.00 53.91 338 PRO A N 1
ATOM 2760 C CA . PRO A 1 338 ? 11.893 6.630 11.821 1.00 53.91 338 PRO A CA 1
ATOM 2761 C C . PRO A 1 338 ? 10.925 7.140 10.732 1.00 53.91 338 PRO A C 1
ATOM 2763 O O . PRO A 1 338 ? 9.770 6.731 10.669 1.00 53.91 338 PRO A O 1
ATOM 2766 N N . GLU A 1 339 ? 11.392 8.030 9.848 1.00 55.03 339 GLU A N 1
ATOM 2767 C CA . GLU A 1 339 ? 10.594 8.484 8.688 1.00 55.03 339 GLU A CA 1
ATOM 2768 C C . GLU A 1 339 ? 10.360 7.373 7.642 1.00 55.03 339 GLU A C 1
ATOM 2770 O O . GLU A 1 339 ? 9.458 7.485 6.812 1.00 55.03 339 GLU A O 1
ATOM 2775 N N . GLU A 1 340 ? 11.147 6.297 7.706 1.00 64.69 340 GLU A N 1
ATOM 2776 C CA . GLU A 1 340 ? 11.076 5.116 6.845 1.00 64.69 340 GLU A CA 1
ATOM 2777 C C . GLU A 1 340 ? 10.510 3.923 7.635 1.00 64.69 340 GLU A C 1
ATOM 2779 O O . GLU A 1 340 ? 11.092 3.506 8.639 1.00 64.69 340 GLU A O 1
ATOM 2784 N N . ASP A 1 341 ? 9.388 3.349 7.191 1.00 73.06 341 ASP A N 1
ATOM 2785 C CA . ASP A 1 341 ? 8.756 2.201 7.858 1.00 73.06 341 ASP A CA 1
ATOM 2786 C C . ASP A 1 341 ? 9.663 0.952 7.787 1.00 73.06 341 ASP A C 1
ATOM 2788 O O . ASP A 1 341 ? 9.760 0.279 6.758 1.00 73.06 341 ASP A O 1
ATOM 2792 N N . LYS A 1 342 ? 10.323 0.611 8.901 1.00 77.38 342 LYS A N 1
ATOM 2793 C CA . LYS A 1 342 ? 11.205 -0.566 8.994 1.00 77.38 342 LYS A CA 1
ATOM 2794 C C . LYS A 1 342 ? 10.437 -1.892 8.843 1.00 77.38 342 LYS A C 1
ATOM 2796 O O . LYS A 1 342 ? 9.355 -2.020 9.416 1.00 77.38 342 LYS A O 1
ATOM 2801 N N . PRO A 1 343 ? 11.033 -2.940 8.231 1.00 81.25 343 PRO A N 1
ATOM 2802 C CA . PRO A 1 343 ? 10.441 -4.283 8.169 1.00 81.25 343 PRO A CA 1
ATOM 2803 C C . PRO A 1 343 ? 9.978 -4.846 9.526 1.00 81.25 343 PRO A C 1
ATOM 2805 O O . PRO A 1 343 ? 8.934 -5.499 9.584 1.00 81.25 343 PRO A O 1
ATOM 2808 N N . SER A 1 344 ? 10.684 -4.530 10.624 1.00 80.69 344 SER A N 1
ATOM 2809 C CA . SER A 1 344 ? 10.332 -4.949 11.994 1.00 80.69 344 SER A CA 1
ATOM 2810 C C . SER A 1 344 ? 8.905 -4.567 12.398 1.00 80.69 344 SER A C 1
ATOM 2812 O O . SER A 1 344 ? 8.199 -5.370 13.005 1.00 80.69 344 SER A O 1
ATOM 2814 N N . LEU A 1 345 ? 8.448 -3.384 11.978 1.00 80.81 345 LEU A N 1
ATOM 2815 C CA . LEU A 1 345 ? 7.124 -2.830 12.271 1.00 80.81 345 LEU A CA 1
ATOM 2816 C C . LEU A 1 345 ? 5.992 -3.680 11.656 1.00 80.81 345 LEU A C 1
ATOM 2818 O O . LEU A 1 345 ? 4.879 -3.736 12.183 1.00 80.81 345 LEU A O 1
ATOM 2822 N N . PHE A 1 346 ? 6.312 -4.414 10.586 1.00 82.38 346 PHE A N 1
ATOM 2823 C CA . PHE A 1 346 ? 5.455 -5.390 9.909 1.00 82.38 346 PHE A CA 1
ATOM 2824 C C . PHE A 1 346 ? 5.715 -6.844 10.347 1.00 82.38 346 PHE A C 1
ATOM 2826 O O . PHE A 1 346 ? 5.193 -7.768 9.726 1.00 82.38 346 PHE A O 1
ATOM 2833 N N . GLY A 1 347 ? 6.541 -7.072 11.376 1.00 80.06 347 GLY A N 1
ATOM 2834 C CA . GLY A 1 347 ? 6.986 -8.411 11.777 1.00 80.06 347 GLY A CA 1
ATOM 2835 C C . GLY A 1 347 ? 7.854 -9.118 10.725 1.00 80.06 347 GLY A C 1
ATOM 2836 O O . GLY A 1 347 ? 7.980 -10.340 10.761 1.00 80.06 347 GLY A O 1
ATOM 2837 N N . LEU A 1 348 ? 8.418 -8.370 9.770 1.00 85.31 348 LEU A N 1
ATOM 2838 C CA . LEU A 1 348 ? 9.204 -8.882 8.649 1.00 85.31 348 LEU A CA 1
ATOM 2839 C C . LEU A 1 348 ? 10.714 -8.748 8.932 1.00 85.31 348 LEU A C 1
ATOM 2841 O O . LEU A 1 348 ? 11.131 -7.823 9.635 1.00 85.31 348 LEU A O 1
ATOM 2845 N N . PRO A 1 349 ? 11.557 -9.651 8.400 1.00 84.00 349 PRO A N 1
ATOM 2846 C CA . PRO A 1 349 ? 12.994 -9.634 8.664 1.00 84.00 349 PRO A CA 1
ATOM 2847 C C . PRO A 1 349 ? 13.686 -8.437 7.991 1.00 84.00 349 PRO A C 1
ATOM 2849 O O . PRO A 1 349 ? 13.317 -8.016 6.895 1.00 84.00 349 PRO A O 1
ATOM 2852 N N . GLU A 1 350 ? 14.726 -7.894 8.631 1.00 80.19 350 GLU A N 1
ATOM 2853 C CA . GLU A 1 350 ? 15.376 -6.641 8.204 1.00 80.19 350 GLU A CA 1
ATOM 2854 C C . GLU A 1 350 ? 16.014 -6.708 6.804 1.00 80.19 350 GLU A C 1
ATOM 2856 O O . GLU A 1 350 ? 16.056 -5.702 6.096 1.00 80.19 350 GLU A O 1
ATOM 2861 N N . ASN A 1 351 ? 16.431 -7.896 6.348 1.00 81.94 351 ASN A N 1
ATOM 2862 C CA . ASN A 1 351 ? 16.959 -8.107 4.993 1.00 81.94 351 ASN A CA 1
ATOM 2863 C C . ASN A 1 351 ? 15.935 -7.806 3.879 1.00 81.94 351 ASN A C 1
ATOM 2865 O O . ASN A 1 351 ? 16.320 -7.603 2.723 1.00 81.94 351 ASN A O 1
ATOM 2869 N N . LEU A 1 352 ? 14.641 -7.754 4.208 1.00 82.25 352 LEU A N 1
ATOM 2870 C CA . LEU A 1 352 ? 13.597 -7.357 3.273 1.00 82.25 352 LEU A CA 1
ATOM 2871 C C . LEU A 1 352 ? 13.718 -5.881 2.862 1.00 82.25 352 LEU A C 1
ATOM 2873 O O . LEU A 1 352 ? 13.403 -5.572 1.718 1.00 82.25 352 LEU A O 1
ATOM 2877 N N . GLY A 1 353 ? 14.223 -5.001 3.738 1.00 78.19 353 GLY A N 1
ATOM 2878 C CA . GLY A 1 353 ? 14.434 -3.577 3.433 1.00 78.19 353 GLY A CA 1
ATOM 2879 C C . GLY A 1 353 ? 15.411 -3.399 2.272 1.00 78.19 353 GLY A C 1
ATOM 2880 O O . GLY A 1 353 ? 15.021 -2.956 1.195 1.00 78.19 353 GLY A O 1
ATOM 2881 N N . ALA A 1 354 ? 16.628 -3.928 2.424 1.00 74.94 354 ALA A N 1
ATOM 2882 C CA . ALA A 1 354 ? 17.643 -3.933 1.368 1.00 74.94 354 ALA A CA 1
ATOM 2883 C C . ALA A 1 354 ? 17.174 -4.629 0.069 1.00 74.94 354 ALA A C 1
ATOM 2885 O O . ALA A 1 354 ? 17.561 -4.232 -1.030 1.00 74.94 354 ALA A O 1
ATOM 2886 N N . THR A 1 355 ? 16.318 -5.655 0.172 1.00 77.38 355 THR A N 1
ATOM 2887 C CA . THR A 1 355 ? 15.730 -6.338 -0.998 1.00 77.38 355 THR A CA 1
ATOM 2888 C C . THR A 1 355 ? 14.715 -5.444 -1.723 1.00 77.38 355 THR A C 1
ATOM 2890 O O . THR A 1 355 ? 14.715 -5.372 -2.953 1.00 77.38 355 THR A O 1
ATOM 2893 N N . TYR A 1 356 ? 13.873 -4.733 -0.970 1.00 81.12 356 TYR A N 1
ATOM 2894 C CA . TYR A 1 356 ? 12.893 -3.776 -1.480 1.00 81.12 356 TYR A CA 1
ATOM 2895 C C . TYR A 1 356 ? 13.575 -2.551 -2.106 1.00 81.12 356 TYR A C 1
ATOM 2897 O O . TYR A 1 356 ? 13.244 -2.183 -3.229 1.00 81.12 356 TYR A O 1
ATOM 2905 N N . GLU A 1 357 ? 14.577 -1.970 -1.442 1.00 79.50 357 GLU A N 1
ATOM 2906 C CA . GLU A 1 357 ? 15.400 -0.869 -1.964 1.00 79.50 357 GLU A CA 1
ATOM 2907 C C . GLU A 1 357 ? 16.081 -1.237 -3.289 1.00 79.50 357 GLU A C 1
ATOM 2909 O O . GLU A 1 357 ? 16.037 -0.463 -4.250 1.00 79.50 357 GLU A O 1
ATOM 2914 N N . LEU A 1 358 ? 16.672 -2.436 -3.373 1.00 76.94 358 LEU A N 1
ATOM 2915 C CA . LEU A 1 358 ? 17.314 -2.938 -4.588 1.00 76.94 358 LEU A CA 1
ATOM 2916 C C . LEU A 1 358 ? 16.313 -3.049 -5.742 1.00 76.94 358 LEU A C 1
ATOM 2918 O O . LEU A 1 358 ? 16.622 -2.631 -6.861 1.00 76.94 358 LEU A O 1
ATOM 2922 N N . GLU A 1 359 ? 15.111 -3.570 -5.489 1.00 77.56 359 GLU A N 1
ATOM 2923 C CA . GLU A 1 359 ? 14.085 -3.709 -6.522 1.00 77.56 359 GLU A CA 1
ATOM 2924 C C . GLU A 1 359 ? 13.472 -2.360 -6.927 1.00 77.56 359 GLU A C 1
ATOM 2926 O O . GLU A 1 359 ? 13.333 -2.100 -8.122 1.00 77.56 359 GLU A O 1
ATOM 2931 N N . GLN A 1 360 ? 13.196 -1.458 -5.979 1.00 79.19 360 GLN A N 1
ATOM 2932 C CA . GLN A 1 360 ? 12.741 -0.088 -6.262 1.00 79.19 360 GLN A CA 1
ATOM 2933 C C . GLN A 1 360 ? 13.778 0.697 -7.079 1.00 79.19 360 GLN A C 1
ATOM 2935 O O . GLN A 1 360 ? 13.435 1.373 -8.053 1.00 79.19 360 GLN A O 1
ATOM 2940 N N . SER A 1 361 ? 15.065 0.556 -6.746 1.00 76.12 361 SER A N 1
ATOM 2941 C CA . SER A 1 361 ? 16.177 1.113 -7.520 1.00 76.12 361 SER A CA 1
ATOM 2942 C C . SER A 1 361 ? 16.232 0.512 -8.930 1.00 76.12 361 SER A C 1
ATOM 2944 O O . SER A 1 361 ? 16.265 1.246 -9.922 1.00 76.12 361 SER A O 1
ATOM 2946 N N . ARG A 1 362 ? 16.127 -0.820 -9.059 1.00 76.12 362 ARG A N 1
ATOM 2947 C CA . ARG A 1 362 ? 16.098 -1.519 -10.355 1.00 76.12 362 ARG A CA 1
ATOM 2948 C C . ARG A 1 362 ? 14.920 -1.069 -11.225 1.00 76.12 362 ARG A C 1
ATOM 2950 O O . ARG A 1 362 ? 15.107 -0.859 -12.424 1.00 76.12 362 ARG A O 1
ATOM 2957 N N . GLN A 1 363 ? 13.735 -0.889 -10.643 1.00 79.44 363 GLN A N 1
ATOM 2958 C CA . GLN A 1 363 ? 12.542 -0.393 -11.334 1.00 79.44 363 GLN A CA 1
ATOM 2959 C C . GLN A 1 363 ? 12.709 1.070 -11.762 1.00 79.44 363 GLN A C 1
ATOM 2961 O O . GLN A 1 363 ? 12.531 1.369 -12.941 1.00 79.44 363 GLN A O 1
ATOM 2966 N N . THR A 1 364 ? 13.168 1.950 -10.866 1.00 81.12 364 THR A N 1
ATOM 2967 C CA . THR A 1 364 ? 13.477 3.363 -11.163 1.00 81.12 364 THR A CA 1
ATOM 2968 C C . THR A 1 364 ? 14.465 3.483 -12.329 1.00 81.12 364 THR A C 1
ATOM 2970 O O . THR A 1 364 ? 14.197 4.178 -13.310 1.00 81.12 364 THR A O 1
ATOM 2973 N N . ILE A 1 365 ? 15.579 2.743 -12.287 1.00 74.56 365 ILE A N 1
ATOM 2974 C CA . ILE A 1 365 ? 16.590 2.726 -13.355 1.00 74.56 365 ILE A CA 1
ATOM 2975 C C . ILE A 1 365 ? 16.002 2.172 -14.664 1.00 74.56 365 ILE A C 1
ATOM 2977 O O . ILE A 1 365 ? 16.295 2.692 -15.741 1.00 74.56 365 ILE A O 1
ATOM 2981 N N . ASN A 1 366 ? 15.141 1.152 -14.612 1.00 74.19 366 ASN A N 1
ATOM 2982 C CA . ASN A 1 366 ? 14.468 0.625 -15.803 1.00 74.19 366 ASN A CA 1
ATOM 2983 C C . ASN A 1 366 ? 13.445 1.606 -16.405 1.00 74.19 366 ASN A C 1
ATOM 2985 O O . ASN A 1 366 ? 13.333 1.667 -17.631 1.00 74.19 366 ASN A O 1
ATOM 2989 N N . SER A 1 367 ? 12.776 2.421 -15.589 1.00 80.75 367 SER A N 1
ATOM 2990 C CA . SER A 1 367 ? 11.916 3.518 -16.050 1.00 80.75 367 SER A CA 1
ATOM 2991 C C . SER A 1 367 ? 12.722 4.672 -16.660 1.00 80.75 367 SER A C 1
ATOM 2993 O O . SER A 1 367 ? 12.350 5.186 -17.713 1.00 80.75 367 SER A O 1
ATOM 2995 N N . LEU A 1 368 ? 13.881 5.030 -16.094 1.00 78.69 368 LEU A N 1
ATOM 2996 C CA . LEU A 1 368 ? 14.803 5.988 -16.726 1.00 78.69 368 LEU A CA 1
ATOM 2997 C C . LEU A 1 368 ? 15.311 5.466 -18.087 1.00 78.69 368 LEU A C 1
ATOM 2999 O O . LEU A 1 368 ? 15.295 6.200 -19.079 1.00 78.69 368 LEU A O 1
ATOM 3003 N N . ARG A 1 369 ? 15.675 4.176 -18.165 1.00 71.50 369 ARG A N 1
ATOM 3004 C CA . ARG A 1 369 ? 16.090 3.495 -19.407 1.00 71.50 369 ARG A CA 1
ATOM 3005 C C . ARG A 1 369 ? 15.001 3.460 -20.475 1.00 71.50 369 ARG A C 1
ATOM 3007 O O . ARG A 1 369 ? 15.332 3.545 -21.655 1.00 71.50 369 ARG A O 1
ATOM 3014 N N . SER A 1 370 ? 13.734 3.258 -20.108 1.00 73.25 370 SER A N 1
ATOM 3015 C CA . SER A 1 370 ? 12.643 3.170 -21.088 1.00 73.25 370 SER A CA 1
ATOM 3016 C C . SER A 1 370 ? 12.334 4.539 -21.697 1.00 73.25 370 SER A C 1
ATOM 3018 O O . SER A 1 370 ? 12.208 4.640 -22.916 1.00 73.25 370 SER A O 1
ATOM 3020 N N . MET A 1 371 ? 12.353 5.608 -20.890 1.00 69.94 371 MET A N 1
ATOM 3021 C CA . MET A 1 371 ? 12.197 6.993 -21.360 1.00 69.94 371 MET A CA 1
ATOM 3022 C C . MET A 1 371 ? 13.304 7.441 -22.329 1.00 69.94 371 MET A C 1
ATOM 3024 O O . MET A 1 371 ? 13.063 8.298 -23.175 1.00 69.94 371 MET A O 1
ATOM 3028 N N . GLN A 1 372 ? 14.507 6.864 -22.243 1.00 64.44 372 GLN A N 1
ATOM 3029 C CA . GLN A 1 372 ? 15.609 7.146 -23.174 1.00 64.44 372 GLN A CA 1
ATOM 3030 C C . GLN A 1 372 ? 15.464 6.447 -24.539 1.00 64.44 372 GLN A C 1
ATOM 3032 O O . GLN A 1 372 ? 16.122 6.848 -25.495 1.00 64.44 372 GLN A O 1
ATOM 3037 N N . LYS A 1 373 ? 14.633 5.402 -24.663 1.00 59.41 373 LYS A N 1
ATOM 3038 C CA . LYS A 1 373 ? 14.640 4.480 -25.817 1.00 59.41 373 LYS A CA 1
ATOM 3039 C C . LYS A 1 373 ? 13.614 4.819 -26.902 1.00 59.41 373 LYS A C 1
ATOM 3041 O O . LYS A 1 373 ? 12.970 3.932 -27.458 1.00 59.41 373 LYS A O 1
ATOM 3046 N N . TYR A 1 374 ? 13.521 6.097 -27.265 1.00 47.72 374 TYR A N 1
ATOM 3047 C CA . TYR A 1 374 ? 12.832 6.523 -28.487 1.00 47.72 374 TYR A CA 1
ATOM 3048 C C . TYR A 1 374 ? 13.749 6.376 -29.712 1.00 47.72 374 TYR A C 1
ATOM 3050 O O . TYR A 1 374 ? 14.349 7.335 -30.189 1.00 47.72 374 TYR A O 1
ATOM 3058 N N . SER A 1 375 ? 13.849 5.148 -30.226 1.00 48.12 375 SER A N 1
ATOM 3059 C CA . SER A 1 375 ? 14.430 4.856 -31.541 1.00 48.12 375 SER A CA 1
ATOM 3060 C C . SER A 1 375 ? 13.637 3.747 -32.237 1.00 48.12 375 SER A C 1
ATOM 3062 O O . SER A 1 375 ? 13.366 2.696 -31.651 1.00 48.12 375 SER A O 1
ATOM 3064 N N . ARG A 1 376 ? 13.236 3.986 -33.490 1.00 51.66 376 ARG A N 1
ATOM 3065 C CA . ARG A 1 376 ? 12.526 3.014 -34.333 1.00 51.66 376 ARG A CA 1
ATOM 3066 C C . ARG A 1 376 ? 13.538 2.090 -35.012 1.00 51.66 376 ARG A C 1
ATOM 3068 O O . ARG A 1 376 ? 14.077 2.424 -36.060 1.00 51.66 376 ARG A O 1
ATOM 3075 N N . SER A 1 377 ? 13.753 0.904 -34.446 1.00 50.59 377 SER A N 1
ATOM 3076 C CA . SER A 1 377 ? 14.453 -0.177 -35.155 1.00 50.59 377 SER A CA 1
ATOM 3077 C C . SER A 1 377 ? 13.584 -0.696 -36.306 1.00 50.59 377 SER A C 1
ATOM 3079 O O . SER A 1 377 ? 12.381 -0.900 -36.127 1.00 50.59 377 SER A O 1
ATOM 3081 N N . SER A 1 378 ? 14.179 -0.965 -37.470 1.00 54.62 378 SER A N 1
ATOM 3082 C CA . SER A 1 378 ? 13.449 -1.565 -38.593 1.00 54.62 378 SER A CA 1
ATOM 3083 C C . SER A 1 378 ? 13.086 -3.034 -38.327 1.00 54.62 378 SER A C 1
ATOM 3085 O O . SER A 1 378 ? 13.722 -3.728 -37.529 1.00 54.62 378 SER A O 1
ATOM 3087 N N . THR A 1 379 ? 12.073 -3.547 -39.030 1.00 56.66 379 THR A N 1
ATOM 3088 C CA . THR A 1 379 ? 11.594 -4.936 -38.885 1.00 56.66 379 THR A CA 1
ATOM 3089 C C . THR A 1 379 ? 12.638 -5.992 -39.271 1.00 56.66 379 THR A C 1
ATOM 3091 O O . THR A 1 379 ? 12.637 -7.084 -38.702 1.00 56.66 379 THR A O 1
ATOM 3094 N N . LEU A 1 380 ? 13.564 -5.672 -40.182 1.00 57.31 380 LEU A N 1
ATOM 3095 C CA . LEU A 1 380 ? 14.665 -6.562 -40.574 1.00 57.31 380 LEU A CA 1
ATOM 3096 C C . LEU A 1 380 ? 15.784 -6.594 -39.520 1.00 57.31 380 LEU A C 1
ATOM 3098 O O . LEU A 1 380 ? 16.272 -7.668 -39.159 1.00 57.31 380 LEU A O 1
ATOM 3102 N N . GLU A 1 381 ? 16.151 -5.438 -38.961 1.00 58.97 381 GLU A N 1
ATOM 3103 C CA . GLU A 1 381 ? 17.098 -5.368 -37.841 1.00 58.97 381 GLU A CA 1
ATOM 3104 C C . GLU A 1 381 ? 16.543 -6.060 -36.598 1.00 58.97 381 GLU A C 1
ATOM 3106 O O . GLU A 1 381 ? 17.287 -6.757 -35.907 1.00 58.97 381 GLU A O 1
ATOM 3111 N N . ALA A 1 382 ? 15.238 -5.925 -36.342 1.00 59.59 382 ALA A N 1
ATOM 3112 C CA . ALA A 1 382 ? 14.568 -6.610 -35.247 1.00 59.59 382 ALA A CA 1
ATOM 3113 C C . ALA A 1 382 ? 14.788 -8.128 -35.329 1.00 59.59 382 ALA A C 1
ATOM 3115 O O . ALA A 1 382 ? 15.205 -8.722 -34.337 1.00 59.59 382 ALA A O 1
ATOM 3116 N N . PHE A 1 383 ? 14.605 -8.760 -36.496 1.00 65.06 383 PHE A N 1
ATOM 3117 C CA . PHE A 1 383 ? 14.845 -10.202 -36.654 1.00 65.06 383 PHE A CA 1
ATOM 3118 C C . PHE A 1 383 ? 16.309 -10.592 -36.370 1.00 65.06 383 PHE A C 1
ATOM 3120 O O . PHE A 1 383 ? 16.569 -11.567 -35.663 1.00 65.06 383 PHE A O 1
ATOM 3127 N N . SER A 1 384 ? 17.274 -9.786 -36.827 1.00 71.31 384 SER A N 1
ATOM 3128 C CA . SER A 1 384 ? 18.705 -9.975 -36.526 1.00 71.31 384 SER A CA 1
ATOM 3129 C C . SER A 1 384 ? 19.016 -9.831 -35.025 1.00 71.31 384 SER A C 1
ATOM 3131 O O . SER A 1 384 ? 19.765 -10.627 -34.452 1.00 71.31 384 SER A O 1
ATOM 3133 N N . GLN A 1 385 ? 18.389 -8.867 -34.344 1.00 71.06 385 GLN A N 1
ATOM 3134 C CA . GLN A 1 385 ? 18.494 -8.701 -32.892 1.00 71.06 385 GLN A CA 1
ATOM 3135 C C . GLN A 1 385 ? 17.830 -9.852 -32.122 1.00 71.06 385 GLN A C 1
ATOM 3137 O O . GLN A 1 385 ? 18.386 -10.297 -31.119 1.00 71.06 385 GLN A O 1
ATOM 3142 N N . TRP A 1 386 ? 16.675 -10.354 -32.572 1.00 75.31 386 TRP A N 1
ATOM 3143 C CA . TRP A 1 386 ? 16.014 -11.530 -31.994 1.00 75.31 386 TRP A CA 1
ATOM 3144 C C . TRP A 1 386 ? 16.900 -12.772 -32.121 1.00 75.31 386 TRP A C 1
ATOM 3146 O O . TRP A 1 386 ? 17.144 -13.438 -31.118 1.00 75.31 386 TRP A O 1
ATOM 3156 N N . ALA A 1 387 ? 17.475 -13.033 -33.300 1.00 76.75 387 ALA A N 1
ATOM 3157 C CA . ALA A 1 387 ? 18.416 -14.135 -33.500 1.00 76.75 387 ALA A CA 1
ATOM 3158 C C . ALA A 1 387 ? 19.626 -14.045 -32.547 1.00 76.75 387 ALA A C 1
ATOM 3160 O O . ALA A 1 387 ? 19.955 -15.022 -31.873 1.00 76.75 387 ALA A O 1
ATOM 3161 N N . LYS A 1 388 ? 20.235 -12.856 -32.405 1.00 82.81 388 LYS A N 1
ATOM 3162 C CA . LYS A 1 388 ? 21.336 -12.612 -31.452 1.00 82.81 388 LYS A CA 1
ATOM 3163 C C . LYS A 1 388 ? 20.919 -12.790 -29.984 1.00 82.81 388 LYS A C 1
ATOM 3165 O O . LYS A 1 388 ? 21.702 -13.319 -29.203 1.00 82.81 388 LYS A O 1
ATOM 3170 N N . LYS A 1 389 ? 19.703 -12.384 -29.598 1.00 82.12 389 LYS A N 1
ATOM 3171 C CA . LYS A 1 389 ? 19.168 -12.541 -28.228 1.00 82.12 389 LYS A CA 1
ATOM 3172 C C . LYS A 1 389 ? 18.787 -13.987 -27.889 1.00 82.12 389 LYS A C 1
ATOM 3174 O O . LYS A 1 389 ? 18.888 -14.374 -26.730 1.00 82.12 389 LYS A O 1
ATOM 3179 N N . LEU A 1 390 ? 18.374 -14.782 -28.877 1.00 87.50 390 LEU A N 1
ATOM 3180 C CA . LEU A 1 390 ? 17.992 -16.189 -28.701 1.00 87.50 390 LEU A CA 1
ATOM 3181 C C . LEU A 1 390 ? 19.181 -17.158 -28.818 1.00 87.50 390 LEU A C 1
ATOM 3183 O O . LEU A 1 390 ? 19.130 -18.253 -28.257 1.00 87.50 390 LEU A O 1
ATOM 3187 N N . GLN A 1 391 ? 20.277 -16.767 -29.481 1.00 88.62 391 GLN A N 1
ATOM 3188 C CA . GLN A 1 391 ? 21.475 -17.605 -29.617 1.00 88.62 391 GLN A CA 1
ATOM 3189 C C . GLN A 1 391 ? 22.024 -18.136 -28.272 1.00 88.62 391 GLN A C 1
ATOM 3191 O O . GLN A 1 391 ? 22.337 -19.327 -28.229 1.00 88.62 391 GLN A O 1
ATOM 3196 N N . PRO A 1 392 ? 22.117 -17.358 -27.170 1.00 91.38 392 PRO A N 1
ATOM 3197 C CA . PRO A 1 392 ? 22.571 -17.877 -25.877 1.00 91.38 392 PRO A CA 1
ATOM 3198 C C . PRO A 1 392 ? 21.665 -18.978 -25.316 1.00 91.38 392 PRO A C 1
ATOM 3200 O O . PRO A 1 392 ? 22.172 -19.954 -24.771 1.00 91.38 392 PRO A O 1
ATOM 3203 N N . VAL A 1 393 ? 20.344 -18.872 -25.506 1.00 89.94 393 VAL A N 1
ATOM 3204 C CA . VAL A 1 393 ? 19.371 -19.893 -25.078 1.00 89.94 393 VAL A CA 1
ATOM 3205 C C . VAL A 1 393 ? 19.567 -21.179 -25.881 1.00 89.94 393 VAL A C 1
ATOM 3207 O O . VAL A 1 393 ? 19.679 -22.259 -25.307 1.00 89.94 393 VAL A O 1
ATOM 3210 N N . LEU A 1 394 ? 19.712 -21.067 -27.206 1.00 85.19 394 LEU A N 1
ATOM 3211 C CA . LEU A 1 394 ? 19.989 -22.208 -28.086 1.00 85.19 394 LEU A CA 1
ATOM 3212 C C . LEU A 1 394 ? 21.361 -22.849 -27.809 1.00 85.19 394 LEU A C 1
ATOM 3214 O O . LEU A 1 394 ? 21.508 -24.064 -27.930 1.00 85.19 394 LEU A O 1
ATOM 3218 N N . ALA A 1 395 ? 22.367 -22.056 -27.432 1.00 88.06 395 ALA A N 1
ATOM 3219 C CA . ALA A 1 395 ? 23.688 -22.550 -27.048 1.00 88.06 395 ALA A CA 1
ATOM 3220 C C . ALA A 1 395 ? 23.659 -23.259 -25.683 1.00 88.06 395 ALA A C 1
ATOM 3222 O O . ALA A 1 395 ? 24.274 -24.313 -25.532 1.00 88.06 395 ALA A O 1
ATOM 3223 N N . PHE A 1 396 ? 22.910 -22.724 -24.714 1.00 88.44 396 PHE A N 1
ATOM 3224 C CA . PHE A 1 396 ? 22.699 -23.343 -23.406 1.00 88.44 396 PHE A CA 1
ATOM 3225 C C . PHE A 1 396 ? 21.934 -24.668 -23.527 1.00 88.44 396 PHE A C 1
ATOM 3227 O O . PHE A 1 396 ? 22.406 -25.681 -23.021 1.00 88.44 396 PHE A O 1
ATOM 3234 N N . TRP A 1 397 ? 20.840 -24.699 -24.296 1.00 84.06 397 TRP A N 1
ATOM 3235 C CA . TRP A 1 397 ? 20.097 -25.926 -24.613 1.00 84.06 397 TRP A CA 1
ATOM 3236 C C . TRP A 1 397 ? 20.998 -26.991 -25.255 1.00 84.06 397 TRP A C 1
ATOM 3238 O O . TRP A 1 397 ? 21.076 -28.122 -24.778 1.00 84.06 397 TRP A O 1
ATOM 3248 N N . LYS A 1 398 ? 21.768 -26.618 -26.289 1.00 84.00 398 LYS A N 1
ATOM 3249 C CA . LYS A 1 398 ? 22.745 -27.525 -26.916 1.00 84.00 398 LYS A CA 1
ATOM 3250 C C . LYS A 1 398 ? 23.800 -28.030 -25.928 1.00 84.00 398 LYS A C 1
ATOM 3252 O O . LYS A 1 398 ? 24.199 -29.182 -26.038 1.00 84.00 398 LYS A O 1
ATOM 3257 N N . ARG A 1 399 ? 24.232 -27.210 -24.964 1.00 86.12 399 ARG A N 1
ATOM 3258 C CA . ARG A 1 399 ? 25.193 -27.609 -23.924 1.00 86.12 399 ARG A CA 1
ATOM 3259 C C . ARG A 1 399 ? 24.590 -28.554 -22.878 1.00 86.12 399 ARG A C 1
ATOM 3261 O O . ARG A 1 399 ? 25.298 -29.443 -22.420 1.00 86.12 399 ARG A O 1
ATOM 3268 N N . LEU A 1 400 ? 23.312 -28.403 -22.522 1.00 82.00 400 LEU A N 1
ATOM 3269 C CA . LEU A 1 400 ? 22.613 -29.318 -21.607 1.00 82.00 400 LEU A CA 1
ATOM 3270 C C . LEU A 1 400 ? 22.419 -30.718 -22.213 1.00 82.00 400 LEU A C 1
ATOM 3272 O O . LEU A 1 400 ? 22.589 -31.721 -21.522 1.00 82.00 400 LEU A O 1
ATOM 3276 N N . HIS A 1 401 ? 22.102 -30.789 -23.508 1.00 75.50 401 HIS A N 1
ATOM 3277 C CA . HIS A 1 401 ? 21.834 -32.055 -24.203 1.00 75.50 401 HIS A CA 1
ATOM 3278 C C . HIS A 1 401 ? 23.063 -32.679 -24.886 1.00 75.50 401 HIS A C 1
ATOM 3280 O O . HIS A 1 401 ? 22.968 -33.772 -25.429 1.00 75.50 401 HIS A O 1
ATOM 3286 N N . GLN A 1 402 ? 24.238 -32.045 -24.810 1.00 76.75 402 GLN A N 1
ATOM 3287 C CA . GLN A 1 402 ? 25.486 -32.496 -25.454 1.00 76.75 402 GLN A CA 1
ATOM 3288 C C . GLN A 1 402 ? 26.037 -33.848 -24.961 1.00 76.75 402 GLN A C 1
ATOM 3290 O O . GLN A 1 402 ? 26.981 -34.360 -25.558 1.00 76.75 402 GLN A O 1
ATOM 3295 N N . GLN A 1 403 ? 25.495 -34.395 -23.869 1.00 70.19 403 GLN A N 1
ATOM 3296 C CA . GLN A 1 403 ? 25.918 -35.664 -23.258 1.00 70.19 403 GLN A CA 1
ATOM 3297 C C . GLN A 1 403 ? 24.737 -36.585 -22.888 1.00 70.19 403 GLN A C 1
ATOM 3299 O O . GLN A 1 403 ? 24.960 -37.632 -22.291 1.00 70.19 403 GLN A O 1
ATOM 3304 N N . ASN A 1 404 ? 23.492 -36.197 -23.204 1.00 67.38 404 ASN A N 1
ATOM 3305 C CA . ASN A 1 404 ? 22.280 -36.829 -22.673 1.00 67.38 404 ASN A CA 1
ATOM 3306 C C . ASN A 1 404 ? 21.249 -37.107 -23.780 1.00 67.38 404 ASN A C 1
ATOM 3308 O O . ASN A 1 404 ? 20.382 -36.271 -24.049 1.00 67.38 404 ASN A O 1
ATOM 3312 N N . ASP A 1 405 ? 21.267 -38.319 -24.337 1.00 65.31 405 ASP A N 1
ATOM 3313 C CA . ASP A 1 405 ? 20.292 -38.799 -25.335 1.00 65.31 405 ASP A CA 1
ATOM 3314 C C . ASP A 1 405 ? 18.897 -39.122 -24.749 1.00 65.31 405 ASP A C 1
ATOM 3316 O O . ASP A 1 405 ? 18.075 -39.773 -25.388 1.00 65.31 405 ASP A O 1
ATOM 3320 N N . LEU A 1 406 ? 18.583 -38.630 -23.543 1.00 62.97 406 LEU A N 1
ATOM 3321 C CA . LEU A 1 406 ? 17.318 -38.863 -22.825 1.00 62.97 406 LEU A CA 1
ATOM 3322 C C . LEU A 1 406 ? 16.068 -38.454 -23.628 1.00 62.97 406 LEU A C 1
ATOM 3324 O O . LEU A 1 406 ? 15.009 -39.042 -23.448 1.00 62.97 406 LEU A O 1
ATOM 3328 N N . LEU A 1 407 ? 16.191 -37.491 -24.549 1.00 62.75 407 LEU A N 1
ATOM 3329 C CA . LEU A 1 407 ? 15.107 -37.076 -25.457 1.00 62.75 407 LEU A CA 1
ATOM 3330 C C . LEU A 1 407 ? 14.816 -38.088 -26.587 1.00 62.75 407 LEU A C 1
ATOM 3332 O O . LEU A 1 407 ? 13.842 -37.914 -27.318 1.00 62.75 407 LEU A O 1
ATOM 3336 N N . GLN A 1 408 ? 15.666 -39.107 -26.750 1.00 63.03 408 GLN A N 1
ATOM 3337 C CA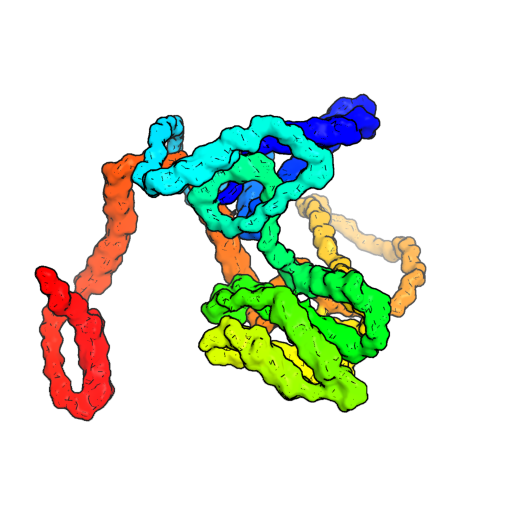 . GLN A 1 408 ? 15.529 -40.211 -27.709 1.00 63.03 408 GLN A CA 1
ATOM 3338 C C . GLN A 1 408 ? 15.277 -41.562 -27.015 1.00 63.03 408 GLN A C 1
ATOM 3340 O O . GLN A 1 408 ? 15.171 -42.583 -27.692 1.00 63.03 408 GLN A O 1
ATOM 3345 N N . ALA A 1 409 ? 15.203 -41.593 -25.681 1.00 65.19 409 ALA A N 1
ATOM 3346 C CA . ALA A 1 409 ? 14.980 -42.821 -24.932 1.00 65.19 409 ALA A CA 1
ATOM 3347 C C . ALA A 1 409 ? 13.543 -43.328 -25.136 1.00 65.19 409 ALA A C 1
ATOM 3349 O O . ALA A 1 409 ? 12.579 -42.630 -24.816 1.00 65.19 409 ALA A O 1
ATOM 3350 N N . GLU A 1 410 ? 13.397 -44.556 -25.638 1.00 62.72 410 GLU A N 1
ATOM 3351 C CA . GLU A 1 410 ? 12.106 -45.245 -25.656 1.00 62.72 410 GLU A CA 1
ATOM 3352 C C . GLU A 1 410 ? 11.684 -45.559 -24.217 1.00 62.72 410 GLU A C 1
ATOM 3354 O O . GLU A 1 410 ? 12.279 -46.403 -23.539 1.00 62.72 410 GLU A O 1
ATOM 3359 N N . LEU A 1 411 ? 10.658 -44.849 -23.750 1.00 67.44 411 LEU A N 1
ATOM 3360 C CA . LEU A 1 411 ? 10.009 -45.131 -22.479 1.00 67.44 411 LEU A CA 1
ATOM 3361 C C . LEU A 1 411 ? 9.338 -46.506 -22.545 1.00 67.44 411 LEU A C 1
ATOM 3363 O O . LEU A 1 411 ? 8.752 -46.880 -23.562 1.00 67.44 411 LEU A O 1
ATOM 3367 N N . LYS A 1 412 ? 9.433 -47.256 -21.449 1.00 66.00 412 LYS A N 1
ATOM 3368 C CA . LYS A 1 412 ? 8.712 -48.514 -21.270 1.00 66.00 412 LYS A CA 1
ATOM 3369 C C . LYS A 1 412 ? 7.661 -48.315 -20.199 1.00 66.00 412 LYS A C 1
ATOM 33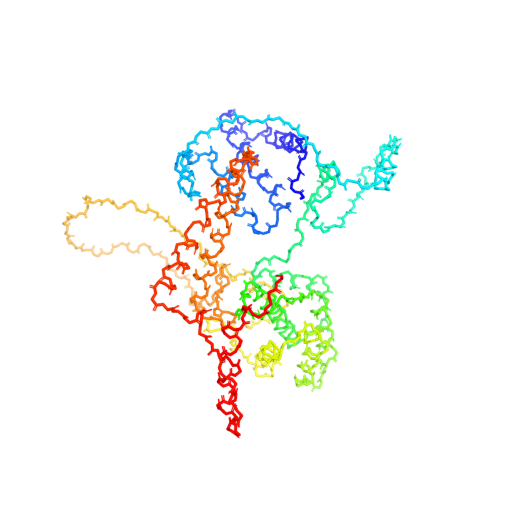71 O O . LYS A 1 412 ? 8.010 -48.014 -19.058 1.00 66.00 412 LYS A O 1
ATOM 3376 N N . ASP A 1 413 ? 6.408 -48.541 -20.569 1.00 65.56 413 ASP A N 1
ATOM 3377 C CA . ASP A 1 413 ? 5.339 -48.761 -19.606 1.00 65.56 413 ASP A CA 1
ATOM 3378 C C . ASP A 1 413 ? 5.722 -49.925 -18.681 1.00 65.56 413 ASP A C 1
ATOM 3380 O O . ASP A 1 413 ? 6.350 -50.905 -19.102 1.00 65.56 413 ASP A O 1
ATOM 3384 N N . SER A 1 414 ? 5.372 -49.811 -17.403 1.00 64.94 414 SER A N 1
ATOM 3385 C CA . SER A 1 414 ? 5.618 -50.861 -16.419 1.00 64.94 414 SER A CA 1
ATOM 3386 C C . SER A 1 414 ? 4.361 -51.037 -15.577 1.00 64.94 414 SER A C 1
ATOM 3388 O O . SER A 1 414 ? 4.026 -50.139 -14.802 1.00 64.94 414 SER A O 1
ATOM 3390 N N . ASP A 1 415 ? 3.721 -52.203 -15.684 1.00 64.69 415 ASP A N 1
ATOM 3391 C CA . ASP A 1 415 ? 2.515 -52.602 -14.937 1.00 64.69 415 ASP A CA 1
ATOM 3392 C C . ASP A 1 415 ? 2.816 -52.890 -13.446 1.00 64.69 415 ASP A C 1
ATOM 3394 O O . ASP A 1 415 ? 2.449 -53.927 -12.887 1.00 64.69 415 ASP A O 1
ATOM 3398 N N . SER A 1 416 ? 3.573 -52.003 -12.799 1.00 73.88 416 SER A N 1
ATOM 3399 C CA . SER A 1 416 ? 4.005 -52.148 -11.413 1.00 73.88 416 SER A CA 1
ATOM 3400 C C . SER A 1 416 ? 2.864 -51.832 -10.456 1.00 73.88 416 SER A C 1
ATOM 3402 O O . SER A 1 416 ? 2.273 -50.758 -10.502 1.00 73.88 416 SER A O 1
ATOM 3404 N N . THR A 1 417 ? 2.602 -52.739 -9.518 1.00 76.00 417 THR A N 1
ATOM 3405 C CA . THR A 1 417 ? 1.603 -52.538 -8.458 1.00 76.00 417 THR A CA 1
ATOM 3406 C C . THR A 1 417 ? 2.120 -51.704 -7.277 1.00 76.00 417 THR A C 1
ATOM 3408 O O . THR A 1 417 ? 1.427 -51.591 -6.268 1.00 76.00 417 THR A O 1
ATOM 3411 N N . ASP A 1 418 ? 3.345 -51.171 -7.351 1.00 87.50 418 ASP A N 1
ATOM 3412 C CA . ASP A 1 418 ? 3.920 -50.283 -6.334 1.00 87.50 418 ASP A CA 1
ATOM 3413 C C . ASP A 1 418 ? 3.638 -48.810 -6.703 1.00 87.50 418 ASP A C 1
ATOM 3415 O O . ASP A 1 418 ? 4.139 -48.343 -7.732 1.00 87.50 418 ASP A O 1
ATOM 3419 N N . PRO A 1 419 ? 2.888 -48.051 -5.877 1.00 86.50 419 PRO A N 1
ATOM 3420 C CA . PRO A 1 419 ? 2.509 -46.673 -6.189 1.00 86.50 419 PRO A CA 1
ATOM 3421 C C . PRO A 1 419 ? 3.696 -45.698 -6.233 1.00 86.50 419 PRO A C 1
ATOM 3423 O O . PRO A 1 419 ? 3.583 -44.639 -6.844 1.00 86.50 419 PRO A O 1
ATOM 3426 N N . ILE A 1 420 ? 4.839 -46.022 -5.616 1.00 87.94 420 ILE A N 1
ATOM 3427 C CA . ILE A 1 420 ? 6.054 -45.200 -5.720 1.00 87.94 420 ILE A CA 1
ATOM 3428 C C . ILE A 1 420 ? 6.683 -45.388 -7.105 1.00 87.94 420 ILE A C 1
ATOM 3430 O O . ILE A 1 420 ? 7.129 -44.418 -7.716 1.00 87.94 420 ILE A O 1
ATOM 3434 N N . ILE A 1 421 ? 6.689 -46.620 -7.620 1.00 84.94 421 ILE A N 1
ATOM 3435 C CA . ILE A 1 421 ? 7.195 -46.929 -8.964 1.00 84.94 421 ILE A CA 1
ATOM 3436 C C . ILE A 1 421 ? 6.258 -46.342 -10.029 1.00 84.94 421 ILE A C 1
ATOM 3438 O O . ILE A 1 421 ? 6.741 -45.733 -10.977 1.00 84.94 421 ILE A O 1
ATOM 3442 N N . ASP A 1 422 ? 4.941 -46.446 -9.845 1.00 83.88 422 ASP A N 1
ATOM 3443 C CA . ASP A 1 422 ? 3.938 -45.838 -10.731 1.00 83.88 422 ASP A CA 1
ATOM 3444 C C . ASP A 1 422 ? 4.051 -44.300 -10.788 1.00 83.88 422 ASP A C 1
ATOM 3446 O O . ASP A 1 422 ? 4.106 -43.709 -11.869 1.00 83.88 422 ASP A O 1
ATOM 3450 N N . MET A 1 423 ? 4.221 -43.640 -9.634 1.00 85.56 423 MET A N 1
ATOM 3451 C CA . MET A 1 423 ? 4.498 -42.199 -9.562 1.00 85.56 423 MET A CA 1
ATOM 3452 C C . MET A 1 423 ? 5.802 -41.825 -10.287 1.00 85.56 423 MET A C 1
ATOM 3454 O O . MET A 1 423 ? 5.821 -40.870 -11.062 1.00 85.56 423 MET A O 1
ATOM 3458 N N . LEU A 1 424 ? 6.891 -42.574 -10.075 1.00 84.44 424 LEU A N 1
ATOM 3459 C CA . LEU A 1 424 ? 8.177 -42.319 -10.738 1.00 84.44 424 LEU A CA 1
ATOM 3460 C C . LEU A 1 424 ? 8.110 -42.556 -12.254 1.00 84.44 424 LEU A C 1
ATOM 3462 O O . LEU A 1 424 ? 8.694 -41.787 -13.017 1.00 84.44 424 LEU A O 1
ATOM 3466 N N . ASN A 1 425 ? 7.369 -43.570 -12.704 1.00 81.25 425 ASN A N 1
ATOM 3467 C CA . ASN A 1 425 ? 7.088 -43.788 -14.120 1.00 81.25 425 ASN A CA 1
ATOM 3468 C C . ASN A 1 425 ? 6.264 -42.637 -14.702 1.00 81.25 425 ASN A C 1
ATOM 3470 O O . ASN A 1 425 ? 6.574 -42.169 -15.794 1.00 81.25 425 ASN A O 1
ATOM 3474 N N . THR A 1 426 ? 5.249 -42.160 -13.981 1.00 82.19 426 THR A N 1
ATOM 3475 C CA . THR A 1 426 ? 4.393 -41.040 -14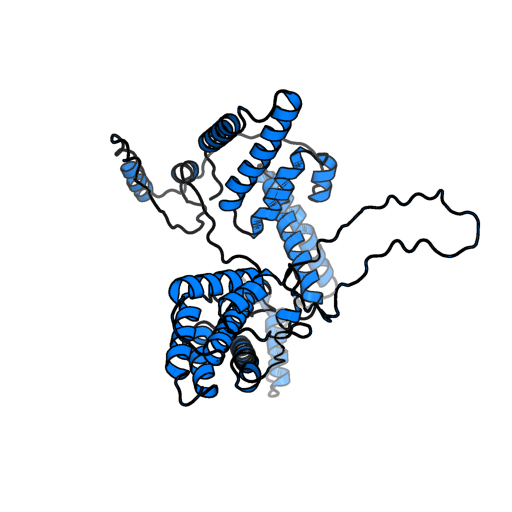.398 1.00 82.19 426 THR A CA 1
ATOM 3476 C C . THR A 1 426 ? 5.205 -39.751 -14.554 1.00 82.19 426 THR A C 1
ATOM 3478 O O . THR A 1 426 ? 5.142 -39.112 -15.603 1.00 82.19 426 THR A O 1
ATOM 3481 N N . GLU A 1 427 ? 6.051 -39.410 -13.579 1.00 84.50 427 GLU A N 1
ATOM 3482 C CA . GLU A 1 427 ? 6.979 -38.270 -13.662 1.00 84.50 427 GLU A CA 1
ATOM 3483 C C . GLU A 1 427 ? 8.006 -38.430 -14.798 1.00 84.50 427 GLU A C 1
ATOM 3485 O O . GLU A 1 427 ? 8.283 -37.475 -15.525 1.00 84.50 427 GLU A O 1
ATOM 3490 N N . MET A 1 428 ? 8.528 -39.640 -15.030 1.00 79.88 428 MET A N 1
ATOM 3491 C CA . MET A 1 428 ? 9.409 -39.921 -16.172 1.00 79.88 428 MET A CA 1
ATOM 3492 C C . MET A 1 428 ? 8.684 -39.716 -17.516 1.00 79.88 428 MET A C 1
ATOM 3494 O O . MET A 1 428 ? 9.259 -39.141 -18.444 1.00 79.88 428 MET A O 1
ATOM 3498 N N . HIS A 1 429 ? 7.411 -40.115 -17.612 1.00 77.94 429 HIS A N 1
ATOM 3499 C CA . HIS A 1 429 ? 6.576 -39.887 -18.792 1.00 77.94 429 HIS A CA 1
ATOM 3500 C C . HIS A 1 429 ? 6.224 -38.410 -18.995 1.00 77.94 429 HIS A C 1
ATOM 3502 O O . HIS A 1 429 ? 6.276 -37.948 -20.131 1.00 77.94 429 HIS A O 1
ATOM 3508 N N . PHE A 1 430 ? 5.953 -37.627 -17.948 1.00 78.38 430 PHE A N 1
ATOM 3509 C CA . PHE A 1 430 ? 5.767 -36.176 -18.097 1.00 78.38 430 PHE A CA 1
ATOM 3510 C C . PHE A 1 430 ? 7.075 -35.443 -18.438 1.00 78.38 430 PHE A C 1
ATOM 3512 O O . PHE A 1 430 ? 7.072 -34.551 -19.287 1.00 78.38 430 PHE A O 1
ATOM 3519 N N . GLY A 1 431 ? 8.201 -35.839 -17.837 1.00 75.56 431 GLY A N 1
ATOM 3520 C CA . GLY A 1 431 ? 9.507 -35.208 -18.049 1.00 75.56 431 GLY A CA 1
ATOM 3521 C C . GLY A 1 431 ? 10.119 -35.446 -19.436 1.00 75.56 431 GLY A C 1
ATOM 3522 O O . GLY A 1 431 ? 10.828 -34.578 -19.944 1.00 75.56 431 GLY A O 1
ATOM 3523 N N . ILE A 1 432 ? 9.842 -36.596 -20.065 1.00 76.25 432 ILE A N 1
ATOM 3524 C CA . ILE A 1 432 ? 10.378 -36.968 -21.393 1.00 76.25 432 ILE A CA 1
ATOM 3525 C C . ILE A 1 432 ? 9.300 -36.898 -22.494 1.00 76.25 432 ILE A C 1
ATOM 3527 O O . ILE A 1 432 ? 9.592 -36.555 -23.642 1.00 76.25 432 ILE A O 1
ATOM 3531 N N . GLY A 1 433 ? 8.034 -37.168 -22.164 1.00 63.16 433 GLY A N 1
ATOM 3532 C CA . GLY A 1 433 ? 6.929 -37.381 -23.108 1.00 63.16 433 GLY A CA 1
ATOM 3533 C C . GLY A 1 433 ? 6.386 -36.148 -23.833 1.00 63.16 433 GLY A C 1
ATOM 3534 O O . GLY A 1 433 ? 5.407 -36.269 -24.571 1.00 63.16 433 GLY A O 1
ATOM 3535 N N . VAL A 1 434 ? 7.022 -34.977 -23.714 1.00 54.00 434 VAL A N 1
ATOM 3536 C CA . VAL A 1 434 ? 6.665 -33.756 -24.472 1.00 54.00 434 VAL A CA 1
ATOM 3537 C C . VAL A 1 434 ? 6.704 -33.995 -25.997 1.00 54.00 434 VAL A C 1
ATOM 3539 O O . VAL A 1 434 ? 5.960 -33.367 -26.746 1.00 54.00 434 VAL A O 1
ATOM 3542 N N . ASN A 1 435 ? 7.490 -34.976 -26.461 1.00 50.19 435 ASN A N 1
ATOM 3543 C CA . ASN A 1 435 ? 7.565 -35.412 -27.864 1.00 50.19 435 ASN A CA 1
ATOM 3544 C C . ASN A 1 435 ? 6.337 -36.202 -28.383 1.00 50.19 435 ASN A C 1
ATOM 3546 O O . ASN A 1 435 ? 6.315 -36.559 -29.564 1.00 50.19 435 ASN A O 1
ATOM 3550 N N . SER A 1 436 ? 5.338 -36.503 -27.543 1.00 44.53 436 SER A N 1
ATOM 3551 C CA . SER A 1 436 ? 4.130 -37.252 -27.944 1.00 44.53 436 SER A CA 1
ATOM 3552 C C . SER A 1 436 ? 3.147 -36.424 -28.785 1.00 44.53 436 SER A C 1
ATOM 3554 O O . SER A 1 436 ? 2.497 -36.969 -29.677 1.00 44.53 436 SER A O 1
ATOM 3556 N N . TYR A 1 437 ? 3.099 -35.102 -28.590 1.00 42.91 437 TYR A N 1
ATOM 3557 C CA . TYR A 1 437 ? 2.304 -34.176 -29.407 1.00 42.91 437 TYR A CA 1
ATOM 3558 C C . TYR A 1 437 ? 3.020 -33.825 -30.721 1.00 42.91 437 TYR A C 1
ATOM 3560 O O . TYR A 1 437 ? 3.434 -32.687 -30.947 1.00 42.91 437 TYR A O 1
ATOM 3568 N N . ARG A 1 438 ? 3.165 -34.816 -31.608 1.00 38.59 438 ARG A N 1
ATOM 3569 C CA . ARG A 1 438 ? 3.552 -34.569 -33.005 1.00 38.59 438 ARG A CA 1
ATOM 3570 C C . ARG A 1 438 ? 2.367 -33.968 -33.770 1.00 38.59 438 ARG A C 1
ATOM 3572 O O . ARG A 1 438 ? 1.323 -34.609 -33.873 1.00 38.59 438 ARG A O 1
ATOM 3579 N N . LEU A 1 439 ? 2.564 -32.751 -34.282 1.00 33.09 439 LEU A N 1
ATOM 3580 C CA . LEU A 1 439 ? 1.745 -32.124 -35.330 1.00 33.09 439 LEU A CA 1
ATOM 3581 C C . LEU A 1 439 ? 2.011 -32.771 -36.700 1.00 33.09 439 LEU A C 1
ATOM 3583 O O . LEU A 1 439 ? 3.162 -33.222 -36.910 1.00 33.09 439 LEU A O 1
#

Solvent-accessible surface area (backbone atoms only — not comparable to full-atom values): 27830 Å² total; per-residue (Å²): 107,97,47,75,41,66,67,60,55,50,56,49,49,52,50,52,54,62,69,60,67,76,79,59,90,56,65,68,68,39,51,50,56,52,46,56,50,50,54,52,51,50,53,52,59,54,53,40,48,40,54,77,83,49,45,60,48,47,50,56,60,61,53,43,81,82,76,55,56,73,67,60,49,31,50,74,51,69,47,84,88,80,92,88,86,90,85,83,91,85,83,84,94,76,83,60,79,73,63,56,62,60,60,54,67,74,67,78,82,80,93,70,85,74,58,95,84,67,80,88,87,87,88,82,79,95,44,90,82,60,64,62,66,72,37,22,81,47,91,62,70,53,90,67,84,62,76,46,51,63,47,40,34,51,50,53,46,48,62,47,47,81,74,43,82,80,68,82,70,49,54,67,56,54,51,51,50,49,36,50,42,51,50,52,23,49,67,54,57,35,59,80,43,60,61,82,53,29,82,63,93,66,90,80,49,74,64,51,55,50,50,48,49,50,52,45,67,66,48,56,42,101,88,53,70,58,41,68,61,52,40,49,50,42,38,62,74,50,55,40,72,67,53,91,47,71,70,53,44,57,51,51,52,54,52,38,57,57,49,55,26,70,70,39,70,69,38,67,84,21,73,78,39,102,68,30,69,47,78,96,58,76,46,75,63,48,50,43,46,50,57,58,65,45,66,86,81,79,83,80,76,73,78,73,77,88,67,91,84,78,84,79,88,88,85,84,82,82,86,82,81,84,76,88,78,86,81,80,95,70,90,75,79,76,60,57,66,67,97,62,80,54,34,61,76,72,78,38,62,66,70,52,46,63,52,49,53,52,49,52,50,53,50,38,45,49,52,53,43,56,75,68,61,87,69,88,76,51,77,69,57,47,53,56,51,49,52,63,68,45,46,62,56,57,50,49,53,52,60,69,49,71,85,48,69,65,88,72,58,84,83,74,90,71,98,57,91,46,70,69,59,42,49,52,50,49,52,51,44,64,74,53,46,72,75,71,77,72,129

pLDDT: mean 70.43, std 19.83, range [22.97, 95.75]

Sequence (439 aa):
MYNFNVGVLLELFDRIFQKNRNESSDVLAKLDIIYQELVKSTFYYVSRALYKQDRLTFALRFVKAELFDDKEWNFFCGNLVDEAVLDSASAPSWLSEEVQLQVARLRESHTRSPSPSFRLWLSAEPDNQFPAVPLQDALKIAYETPPGIKHNISGTLKQWIDVEANSGKSELELKTQFLLAWFHAIIQERRTCIPQGWLKFYEFNSNDLRVARQVLDVMGSKNGYNWEAIRGFIEDAIYGGRIENQLDIGVLSAYLDKFLSQKMVMSRDGELDSNLRMPEAKSMNEWLDFVKNMLHITVLCVRERFDPSRESLDSGLENDVIGIRNVSRMNYNLFQIPEEDKPSLFGLPENLGATYELEQSRQTINSLRSMQKYSRSSTLEAFSQWAKKLQPVLAFWKRLHQQNDLLQAELKDSDSTDPIIDMLNTEMHFGIGVNSYRL

Secondary structure (DSSP, 8-state):
-----HHHHHHHHHHHHHHGGGS-SSHHHHHHHHHHHHHHHHHHHHHTTS-HHHHHHHHHHHHHHHH--HHHHHHHTTPPP---------------HHHHHHHHHTTS---SPPPTT----------SSS-HHHHHHSPP----PPSSHHHHHHHHHHHHHHHHTT----HHHHHHHHHHHHHHHHHHHGGGGTTTS-SS-----HHHHHHHHHHHHHHTSTT---HHHHHHHHIIIIIGGG---HHHHHHHHHHHHHHSSHHHHH-SS-EEETTEEPP---SHHHHHHHHHH--------------TT--------------------------PPPSS--GGGGT--THHHHHHHHHHHHHHHHHHHHHT------HHHHHHHHHHHHHHHHHHHHHHHTT-GGGG----------HHHHHHHHHHHHHHGGGG---

Organism: Bursaphelenchus xylophilus (NCBI:txid6326)

Foldseek 3Di:
DQFAAVVVLVVLLVVLCVVLVPVDPDPVVSVVVSVVVSLVVVLVQSLQQDDPLCNVLVVCVSCCVPPDDPVRVCVVLVHDDDDDDDDDDDDDDDDDPVVVVVVVVVPPDDDDDDDPPDDDDDDDDDDPPPDNVVVHPDRHGDDDQDADLLSQLLVVLVVCCVVCVPVPDFQLLLLLLSLLSSLLSLLVNLLLQPPQSPVDDFPRDVVLSVVLNVLSVVQCDPVHHPLVVSLCCSLVPRRVVRPDDPVVSVLSSVSSCLRSDPCQSVDCQRDLFPLDGDHDDTDSVSVSVVSVVLDDDDPPPPVDPPDVPDDDDDDDDDDDCPDDDDDDDDPCPPSHDDPDHACRSNVHDRVSVVVSVVVSSVVSSVVSVVVVPNDDDDPVVVVVVVCVVCVVVVVVVCVVCVPPPLLVDDQDDDPDPDVVVVVVSVVSCVVNVPVVPDD

Nearest PDB structures (foldseek):
  6rla-assembly1_B  TM=7.124E-01  e=1.866E-11  Homo sapiens
  6sc2-assembly1_B  TM=7.124E-01  e=3.530E-11  Homo sapiens
  6sc2-assembly1_A  TM=7.124E-01  e=1.737E-10  Homo sapiens
  8glv-assembly1_Cn  TM=7.166E-01  e=7.687E-06  Chlamydomonas reinhardtii
  8j07-assembly1_r9  TM=6.859E-01  e=4.749E-05  Homo sapiens

InterPro domains:
  IPR026983 Dynein heavy chain [PTHR45703] (113-426)
  IPR027417 P-loop containing nucleoside triphosphate hydrolase [G3DSA:3.40.50.300] (87-144)
  IPR041658 Dynein heavy chain, AAA lid domain [PF18198] (176-294)
  IPR042219 Dynein heavy chain, AAA lid domain superfamily [G3DSA:1.10.8.720] (145-302)